Protein AF-A0A7R9WDU5-F1 (afdb_monomer)

InterPro domains:
  IPR000891 Pyruvate carboxyltransferase [PF00682] (313-396)
  IPR000891 Pyruvate carboxyltransferase [PS50991] (178-396)
  IPR005482 Biotin carboxylase, C-terminal [PF02785] (1-75)
  IPR005482 Biotin carboxylase, C-terminal [SM00878] (1-75)
  IPR011054 Rudiment single hybrid motif [SSF51246] (2-80)
  IPR011764 Biotin carboxylation domain [PS50979] (1-79)
  IPR013785 Aldolase-type TIM barrel [G3DSA:3.20.20.70] (129-396)
  IPR055268 Pyruvate carboxylase-like [PTHR43778] (4-396)

Radius of gyration: 30.53 Å; Cα contacts (8 Å, |Δi|>4): 543; chains: 1; bounding box: 63×49×85 Å

Sequence (396 aa):
MDGVGYSGYTVTPYYDSMLVKYTARAATFPETVARMRRALQECRIRGVNTNIPFLMNVLTHPEFESGIVTTGFIDKNPELKKVSGAQWSFASESQSSTKNTRKLENLLRYLANLSVNGHPAELGADVTKIDPNRKRVGIKIPKLETPPKEKEGRSHRQILLEDGPEGYAKYVREHKGLLLMDTTWRDAHQSLLATRMRTEELVNCAEYTNEALAKMFSLEMWGGATFDVAMRFLHECPWERLERLREKVPDVPFQMLLRGANAVGYTNYPDNVVYKFCDQAKKSGVDVFRVFDSLNYRDNLKLGVDAAGAAGGFVEGALSYTGDVSDPTKGKYDLEYYVSLARDLADMGVHSLAVKDMAGLLTPKAAELLVSAMRAECPDLPIHVHTHDTAGTGVA

Mean predicted aligned error: 8.42 Å

Secondary structure (DSSP, 8-state):
-EES--TT----TTS----EE-----SSHHHHHHHHHHHHHH----SS--SHHHHHHHHHSHHHHTT---TTHHHH-GGGG-GGG-----SSTTTS-HHHHHHHHHHHHHHHHHHHH-S-GGGT--GGG--TT---PPP-PPP-SSS-----S--HHHHHHHHHHHHHHHHHHH-SS---EE-IIIIIHHHHSTT---HHHHHHHHHHHHHHHTTSSEEEEEETTHHHHHHHTS---HHHHHHHHHHH--SS-EEEEEETTTBTSSS---HHHHHHHHHHHHHHT--EEEEE-TT--HHHHHHHHHHHHHTT-EEEEEEEP-S-TT-TTSTTS-HHHHHHHHHHHHHTT-SEEEEE-TTS---HHHHHHHHHHHHHHSSSS-EEEE--GGGS-TT-

Solvent-accessible surface area (backbone atoms only — not comparable to full-atom values): 22602 Å² total; per-residue (Å²): 112,54,67,75,67,54,95,90,62,80,88,62,92,87,60,80,90,75,42,65,47,84,77,62,81,57,96,44,68,64,56,19,48,52,49,40,52,49,53,61,56,69,58,85,81,80,96,62,90,74,66,60,61,40,52,51,41,47,66,66,32,68,56,51,61,69,72,67,73,58,98,58,47,65,76,77,40,62,68,45,73,54,58,92,75,64,79,50,85,29,98,41,85,75,68,28,35,74,67,46,54,47,48,53,49,51,49,52,51,50,53,50,44,37,72,74,71,45,76,64,68,92,74,68,64,58,72,90,74,61,59,93,81,63,70,78,74,75,80,82,70,80,76,72,93,55,80,75,67,80,73,83,68,77,33,48,25,49,42,33,71,74,53,31,45,64,44,33,25,49,50,62,50,68,49,91,74,86,77,49,66,47,38,69,66,31,60,49,31,41,73,76,49,77,38,64,79,50,59,67,68,51,56,75,46,26,55,60,49,23,64,76,35,21,80,29,66,29,38,30,56,39,40,51,66,45,48,54,38,24,46,75,74,65,72,37,59,45,67,59,43,45,40,59,43,38,72,46,25,74,29,35,26,28,23,28,42,32,37,17,59,33,40,66,59,94,55,87,54,62,67,71,55,40,34,51,48,31,38,49,43,33,74,50,52,43,38,32,40,39,27,28,31,99,80,62,44,63,70,38,33,48,53,23,46,52,22,31,44,73,41,72,31,31,28,26,39,33,46,62,56,66,70,42,57,72,43,90,85,55,63,93,46,37,59,64,52,53,42,54,50,52,50,54,38,51,73,70,67,42,41,25,40,26,45,34,21,83,72,28,62,71,43,56,69,30,45,55,53,50,55,52,50,41,43,69,76,42,70,74,47,31,76,44,82,44,71,35,58,76,71,76,47,68,88,97

pLDDT: mean 89.67, std 13.0, range [40.59, 98.94]

Foldseek 3Di:
DDADDDPPDDDDPPDDPTGDDDAFDDPDLLVRLVVSLLVLLPDDDPDDDDCSLLVNLQSPDPCVSVVNDDPCRCVVCVCSVVSVPDQDPRVDPCRRDPVNVVVVVVVVVVVVCCVVVNADVVLVDDPVPDDPPPDDPPPPQDPPPDDDDPPPDAFLVRQCVVVALQSSQQVLLPDDDDADEACVQPDVCVPVVVLPDALVVCLVRLLVCLVVCSHHQAYEHEAACNQVCCVPPVVHHVLCSLLSSCVNRVRGAYEYEAEQQAGRDDDGDPLVVLLVVLLSCVVSGHAEYAYAHPVLDLVSSLSNLCSNVVSRHQYEYEDEDDWAQLDPVTDDCHLVNLLVSLLSVVVSPHSAYEYHDPPQPQAPSRCVSNVVSSCVSCVSGHYHYDGDCPVVHPVD

Structure (mmCIF, N/CA/C/O backbone):
data_AF-A0A7R9WDU5-F1
#
_entry.id   AF-A0A7R9WDU5-F1
#
loop_
_atom_site.group_PDB
_atom_site.id
_atom_site.type_symbol
_atom_site.label_atom_id
_atom_site.label_alt_id
_atom_site.label_comp_id
_atom_site.label_asym_id
_atom_site.label_entity_id
_atom_site.label_seq_id
_atom_site.pdbx_PDB_ins_code
_atom_site.Cartn_x
_atom_site.Cartn_y
_atom_site.Cartn_z
_atom_site.occupancy
_atom_site.B_iso_or_equiv
_atom_site.auth_seq_id
_atom_site.auth_comp_id
_atom_site.auth_asym_id
_atom_site.auth_atom_id
_atom_site.pdbx_PDB_model_num
ATOM 1 N N . MET A 1 1 ? 38.615 -4.977 -40.615 1.00 75.62 1 MET A N 1
ATOM 2 C CA . MET A 1 1 ? 37.659 -3.854 -40.637 1.00 75.62 1 MET A CA 1
ATOM 3 C C . MET A 1 1 ? 38.267 -2.780 -41.508 1.00 75.62 1 MET A C 1
ATOM 5 O O . MET A 1 1 ? 39.465 -2.567 -41.386 1.00 75.62 1 MET A O 1
ATOM 9 N N . ASP A 1 2 ? 37.482 -2.177 -42.389 1.00 81.75 2 ASP A N 1
ATOM 10 C CA . ASP A 1 2 ? 37.918 -1.110 -43.300 1.00 81.75 2 ASP A CA 1
ATOM 11 C C . ASP A 1 2 ? 36.744 -0.143 -43.513 1.00 81.75 2 ASP A C 1
ATOM 13 O O . ASP A 1 2 ? 35.646 -0.608 -43.820 1.00 81.75 2 ASP A O 1
ATOM 17 N N . GLY A 1 3 ? 36.918 1.158 -43.286 1.00 83.12 3 GLY A N 1
ATOM 18 C CA . GLY A 1 3 ? 35.811 2.118 -43.292 1.00 83.12 3 GLY A CA 1
ATOM 19 C C . GLY A 1 3 ? 36.188 3.537 -42.875 1.00 83.12 3 GLY A C 1
ATOM 20 O O . GLY A 1 3 ? 37.325 3.800 -42.495 1.00 83.12 3 GLY A O 1
ATOM 21 N N . VAL A 1 4 ? 35.204 4.437 -42.927 1.00 85.62 4 VAL A N 1
ATOM 22 C CA . VAL A 1 4 ? 35.339 5.868 -42.589 1.00 85.62 4 VAL A CA 1
ATOM 23 C C . VAL A 1 4 ? 34.803 6.214 -41.196 1.00 85.62 4 VAL A C 1
ATOM 25 O O . VAL A 1 4 ? 35.002 7.324 -40.713 1.00 85.62 4 VAL A O 1
ATOM 28 N N . GLY A 1 5 ? 34.115 5.279 -40.534 1.00 86.50 5 GLY A N 1
ATOM 29 C CA . GLY A 1 5 ? 33.537 5.503 -39.211 1.00 86.50 5 GLY A CA 1
ATOM 30 C C . GLY A 1 5 ? 34.587 5.539 -38.096 1.00 86.50 5 GLY A C 1
ATOM 31 O O . GLY A 1 5 ? 35.252 4.540 -37.831 1.00 86.50 5 GLY A O 1
ATOM 32 N N . TYR A 1 6 ? 34.671 6.663 -37.383 1.00 88.81 6 TYR A N 1
ATOM 33 C CA . TYR A 1 6 ? 35.426 6.818 -36.134 1.00 88.81 6 TYR A CA 1
ATOM 34 C C . TYR A 1 6 ? 34.628 7.651 -35.117 1.00 88.81 6 TYR A C 1
ATOM 36 O O . TYR A 1 6 ? 33.632 8.291 -35.459 1.00 88.81 6 TYR A O 1
ATOM 44 N N . SER A 1 7 ? 35.030 7.635 -33.843 1.00 88.69 7 SER A N 1
ATOM 45 C CA . SER A 1 7 ? 34.328 8.391 -32.795 1.00 88.69 7 SER A CA 1
ATOM 46 C C . SER A 1 7 ? 34.374 9.897 -33.076 1.00 88.69 7 SER A C 1
ATOM 48 O O . SER A 1 7 ? 35.455 10.465 -33.200 1.00 88.69 7 SER A O 1
ATOM 50 N N . GLY A 1 8 ? 33.206 10.540 -33.151 1.00 89.50 8 GLY A N 1
ATOM 51 C CA . GLY A 1 8 ? 33.074 11.960 -33.497 1.00 89.50 8 GLY A CA 1
ATOM 52 C C . GLY A 1 8 ? 32.951 12.251 -34.998 1.00 89.50 8 GLY A C 1
ATOM 53 O O . GLY A 1 8 ? 32.810 13.412 -35.368 1.00 89.50 8 GLY A O 1
ATOM 54 N N . TYR A 1 9 ? 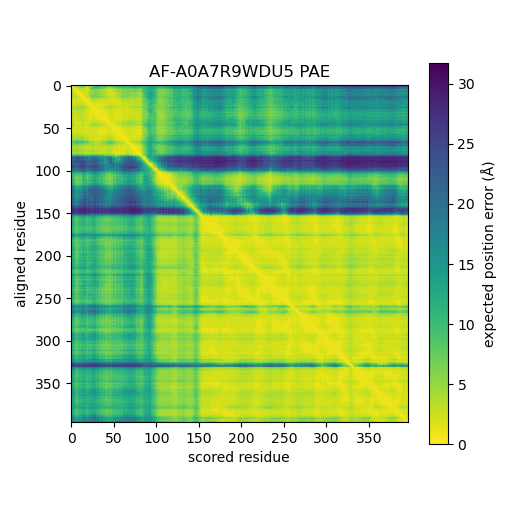32.977 11.231 -35.863 1.00 91.75 9 TYR A N 1
ATOM 55 C CA . TYR A 1 9 ? 32.709 11.402 -37.291 1.00 91.75 9 TYR A CA 1
ATOM 56 C C . TYR A 1 9 ? 31.247 11.801 -37.553 1.00 91.75 9 TYR A C 1
ATOM 58 O O . TYR A 1 9 ? 30.320 11.173 -37.035 1.00 91.75 9 TYR A O 1
ATOM 66 N N . THR A 1 10 ? 31.043 12.805 -38.408 1.00 92.69 10 THR A N 1
ATOM 67 C CA . THR A 1 10 ? 29.714 13.268 -38.829 1.00 92.69 10 THR A CA 1
ATOM 68 C C . THR A 1 10 ? 29.338 12.637 -40.163 1.00 92.69 10 THR A C 1
ATOM 70 O O . THR A 1 10 ? 29.913 12.962 -41.201 1.00 92.69 10 THR A O 1
ATOM 73 N N . VAL A 1 11 ? 28.327 11.769 -40.147 1.00 90.00 11 VAL A N 1
ATOM 74 C CA . VAL A 1 11 ? 27.749 11.193 -41.368 1.00 90.00 11 VAL A CA 1
ATOM 75 C C . VAL A 1 11 ? 26.938 12.268 -42.093 1.00 90.00 11 VAL A C 1
ATOM 77 O O . VAL A 1 11 ? 26.044 12.874 -41.503 1.00 90.00 11 VAL A O 1
ATOM 80 N N . THR A 1 12 ? 27.236 12.501 -43.371 1.00 92.00 12 THR A N 1
ATOM 81 C CA . THR A 1 12 ? 26.512 13.470 -44.214 1.00 92.00 12 THR A CA 1
ATOM 82 C C . THR A 1 12 ? 25.585 12.749 -45.197 1.00 92.00 12 THR A C 1
ATOM 84 O O . THR A 1 12 ? 25.865 11.605 -45.554 1.00 92.00 12 THR A O 1
ATOM 87 N N . PRO A 1 13 ? 24.501 13.388 -45.672 1.00 93.31 13 PRO A N 1
ATOM 88 C CA . PRO A 1 13 ? 23.562 12.756 -46.602 1.00 93.31 13 PRO A CA 1
ATOM 89 C C . PRO A 1 13 ? 24.050 12.734 -48.063 1.00 93.31 13 PRO A C 1
ATOM 91 O O . PRO A 1 13 ? 23.307 12.303 -48.938 1.00 93.31 13 PRO A O 1
ATOM 94 N N . TYR A 1 14 ? 25.254 13.243 -48.350 1.00 93.56 14 TYR A N 1
ATOM 95 C CA . TYR A 1 14 ? 25.738 13.460 -49.720 1.00 93.56 14 TYR A CA 1
ATOM 96 C C . TYR A 1 14 ? 26.434 12.244 -50.345 1.00 93.56 14 TYR A C 1
ATOM 98 O O . TYR A 1 14 ? 26.616 12.209 -51.559 1.00 93.56 14 TYR A O 1
ATOM 106 N N . TYR A 1 15 ? 26.831 11.266 -49.530 1.00 92.81 15 TYR A N 1
ATOM 107 C CA . TYR A 1 15 ? 27.562 10.072 -49.957 1.00 92.81 15 TYR A CA 1
ATOM 108 C C . TYR A 1 15 ? 26.832 8.801 -49.514 1.00 92.81 15 TYR A C 1
ATOM 110 O O . TYR A 1 15 ? 25.764 8.857 -48.900 1.00 92.81 15 TYR A O 1
ATOM 118 N N . ASP A 1 16 ? 27.396 7.641 -49.847 1.00 91.19 16 ASP A N 1
ATOM 119 C CA . ASP A 1 16 ? 26.863 6.367 -49.393 1.00 91.19 16 ASP A CA 1
ATOM 120 C C . ASP A 1 16 ? 26.931 6.237 -47.861 1.00 91.19 16 ASP A C 1
ATOM 122 O O . ASP A 1 16 ? 27.756 6.834 -47.172 1.00 91.19 16 ASP A O 1
ATOM 126 N N . SER A 1 17 ? 26.033 5.432 -47.296 1.00 92.38 17 SER A N 1
ATOM 127 C CA . SER A 1 17 ? 25.900 5.276 -45.844 1.00 92.38 17 SER A CA 1
ATOM 128 C C . SER A 1 17 ? 26.887 4.262 -45.241 1.00 92.38 17 SER A C 1
ATOM 130 O O . SER A 1 17 ? 26.633 3.726 -44.158 1.00 92.38 17 SER A O 1
ATOM 132 N N . MET A 1 18 ? 27.966 3.906 -45.948 1.00 94.00 18 MET A N 1
ATOM 133 C CA . MET A 1 18 ? 28.903 2.871 -45.507 1.00 94.00 18 MET A CA 1
ATOM 134 C C . MET A 1 18 ? 29.795 3.394 -44.374 1.00 94.00 18 MET A C 1
ATOM 136 O O . MET A 1 18 ? 30.654 4.243 -44.576 1.00 94.00 18 MET A O 1
ATOM 140 N N . LEU A 1 19 ? 29.643 2.828 -43.174 1.00 92.56 19 LEU A N 1
ATOM 141 C CA . LEU A 1 19 ? 30.510 3.153 -42.034 1.00 92.56 19 LEU A CA 1
ATOM 142 C C . LEU A 1 19 ? 31.789 2.313 -42.028 1.00 92.56 19 LEU A C 1
ATOM 144 O O . LEU A 1 19 ? 32.891 2.846 -41.908 1.00 92.56 19 LEU A O 1
ATOM 148 N N . VAL A 1 20 ? 31.637 0.990 -42.126 1.00 93.69 20 VAL A N 1
ATOM 149 C CA . VAL A 1 20 ? 32.734 0.023 -42.038 1.00 93.69 20 VAL A CA 1
ATOM 150 C C . VAL A 1 20 ? 32.338 -1.314 -42.664 1.00 93.69 20 VAL A C 1
ATOM 152 O O . VAL A 1 20 ? 31.219 -1.795 -42.495 1.00 93.69 20 VAL A O 1
ATOM 155 N N . LYS A 1 21 ? 33.284 -1.938 -43.364 1.00 95.31 21 LYS A N 1
ATOM 156 C CA . LYS A 1 21 ? 33.213 -3.314 -43.855 1.00 95.31 21 LYS A CA 1
ATOM 157 C C . LYS A 1 21 ? 33.816 -4.255 -42.818 1.00 95.31 21 LYS A C 1
ATOM 159 O O . LYS A 1 21 ? 34.977 -4.111 -42.412 1.00 95.31 21 LYS A O 1
ATOM 164 N N . TYR A 1 22 ? 33.035 -5.250 -42.421 1.00 93.88 22 TYR A N 1
ATOM 165 C CA . TYR A 1 22 ? 33.507 -6.370 -41.619 1.00 93.88 22 TYR A CA 1
ATOM 166 C C . TYR A 1 22 ? 33.861 -7.544 -42.528 1.00 93.88 22 TYR A C 1
ATOM 168 O O . TYR A 1 22 ? 33.079 -7.930 -43.391 1.00 93.88 22 TYR A O 1
ATOM 176 N N . THR A 1 23 ? 35.024 -8.143 -42.283 1.00 95.81 23 THR A N 1
ATOM 177 C CA . THR A 1 23 ? 35.470 -9.366 -42.954 1.00 95.81 23 THR A CA 1
ATOM 178 C C . THR A 1 23 ? 35.871 -10.362 -41.878 1.00 95.81 23 THR A C 1
ATOM 180 O O . THR A 1 23 ? 36.683 -10.036 -41.011 1.00 95.81 23 THR A O 1
ATOM 183 N N . ALA A 1 24 ? 35.304 -11.565 -41.931 1.00 95.38 24 ALA A N 1
ATOM 184 C CA . ALA A 1 24 ? 35.659 -12.676 -41.059 1.00 95.38 24 ALA A CA 1
ATOM 185 C C . ALA A 1 24 ? 36.261 -13.809 -41.896 1.00 95.38 24 ALA A C 1
ATOM 187 O O . ALA A 1 24 ? 35.908 -13.986 -43.060 1.00 95.38 24 ALA A O 1
ATOM 188 N N . ARG A 1 25 ? 37.171 -14.577 -41.295 1.00 96.62 25 ARG A N 1
ATOM 189 C CA . ARG A 1 25 ? 37.782 -15.765 -41.901 1.00 96.62 25 ARG A CA 1
ATOM 190 C C . ARG A 1 25 ? 37.938 -16.847 -40.841 1.00 96.62 25 ARG A C 1
ATOM 192 O O . ARG A 1 25 ? 38.357 -16.542 -39.720 1.00 96.62 25 ARG A O 1
ATOM 199 N N . ALA A 1 26 ? 37.637 -18.086 -41.204 1.00 96.19 26 ALA A N 1
ATOM 200 C CA . ALA A 1 26 ? 37.896 -19.286 -40.416 1.00 96.19 26 ALA A CA 1
ATOM 201 C C . ALA A 1 26 ? 38.198 -20.481 -41.340 1.00 96.19 26 ALA A C 1
ATOM 203 O O . ALA A 1 26 ? 38.289 -20.302 -42.556 1.00 96.19 26 ALA A O 1
ATOM 204 N N . ALA A 1 27 ? 38.391 -21.673 -40.766 1.00 97.00 27 ALA A N 1
ATOM 205 C CA . ALA A 1 27 ? 38.656 -22.885 -41.542 1.00 97.00 27 ALA A CA 1
ATOM 206 C C . ALA A 1 27 ? 37.385 -23.419 -42.220 1.00 97.00 27 ALA A C 1
ATOM 208 O O . ALA A 1 27 ? 37.462 -24.003 -43.298 1.00 97.00 27 ALA A O 1
ATOM 209 N N . THR A 1 28 ? 36.218 -23.181 -41.614 1.00 95.56 28 THR A N 1
ATOM 210 C CA . THR A 1 28 ? 34.917 -23.594 -42.152 1.00 95.56 28 THR A CA 1
ATOM 211 C C . THR A 1 28 ? 33.961 -22.409 -42.296 1.00 95.56 28 THR A C 1
ATOM 213 O O . THR A 1 28 ? 34.123 -21.356 -41.665 1.00 95.56 28 THR A O 1
ATOM 216 N N . PHE A 1 29 ? 32.945 -22.565 -43.149 1.00 94.25 29 PHE A N 1
ATOM 217 C CA . PHE A 1 29 ? 31.907 -21.550 -43.322 1.00 94.25 29 PHE A CA 1
ATOM 218 C C . PHE A 1 29 ? 31.084 -21.319 -42.035 1.00 94.25 29 PHE A C 1
ATOM 220 O O . PHE A 1 29 ? 30.983 -20.157 -41.638 1.00 94.25 29 PHE A O 1
ATOM 227 N N . PRO A 1 30 ? 30.626 -22.354 -41.295 1.00 92.81 30 PRO A N 1
ATOM 228 C CA . PRO A 1 30 ? 29.949 -22.156 -40.009 1.00 92.81 30 PRO A CA 1
ATOM 229 C C . PRO A 1 30 ? 30.784 -21.370 -38.987 1.00 92.81 30 PRO A C 1
ATOM 231 O O . PRO A 1 30 ? 30.281 -20.439 -38.359 1.00 92.81 30 PRO A O 1
ATOM 234 N N . GLU A 1 31 ? 32.085 -21.661 -38.863 1.00 94.62 31 GLU A N 1
ATOM 235 C CA . GLU A 1 31 ? 32.974 -20.880 -37.991 1.00 94.62 31 GLU A CA 1
ATOM 236 C C . GLU A 1 31 ? 33.124 -19.427 -38.461 1.00 94.62 31 GLU A C 1
ATOM 238 O O . GLU A 1 31 ? 33.221 -18.507 -37.646 1.00 94.62 31 GLU A O 1
ATOM 243 N N . THR A 1 32 ? 33.155 -19.201 -39.776 1.00 95.69 32 THR A N 1
ATOM 244 C CA . THR A 1 32 ? 33.251 -17.856 -40.357 1.00 95.69 32 THR A CA 1
ATOM 245 C C . THR A 1 32 ? 31.990 -17.044 -40.052 1.00 95.69 32 THR A C 1
ATOM 247 O O . THR A 1 32 ? 32.101 -15.896 -39.613 1.00 95.69 32 THR A O 1
ATOM 250 N N . VAL A 1 33 ? 30.805 -17.647 -40.206 1.00 93.94 33 VAL A N 1
ATOM 251 C CA . VAL A 1 33 ? 29.512 -17.044 -39.844 1.00 93.94 33 VAL A CA 1
ATOM 252 C C . VAL A 1 33 ? 29.461 -16.744 -38.347 1.00 93.94 33 VAL A C 1
ATOM 254 O O . VAL A 1 33 ? 29.124 -15.624 -37.965 1.00 93.94 33 VAL A O 1
ATOM 257 N N . ALA A 1 34 ? 29.886 -17.680 -37.492 1.00 92.06 34 ALA A N 1
ATOM 258 C CA . ALA A 1 34 ? 29.946 -17.469 -36.046 1.00 92.06 34 ALA A CA 1
ATOM 259 C C . ALA A 1 34 ? 30.873 -16.298 -35.662 1.00 92.06 34 ALA A C 1
ATOM 261 O O . ALA A 1 34 ? 30.496 -15.445 -34.855 1.00 92.06 34 ALA A O 1
ATOM 262 N N . ARG A 1 35 ? 32.060 -16.191 -36.282 1.00 94.88 35 ARG A N 1
ATOM 263 C CA . ARG A 1 35 ? 32.981 -15.057 -36.070 1.00 94.88 35 ARG A CA 1
ATOM 264 C C . ARG A 1 35 ? 32.382 -13.730 -36.532 1.00 94.88 35 ARG A C 1
ATOM 266 O O . ARG A 1 35 ? 32.546 -12.730 -35.835 1.00 94.88 35 ARG A O 1
ATOM 273 N N . MET A 1 36 ? 31.691 -13.710 -37.674 1.00 95.12 36 MET A N 1
ATOM 274 C CA . MET A 1 36 ? 31.013 -12.508 -38.167 1.00 95.12 36 MET A CA 1
ATOM 275 C C . MET A 1 36 ? 29.889 -12.074 -37.222 1.00 95.12 36 MET A C 1
ATOM 277 O O . MET A 1 36 ? 29.833 -10.910 -36.833 1.00 95.12 36 MET A O 1
ATOM 281 N N . ARG A 1 37 ? 29.040 -13.017 -36.793 1.00 91.69 37 ARG A N 1
ATOM 282 C CA . ARG A 1 37 ? 27.971 -12.772 -35.814 1.00 91.69 37 ARG A CA 1
ATOM 283 C C . ARG A 1 37 ? 28.531 -12.168 -34.531 1.00 91.69 37 ARG A C 1
ATOM 285 O O . ARG A 1 37 ? 28.042 -11.131 -34.095 1.00 91.69 37 ARG A O 1
ATOM 292 N N . ARG A 1 38 ? 29.601 -12.752 -33.978 1.00 89.69 38 ARG A N 1
ATOM 293 C CA . ARG A 1 38 ? 30.276 -12.216 -32.787 1.00 89.69 38 ARG A CA 1
ATOM 294 C C . ARG A 1 38 ? 30.784 -10.790 -33.017 1.00 89.69 38 ARG A C 1
ATOM 296 O O . ARG A 1 38 ? 30.496 -9.912 -32.215 1.00 89.69 38 ARG A O 1
ATOM 303 N N . ALA A 1 39 ? 31.480 -10.533 -34.127 1.00 91.81 39 ALA A N 1
ATOM 304 C CA . ALA A 1 39 ? 32.015 -9.205 -34.439 1.00 91.81 39 ALA A CA 1
ATOM 305 C C . ALA A 1 39 ? 30.915 -8.132 -34.553 1.00 91.81 39 ALA A C 1
ATOM 307 O O . ALA A 1 39 ? 31.077 -7.019 -34.052 1.00 91.81 39 ALA A O 1
ATOM 308 N N . LEU A 1 40 ? 29.777 -8.469 -35.167 1.00 89.12 40 LEU A N 1
ATOM 309 C CA . LEU A 1 40 ? 28.618 -7.579 -35.266 1.00 89.12 40 LEU A CA 1
ATOM 310 C C . LEU A 1 40 ? 27.920 -7.371 -33.913 1.00 89.12 40 LEU A C 1
ATOM 312 O O . LEU A 1 40 ? 27.504 -6.255 -33.609 1.00 89.12 40 LEU A O 1
ATOM 316 N N . GLN A 1 41 ? 27.839 -8.407 -33.074 1.00 83.69 41 GLN A N 1
ATOM 317 C CA . GLN A 1 41 ? 27.312 -8.311 -31.708 1.00 83.69 41 GLN A CA 1
ATOM 318 C C . GLN A 1 41 ? 28.225 -7.515 -30.766 1.00 83.69 41 GLN A C 1
ATOM 320 O O . GLN A 1 41 ? 27.737 -6.885 -29.828 1.00 83.69 41 GLN A O 1
ATOM 325 N N . GLU A 1 42 ? 29.538 -7.525 -30.986 1.00 83.62 42 GLU A N 1
ATOM 326 C CA . GLU A 1 42 ? 30.527 -6.753 -30.220 1.00 83.62 42 GLU A CA 1
ATOM 327 C C . GLU A 1 42 ? 30.591 -5.283 -30.667 1.00 83.62 42 GLU A C 1
ATOM 329 O O . GLU A 1 42 ? 30.979 -4.416 -29.885 1.00 83.62 42 GLU A O 1
ATOM 334 N N . CYS A 1 43 ? 30.159 -4.974 -31.893 1.00 84.25 43 CYS A N 1
ATOM 335 C CA . CYS A 1 43 ? 30.184 -3.622 -32.444 1.00 84.25 43 CYS A CA 1
ATOM 336 C C . CYS A 1 43 ? 29.313 -2.641 -31.635 1.00 84.25 43 CYS A C 1
ATOM 338 O O . CYS A 1 43 ? 28.158 -2.920 -31.299 1.00 84.25 43 CYS A O 1
ATOM 340 N N . ARG A 1 44 ? 29.854 -1.461 -31.313 1.00 81.75 44 ARG A N 1
ATOM 341 C CA . ARG A 1 44 ? 29.148 -0.390 -30.593 1.00 81.75 44 ARG A CA 1
ATOM 342 C C . ARG A 1 44 ? 29.190 0.891 -31.419 1.00 81.75 44 ARG A C 1
ATOM 344 O O . ARG A 1 44 ? 30.191 1.596 -31.421 1.00 81.75 44 ARG A O 1
ATOM 351 N N . ILE A 1 45 ? 28.083 1.198 -32.089 1.00 79.38 45 ILE A N 1
ATOM 352 C CA . ILE A 1 45 ? 27.877 2.456 -32.816 1.00 79.38 45 ILE A CA 1
ATOM 353 C C . ILE A 1 45 ? 26.683 3.164 -32.176 1.00 79.38 45 ILE A C 1
ATOM 355 O O . ILE A 1 45 ? 25.622 2.565 -32.001 1.00 79.38 45 ILE A O 1
ATOM 359 N N . ARG A 1 46 ? 26.869 4.426 -31.784 1.00 78.00 46 ARG A N 1
ATOM 360 C CA . ARG A 1 46 ? 25.831 5.289 -31.202 1.00 78.00 46 ARG A CA 1
ATOM 361 C C . ARG A 1 46 ? 25.776 6.603 -31.977 1.00 78.00 46 ARG A C 1
ATOM 363 O O . ARG A 1 46 ? 26.800 7.054 -32.475 1.00 78.00 46 ARG A O 1
ATOM 370 N N . GLY A 1 47 ? 24.590 7.204 -32.060 1.00 76.25 47 GLY A N 1
ATOM 371 C CA . GLY A 1 47 ? 24.347 8.476 -32.756 1.00 76.25 47 GLY A CA 1
ATOM 372 C C . GLY A 1 47 ? 23.651 8.333 -34.114 1.00 76.25 47 GLY A C 1
ATOM 373 O O . GLY A 1 47 ? 22.940 9.244 -34.518 1.00 76.25 47 GLY A O 1
ATOM 374 N N . VAL A 1 48 ? 23.770 7.177 -34.775 1.00 80.25 48 VAL A N 1
ATOM 375 C CA . VAL A 1 48 ? 23.069 6.863 -36.032 1.00 80.25 48 VAL A CA 1
ATOM 376 C C . VAL A 1 48 ? 22.509 5.443 -36.005 1.00 80.25 48 VAL A C 1
ATOM 378 O O . VAL A 1 48 ? 23.044 4.565 -35.325 1.00 80.25 48 VAL A O 1
ATOM 381 N N . ASN A 1 49 ? 21.438 5.206 -36.764 1.00 80.69 49 ASN A N 1
ATOM 382 C CA . ASN A 1 49 ? 20.936 3.854 -37.005 1.00 80.69 49 ASN A CA 1
ATOM 383 C C . ASN A 1 49 ? 21.888 3.093 -37.940 1.00 80.69 49 ASN A C 1
ATOM 385 O O . ASN A 1 49 ? 22.508 3.686 -38.819 1.00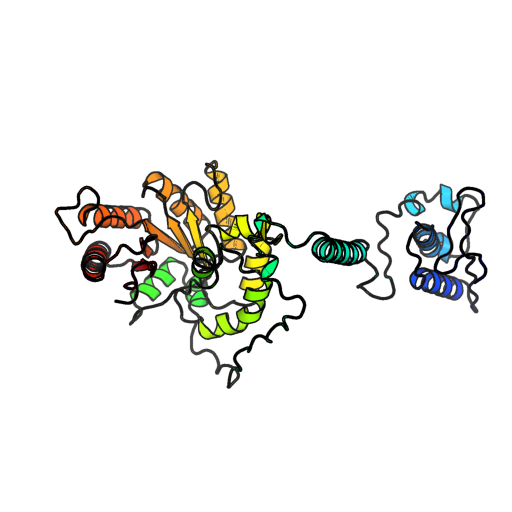 80.69 49 ASN A O 1
ATOM 389 N N . THR A 1 50 ? 21.983 1.772 -37.771 1.00 86.12 50 THR A N 1
ATOM 390 C CA . THR A 1 50 ? 22.818 0.900 -38.615 1.00 86.12 50 THR A CA 1
ATOM 391 C C . THR A 1 50 ? 22.015 -0.295 -39.122 1.00 86.12 50 THR A C 1
ATOM 393 O O . THR A 1 50 ? 20.980 -0.651 -38.557 1.00 86.12 50 THR A O 1
ATOM 396 N N . ASN A 1 51 ? 22.507 -0.951 -40.172 1.00 90.38 51 ASN A N 1
ATOM 397 C CA . ASN A 1 51 ? 21.914 -2.172 -40.720 1.00 90.38 51 ASN A CA 1
ATOM 398 C C . ASN A 1 51 ? 22.347 -3.454 -39.978 1.00 90.38 51 ASN A C 1
ATOM 400 O O . ASN A 1 51 ? 21.983 -4.547 -40.408 1.00 90.38 51 ASN A O 1
ATOM 404 N N . ILE A 1 52 ? 23.083 -3.352 -38.861 1.00 89.00 52 ILE A N 1
ATOM 405 C CA . ILE A 1 52 ? 23.553 -4.505 -38.072 1.00 89.00 52 ILE A CA 1
ATOM 406 C C . ILE A 1 52 ? 22.412 -5.481 -37.717 1.00 89.00 52 ILE A C 1
ATOM 408 O O . ILE A 1 52 ? 22.601 -6.679 -37.927 1.00 89.00 52 ILE A O 1
ATOM 412 N N . PRO A 1 53 ? 21.217 -5.044 -37.257 1.00 84.69 53 PRO A N 1
ATOM 413 C CA . PRO A 1 53 ? 20.123 -5.973 -36.958 1.00 84.69 53 PRO A CA 1
ATOM 414 C C . PRO A 1 53 ? 19.656 -6.790 -38.171 1.00 84.69 53 PRO A C 1
ATOM 416 O O . PRO A 1 53 ? 19.348 -7.970 -38.031 1.00 84.69 53 PRO A O 1
ATOM 419 N N . PHE A 1 54 ? 19.644 -6.182 -39.362 1.00 89.56 54 PHE A N 1
ATOM 420 C CA . PHE A 1 54 ? 19.317 -6.870 -40.612 1.00 89.56 54 PHE A CA 1
ATOM 421 C C . PHE A 1 54 ? 20.402 -7.888 -40.989 1.00 89.56 54 PHE A C 1
ATOM 423 O O . PHE A 1 54 ? 20.089 -9.027 -41.324 1.00 89.56 54 PHE A O 1
ATOM 430 N N . LEU A 1 55 ? 21.680 -7.515 -40.867 1.00 92.69 55 LEU A N 1
ATOM 431 C CA . LEU A 1 55 ? 22.796 -8.435 -41.107 1.00 92.69 55 LEU A CA 1
ATOM 432 C C . LEU A 1 55 ? 22.763 -9.627 -40.142 1.00 92.69 55 LEU A C 1
ATOM 434 O O . LEU A 1 55 ? 23.019 -10.753 -40.554 1.00 92.69 55 LEU A O 1
ATOM 438 N N . MET A 1 56 ? 22.394 -9.405 -38.877 1.00 89.62 56 MET A N 1
ATOM 439 C CA . MET A 1 56 ? 22.217 -10.485 -37.904 1.00 89.62 56 MET A CA 1
ATOM 440 C C . MET A 1 56 ? 21.072 -11.431 -38.286 1.00 89.62 56 MET A C 1
ATOM 442 O O . MET A 1 56 ? 21.268 -12.640 -38.182 1.00 89.62 56 MET A O 1
ATOM 446 N N . ASN A 1 57 ? 19.940 -10.912 -38.791 1.00 88.69 57 ASN A N 1
ATOM 447 C CA . ASN A 1 57 ? 18.828 -11.725 -39.314 1.00 88.69 57 ASN A CA 1
ATOM 448 C C . ASN A 1 57 ? 19.307 -12.629 -40.455 1.00 88.69 57 ASN A C 1
ATOM 450 O O . ASN A 1 57 ? 19.040 -13.825 -40.454 1.00 88.69 57 ASN A O 1
ATOM 454 N N . VAL A 1 58 ? 20.069 -12.072 -41.400 1.00 92.88 58 VAL A N 1
ATOM 455 C CA . VAL A 1 58 ? 20.645 -12.837 -42.515 1.00 92.88 58 VAL A CA 1
ATOM 456 C C . VAL A 1 58 ? 21.587 -13.930 -42.004 1.00 92.88 58 VAL A C 1
ATOM 458 O O . VAL A 1 58 ? 21.428 -15.086 -42.371 1.00 92.88 58 VAL A O 1
ATOM 461 N N . LEU A 1 59 ? 22.530 -13.591 -41.120 1.00 92.19 59 LEU A N 1
ATOM 462 C CA . LEU A 1 59 ? 23.560 -14.516 -40.625 1.00 92.19 59 LEU A CA 1
ATOM 463 C C . LEU A 1 59 ? 23.032 -15.640 -39.720 1.00 92.19 59 LEU A C 1
ATOM 465 O O . LEU A 1 59 ? 23.784 -16.563 -39.421 1.00 92.19 59 LEU A O 1
ATOM 469 N N . THR A 1 60 ? 21.796 -15.539 -39.233 1.00 89.50 60 THR A N 1
ATOM 470 C CA . THR A 1 60 ? 21.142 -16.561 -38.393 1.00 89.50 60 THR A CA 1
ATOM 471 C C . THR A 1 60 ? 20.066 -17.342 -39.133 1.00 89.50 60 THR A C 1
ATOM 473 O O . THR A 1 60 ? 19.491 -18.270 -38.567 1.00 89.50 60 THR A O 1
ATOM 476 N N . HIS A 1 61 ? 19.780 -16.988 -40.386 1.00 91.00 61 HIS A N 1
ATOM 477 C CA . HIS A 1 61 ? 18.806 -17.714 -41.178 1.00 91.00 61 HIS A CA 1
ATOM 478 C C . HIS A 1 61 ? 19.382 -19.077 -41.608 1.00 91.00 61 HIS A C 1
ATOM 480 O O . HIS A 1 61 ? 20.479 -19.103 -42.176 1.00 91.00 61 HIS A O 1
ATOM 486 N N . PRO A 1 62 ? 18.656 -20.200 -41.431 1.00 90.75 62 PRO A N 1
ATOM 487 C CA . PRO A 1 62 ? 19.163 -21.537 -41.757 1.00 90.75 62 PRO A CA 1
ATOM 488 C C . PRO A 1 62 ? 19.656 -21.684 -43.205 1.00 90.75 62 PRO A C 1
ATOM 490 O O . PRO A 1 62 ? 20.678 -22.316 -43.459 1.00 90.75 62 PRO A O 1
ATOM 493 N N . GLU A 1 63 ? 18.967 -21.053 -44.163 1.00 92.06 63 GLU A N 1
ATOM 494 C CA . GLU A 1 63 ? 19.381 -21.051 -45.577 1.00 92.06 63 GLU A CA 1
ATOM 495 C C . GLU A 1 63 ? 20.746 -20.368 -45.768 1.00 92.06 63 GLU A C 1
ATOM 497 O O . GLU A 1 63 ? 21.586 -20.878 -46.506 1.00 92.06 63 GLU A O 1
ATOM 502 N N . PHE A 1 64 ? 21.022 -19.276 -45.043 1.00 93.44 64 PHE A N 1
ATOM 503 C CA . PHE A 1 64 ? 22.327 -18.619 -45.093 1.00 93.44 64 PHE A CA 1
ATOM 504 C C . PHE A 1 64 ? 23.408 -19.470 -44.423 1.00 93.44 64 PHE A C 1
ATOM 506 O O . PHE A 1 64 ? 24.491 -19.603 -44.983 1.00 93.44 64 PHE A O 1
ATOM 513 N N . GLU A 1 65 ? 23.121 -20.086 -43.270 1.00 87.25 65 GLU A N 1
ATOM 514 C CA . GLU A 1 65 ? 24.064 -20.968 -42.561 1.00 87.25 65 GLU A CA 1
ATOM 515 C C . GLU A 1 65 ? 24.439 -22.217 -43.377 1.00 87.25 65 GLU A C 1
ATOM 517 O O . GLU A 1 65 ? 25.564 -22.706 -43.266 1.00 87.25 65 GLU A O 1
ATOM 522 N N . SER A 1 66 ? 23.545 -22.684 -44.255 1.00 88.88 66 SER A N 1
ATOM 523 C CA . SER A 1 66 ? 23.816 -23.795 -45.179 1.00 88.88 66 SER A CA 1
ATOM 524 C C . SER A 1 66 ? 24.875 -23.473 -46.245 1.00 88.88 66 SER A C 1
ATOM 526 O O . SER A 1 66 ? 25.429 -24.382 -46.862 1.00 88.88 66 SER A O 1
ATOM 528 N N . GLY A 1 67 ? 25.154 -22.185 -46.483 1.00 86.44 67 GLY A N 1
ATOM 529 C CA . GLY A 1 67 ? 26.057 -21.712 -47.534 1.00 86.44 67 GLY A CA 1
ATOM 530 C C . GLY A 1 67 ? 25.471 -21.766 -48.950 1.00 86.44 67 GLY A C 1
ATOM 531 O O . GLY A 1 67 ? 26.140 -21.347 -49.894 1.00 86.44 67 GLY A O 1
ATOM 532 N N . ILE A 1 68 ? 24.232 -22.241 -49.114 1.00 87.88 68 ILE A N 1
ATOM 533 C CA . ILE A 1 68 ? 23.536 -22.341 -50.401 1.00 87.88 68 ILE A CA 1
ATOM 534 C C . ILE A 1 68 ? 22.415 -21.298 -50.427 1.00 87.88 68 ILE A C 1
ATOM 536 O O . ILE A 1 68 ? 21.301 -21.555 -49.984 1.00 87.88 68 ILE A O 1
ATOM 540 N N . VAL A 1 69 ? 22.712 -20.111 -50.961 1.00 92.25 69 VAL A N 1
ATOM 541 C CA . VAL A 1 69 ? 21.744 -19.010 -51.108 1.00 92.25 69 VAL A CA 1
ATOM 542 C C . VAL A 1 69 ? 21.632 -18.564 -52.562 1.00 92.25 69 VAL A C 1
ATOM 544 O O . VAL A 1 69 ? 22.594 -18.621 -53.327 1.00 92.25 69 VAL A O 1
ATOM 547 N N . THR A 1 70 ? 20.448 -18.091 -52.948 1.00 94.25 70 THR A N 1
ATOM 548 C CA . THR A 1 70 ? 20.194 -17.533 -54.288 1.00 94.25 70 THR A CA 1
ATOM 549 C C . THR A 1 70 ? 20.107 -16.010 -54.249 1.00 94.25 70 THR A C 1
ATOM 551 O O . THR A 1 70 ? 19.909 -15.414 -53.192 1.00 94.25 70 THR A O 1
ATOM 554 N N . THR A 1 71 ? 20.182 -15.355 -55.409 1.00 93.56 71 THR A N 1
ATOM 555 C CA . THR A 1 71 ? 19.992 -13.896 -55.516 1.00 93.56 71 THR A CA 1
ATOM 556 C C . THR A 1 71 ? 18.614 -13.432 -55.034 1.00 93.56 71 THR A C 1
ATOM 558 O O . THR A 1 71 ? 18.478 -12.295 -54.599 1.00 93.56 71 THR A O 1
ATOM 561 N N . GLY A 1 72 ? 17.609 -14.314 -55.044 1.00 93.94 72 GLY A N 1
ATOM 562 C CA . GLY A 1 72 ? 16.269 -14.037 -54.520 1.00 93.94 72 GLY A CA 1
ATOM 563 C C . GLY A 1 72 ? 16.090 -14.312 -53.022 1.00 93.94 72 GLY A C 1
ATOM 564 O O . GLY A 1 72 ? 14.970 -14.198 -52.537 1.00 93.94 72 GLY A O 1
ATOM 565 N N . PHE A 1 73 ? 17.142 -14.704 -52.292 1.00 95.31 73 PHE A N 1
ATOM 566 C CA . PHE A 1 73 ? 17.060 -15.110 -50.882 1.00 95.31 73 PHE A CA 1
ATOM 567 C C . PHE A 1 73 ? 16.357 -14.068 -49.999 1.00 95.31 73 PHE A C 1
ATOM 569 O O . PHE A 1 73 ? 15.404 -14.395 -49.301 1.00 95.31 73 PHE A O 1
ATOM 576 N N . ILE A 1 74 ? 16.781 -12.804 -50.057 1.00 94.50 74 ILE A N 1
ATOM 577 C CA . ILE A 1 74 ? 16.228 -11.749 -49.191 1.00 94.50 74 ILE A CA 1
ATOM 578 C C . ILE A 1 74 ? 14.761 -11.448 -49.527 1.00 94.50 74 ILE A C 1
ATOM 580 O O . ILE A 1 74 ? 13.967 -11.186 -48.626 1.00 94.50 74 ILE A O 1
ATOM 584 N N . ASP A 1 75 ? 14.384 -11.480 -50.805 1.00 94.12 75 ASP A N 1
ATOM 585 C CA . ASP A 1 75 ? 13.012 -11.173 -51.225 1.00 94.12 75 ASP A CA 1
ATOM 586 C C . ASP A 1 75 ? 12.034 -12.309 -50.909 1.00 94.12 75 ASP A C 1
ATOM 588 O O . ASP A 1 75 ? 10.866 -12.048 -50.623 1.00 94.12 75 ASP A O 1
ATOM 592 N N . LYS A 1 76 ? 12.520 -13.557 -50.887 1.00 94.56 76 LYS A N 1
ATOM 593 C CA . LYS A 1 76 ? 11.755 -14.738 -50.453 1.00 94.56 76 LYS A CA 1
ATOM 594 C C . LYS A 1 76 ? 11.558 -14.813 -48.936 1.00 94.56 76 LYS A C 1
ATOM 596 O O . LYS A 1 76 ? 10.651 -15.509 -48.495 1.00 94.56 76 LYS A O 1
ATOM 601 N N . ASN A 1 77 ? 12.369 -14.081 -48.172 1.00 91.44 77 ASN A N 1
ATOM 602 C CA . ASN A 1 77 ? 12.425 -14.109 -46.710 1.00 91.44 77 ASN A CA 1
ATOM 603 C C . ASN A 1 77 ? 12.163 -12.691 -46.135 1.00 91.44 77 ASN A C 1
ATOM 605 O O . ASN A 1 77 ? 13.057 -12.041 -45.577 1.00 91.44 77 ASN A O 1
ATOM 609 N N . PRO A 1 78 ? 10.949 -12.123 -46.322 1.00 90.75 78 PRO A N 1
ATOM 610 C CA . PRO A 1 78 ? 10.633 -10.737 -45.952 1.00 90.75 78 PRO A CA 1
ATOM 611 C C . PRO A 1 78 ? 10.728 -10.460 -44.443 1.00 90.75 78 PRO A C 1
ATOM 613 O O . PRO A 1 78 ? 10.889 -9.310 -44.025 1.00 90.75 78 PRO A O 1
ATOM 616 N N . GLU A 1 79 ? 10.649 -11.490 -43.603 1.00 85.19 79 GLU A N 1
ATOM 617 C CA . GLU A 1 79 ? 10.863 -11.411 -42.160 1.00 85.19 79 GLU A CA 1
ATOM 618 C C . GLU A 1 79 ? 12.279 -10.965 -41.780 1.00 85.19 79 GLU A C 1
ATOM 620 O O . GLU A 1 79 ? 12.431 -10.316 -40.745 1.00 85.19 79 GLU A O 1
ATOM 625 N N . LEU A 1 80 ? 13.283 -11.153 -42.646 1.00 85.88 80 LEU A N 1
ATOM 626 C CA . LEU A 1 80 ? 14.637 -10.627 -42.428 1.00 85.88 80 LEU A CA 1
ATOM 627 C C . LEU A 1 80 ? 14.652 -9.096 -42.271 1.00 85.88 80 LEU A C 1
ATOM 629 O O . LEU A 1 80 ? 15.514 -8.547 -41.583 1.00 85.88 80 LEU A O 1
ATOM 633 N N . LYS A 1 81 ? 13.677 -8.389 -42.862 1.00 85.50 81 LYS A N 1
ATOM 634 C CA . LYS A 1 81 ? 13.531 -6.923 -42.774 1.00 85.50 81 LYS A CA 1
ATOM 635 C C . LYS A 1 81 ? 12.810 -6.477 -41.487 1.00 85.50 81 LYS A C 1
ATOM 637 O O . LYS A 1 81 ? 12.829 -5.291 -41.152 1.00 85.50 81 LYS A O 1
ATOM 642 N N . LYS A 1 82 ? 12.204 -7.397 -40.722 1.00 81.56 82 LYS A N 1
ATOM 643 C CA . LYS A 1 82 ? 11.485 -7.108 -39.466 1.00 81.56 82 LYS A CA 1
ATOM 644 C C . LYS A 1 82 ? 12.460 -6.987 -38.289 1.00 81.56 82 LYS A C 1
ATOM 646 O O . LYS A 1 82 ? 12.573 -7.865 -37.441 1.00 81.56 82 LYS A O 1
ATOM 651 N N . VAL A 1 83 ? 13.164 -5.860 -38.220 1.00 73.81 83 VAL A N 1
ATOM 652 C CA . VAL A 1 83 ? 14.209 -5.603 -37.207 1.00 73.81 83 VAL A CA 1
ATOM 653 C C . VAL A 1 83 ? 13.678 -5.159 -35.835 1.00 73.81 83 VAL A C 1
ATOM 655 O O . VAL A 1 83 ? 14.431 -5.130 -34.866 1.00 73.81 83 VAL A O 1
ATOM 658 N N . SER A 1 84 ? 12.389 -4.824 -35.723 1.00 58.56 84 SER A N 1
ATOM 659 C CA . SER A 1 84 ? 11.762 -4.332 -34.485 1.00 58.56 84 SER A CA 1
ATOM 660 C C . SER A 1 84 ? 11.508 -5.414 -33.424 1.00 58.56 84 SER A C 1
ATOM 662 O O . SER A 1 84 ? 11.279 -5.069 -32.266 1.00 58.56 84 SER A O 1
ATOM 664 N N . GLY A 1 85 ? 11.560 -6.699 -33.798 1.00 50.84 85 GLY A N 1
ATOM 665 C CA . GLY A 1 85 ? 11.322 -7.850 -32.913 1.00 50.84 85 GLY A CA 1
ATOM 666 C C . GLY A 1 85 ? 12.528 -8.774 -32.716 1.00 50.84 85 GLY A C 1
ATOM 667 O O . GLY A 1 85 ? 12.378 -9.840 -32.127 1.00 50.84 85 GLY A O 1
ATOM 668 N N . ALA A 1 86 ? 13.709 -8.404 -33.217 1.00 47.78 86 ALA A N 1
ATOM 669 C CA . ALA A 1 86 ? 14.865 -9.292 -33.222 1.00 47.78 86 ALA A CA 1
ATOM 670 C C . ALA A 1 86 ? 15.460 -9.461 -31.808 1.00 47.78 86 ALA A C 1
ATOM 672 O O . ALA A 1 86 ? 16.075 -8.545 -31.258 1.00 47.78 86 ALA A O 1
ATOM 673 N N . GLN A 1 87 ? 15.265 -10.643 -31.216 1.00 47.97 87 GLN A N 1
ATOM 674 C CA . GLN A 1 87 ? 15.867 -11.056 -29.947 1.00 47.97 87 GLN A CA 1
ATOM 675 C C . GLN A 1 87 ? 17.255 -11.645 -30.209 1.00 47.97 87 GLN A C 1
ATOM 677 O O . GLN A 1 87 ? 17.427 -12.857 -30.313 1.00 47.97 87 GLN A O 1
ATOM 682 N N . TRP A 1 88 ? 18.271 -10.798 -30.348 1.00 54.94 88 TRP A N 1
ATOM 683 C CA . TRP A 1 88 ? 19.643 -11.297 -30.418 1.00 54.94 88 TRP A CA 1
ATOM 684 C C . TRP A 1 88 ? 20.202 -11.483 -29.019 1.00 54.94 88 TRP A C 1
ATOM 686 O O . TRP A 1 88 ? 20.220 -10.542 -28.236 1.00 54.94 88 TRP A O 1
ATOM 696 N N . SER A 1 89 ? 20.746 -12.661 -28.725 1.00 42.81 89 SER A N 1
ATOM 697 C CA . SER A 1 89 ? 21.632 -12.844 -27.574 1.00 42.81 89 SER A CA 1
ATOM 698 C C . SER A 1 89 ? 22.948 -12.109 -27.839 1.00 42.81 89 SER A C 1
ATOM 700 O O . SER A 1 89 ? 23.906 -12.691 -28.342 1.00 42.81 89 SER A O 1
ATOM 702 N N . PHE A 1 90 ? 22.995 -10.807 -27.562 1.00 49.06 90 PHE A N 1
ATOM 703 C CA . PHE A 1 90 ? 24.261 -10.098 -27.389 1.00 49.06 90 PHE A CA 1
ATOM 704 C C . PHE A 1 90 ? 25.026 -10.731 -26.210 1.00 49.06 90 PHE A C 1
ATOM 706 O O . PHE A 1 90 ? 24.409 -11.299 -25.313 1.00 49.06 90 PHE A O 1
ATOM 713 N N . ALA A 1 91 ? 26.360 -10.646 -26.216 1.00 44.75 91 ALA A N 1
ATOM 714 C CA . ALA A 1 91 ? 27.273 -11.360 -25.309 1.00 44.75 91 ALA A CA 1
ATOM 715 C C . ALA A 1 91 ? 27.061 -11.125 -23.791 1.00 44.75 91 ALA A C 1
ATOM 717 O O . ALA A 1 91 ? 27.727 -11.755 -22.975 1.00 44.75 91 ALA A O 1
ATOM 718 N N . SER A 1 92 ? 26.125 -10.257 -23.397 1.00 44.53 92 SER A N 1
ATOM 719 C CA . SER A 1 92 ? 25.576 -10.210 -22.044 1.00 44.53 92 SER A CA 1
ATOM 720 C C . SER A 1 92 ? 24.068 -9.927 -22.066 1.00 44.53 92 SER A C 1
ATOM 722 O O . SER A 1 92 ? 23.568 -9.156 -22.888 1.00 44.53 92 SER A O 1
ATOM 724 N N . GLU A 1 93 ? 23.339 -10.494 -21.105 1.00 40.59 93 GLU A N 1
ATOM 725 C CA . GLU A 1 93 ? 21.891 -10.302 -20.892 1.00 40.59 93 GLU A CA 1
ATOM 726 C C . GLU A 1 93 ? 21.508 -8.819 -20.657 1.00 40.59 93 GLU A C 1
ATOM 728 O O . GLU A 1 93 ? 20.417 -8.351 -20.993 1.00 40.59 93 GLU A O 1
ATOM 733 N N . SER A 1 94 ? 22.462 -8.016 -20.175 1.00 45.50 94 SER A N 1
ATOM 734 C CA . SER A 1 94 ? 22.338 -6.558 -20.049 1.00 45.50 94 SER A CA 1
ATOM 735 C C . SER A 1 94 ? 22.319 -5.808 -21.390 1.00 45.50 94 SER A C 1
ATOM 737 O O . SER A 1 94 ? 21.879 -4.659 -21.443 1.00 45.50 94 SER A O 1
ATOM 739 N N . GLN A 1 95 ? 22.776 -6.436 -22.475 1.00 47.75 95 GLN A N 1
ATOM 740 C CA . GLN A 1 95 ? 22.970 -5.821 -23.792 1.00 47.75 95 GLN A CA 1
ATOM 741 C C . GLN A 1 95 ? 22.003 -6.352 -24.855 1.00 47.75 95 GLN A C 1
ATOM 743 O O . GLN A 1 95 ? 21.847 -5.715 -25.894 1.00 47.75 95 GLN A O 1
ATOM 748 N N . SER A 1 96 ? 21.351 -7.493 -24.607 1.00 42.81 96 SER A N 1
ATOM 749 C CA . SER A 1 96 ? 20.557 -8.209 -25.610 1.00 42.81 96 SER A CA 1
ATOM 750 C C . SER A 1 96 ? 19.149 -7.678 -25.838 1.00 42.81 96 SER A C 1
ATOM 752 O O . SER A 1 96 ? 18.525 -7.924 -26.869 1.00 42.81 96 SER A O 1
ATOM 754 N N . SER A 1 97 ? 18.647 -6.915 -24.878 1.00 46.25 97 SER A N 1
ATOM 755 C CA . SER A 1 97 ? 17.276 -6.447 -24.882 1.00 46.25 97 SER A CA 1
ATOM 756 C C . SER A 1 97 ? 17.217 -4.971 -25.249 1.00 46.25 97 SER A C 1
ATOM 758 O O . SER A 1 97 ? 17.697 -4.113 -24.505 1.00 46.25 97 SER A O 1
ATOM 760 N N . THR A 1 98 ? 16.527 -4.645 -26.345 1.00 46.47 98 THR A N 1
ATOM 761 C CA . THR A 1 98 ? 16.156 -3.262 -26.684 1.00 46.47 98 THR A CA 1
ATOM 762 C C . THR A 1 98 ? 15.405 -2.590 -25.525 1.00 46.47 98 THR A C 1
ATOM 764 O O . THR A 1 98 ? 15.488 -1.373 -25.369 1.00 46.47 98 THR A O 1
ATOM 767 N N . LYS A 1 99 ? 14.720 -3.361 -24.657 1.00 46.78 99 LYS A N 1
ATOM 768 C CA . LYS A 1 99 ? 14.118 -2.844 -23.415 1.00 46.78 99 LYS A CA 1
ATOM 769 C C . LYS A 1 99 ? 15.175 -2.415 -22.385 1.00 46.78 99 LYS A C 1
ATOM 771 O O . LYS A 1 99 ? 14.977 -1.390 -21.743 1.00 46.78 99 LYS A O 1
ATOM 776 N N . ASN A 1 100 ? 16.301 -3.122 -22.255 1.00 47.25 100 ASN A N 1
ATOM 777 C CA . ASN A 1 100 ? 17.373 -2.790 -21.302 1.00 47.25 100 ASN A CA 1
ATOM 778 C C . ASN A 1 100 ? 18.215 -1.590 -21.761 1.00 47.25 100 ASN A C 1
ATOM 780 O O . ASN A 1 100 ? 18.517 -0.713 -20.951 1.00 47.25 100 ASN A O 1
ATOM 784 N N . THR A 1 101 ? 18.525 -1.482 -23.061 1.00 55.75 101 THR A N 1
ATOM 785 C CA . THR A 1 101 ? 19.186 -0.282 -23.610 1.00 55.75 101 THR A CA 1
ATOM 786 C C . THR A 1 101 ? 18.302 0.954 -23.446 1.00 55.75 101 THR A C 1
ATOM 788 O O . THR A 1 101 ? 18.791 1.993 -23.005 1.00 55.75 101 THR A O 1
ATOM 791 N N . ARG A 1 102 ? 16.988 0.821 -23.695 1.00 63.41 102 ARG A N 1
ATOM 792 C CA . ARG A 1 102 ? 15.999 1.875 -23.417 1.00 63.41 102 ARG A CA 1
ATOM 793 C C . ARG A 1 102 ? 15.890 2.191 -21.930 1.00 63.41 102 ARG A C 1
ATOM 795 O O . ARG A 1 102 ? 15.775 3.355 -21.590 1.00 63.41 102 ARG A O 1
ATOM 802 N N . LYS A 1 103 ? 15.961 1.202 -21.032 1.00 67.50 103 LYS A N 1
ATOM 803 C CA . LYS A 1 103 ? 15.926 1.437 -19.578 1.00 67.50 103 LYS A CA 1
ATOM 804 C C . LYS A 1 103 ? 17.115 2.283 -19.116 1.00 67.50 103 LYS A C 1
ATOM 806 O O . LYS A 1 103 ? 16.908 3.258 -18.403 1.00 67.50 103 LYS A O 1
ATOM 811 N N . LEU A 1 104 ? 18.337 1.946 -19.544 1.00 72.38 104 LEU A N 1
ATOM 812 C CA . LEU A 1 104 ? 19.528 2.735 -19.212 1.00 72.38 104 LEU A CA 1
ATOM 813 C C . LEU A 1 104 ? 19.472 4.130 -19.841 1.00 72.38 104 LEU A C 1
ATOM 815 O O . LEU A 1 104 ? 19.778 5.109 -19.172 1.00 72.38 104 LEU A O 1
ATOM 819 N N . GLU A 1 105 ? 19.065 4.236 -21.107 1.00 74.31 105 GLU A N 1
ATOM 820 C CA . GLU A 1 105 ? 18.898 5.532 -21.765 1.00 74.31 105 GLU A CA 1
ATOM 821 C C . GLU A 1 105 ? 17.837 6.391 -21.065 1.00 74.31 105 GLU A C 1
ATOM 823 O O . GLU A 1 105 ? 18.084 7.562 -20.803 1.00 74.31 105 GLU A O 1
ATOM 828 N N . ASN A 1 106 ? 16.693 5.813 -20.698 1.00 79.31 106 ASN A N 1
ATOM 829 C CA . ASN A 1 106 ? 15.637 6.499 -19.957 1.00 79.31 106 ASN A CA 1
ATOM 830 C C . ASN A 1 106 ? 16.123 6.945 -18.578 1.00 79.31 106 ASN A C 1
ATOM 832 O O . ASN A 1 106 ? 15.824 8.061 -18.170 1.00 79.31 106 ASN A O 1
ATOM 836 N N . LEU A 1 107 ? 16.908 6.116 -17.883 1.00 85.88 107 LEU A N 1
ATOM 837 C CA . LEU A 1 107 ? 17.517 6.494 -16.611 1.00 85.88 107 LEU A CA 1
ATOM 838 C C . LEU A 1 107 ? 18.505 7.652 -16.790 1.00 85.88 107 LEU A C 1
ATOM 840 O O . LEU A 1 107 ? 18.452 8.614 -16.034 1.00 85.88 107 LEU A O 1
ATOM 844 N N . LEU A 1 108 ? 19.371 7.599 -17.805 1.00 86.31 108 LEU A N 1
ATOM 845 C CA . LEU A 1 108 ? 20.297 8.692 -18.109 1.00 86.31 108 LEU A CA 1
ATOM 846 C C . LEU A 1 108 ? 19.554 9.973 -18.491 1.00 86.31 108 LEU A C 1
ATOM 848 O O . LEU A 1 108 ? 19.929 11.039 -18.020 1.00 86.31 108 LEU A O 1
ATOM 852 N N . ARG A 1 109 ? 18.485 9.883 -19.290 1.00 83.81 109 ARG A N 1
ATOM 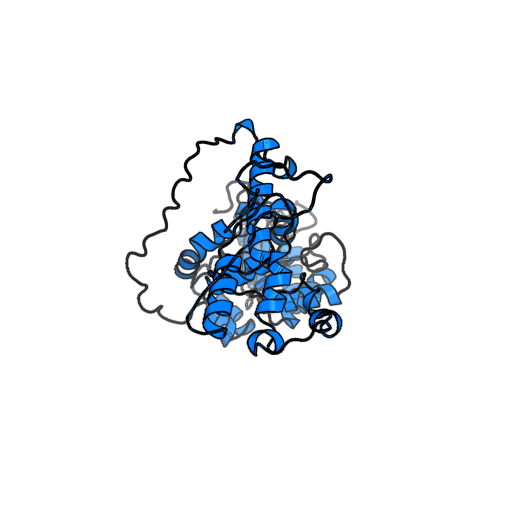853 C CA . ARG A 1 109 ? 17.617 11.022 -19.627 1.00 83.81 109 ARG A CA 1
ATOM 854 C C . ARG A 1 109 ? 16.942 11.593 -18.385 1.00 83.81 109 ARG A C 1
ATOM 856 O O . ARG A 1 109 ? 16.911 12.807 -18.234 1.00 83.81 109 ARG A O 1
ATOM 863 N N . TYR A 1 110 ? 16.446 10.739 -17.493 1.00 85.81 110 TYR A N 1
ATOM 864 C CA . TYR A 1 110 ? 15.844 11.154 -16.228 1.00 85.81 110 TYR A CA 1
ATOM 865 C C . TYR A 1 110 ? 16.858 11.876 -15.333 1.00 85.81 110 TYR A C 1
ATOM 867 O O . TYR A 1 110 ? 16.593 12.985 -14.879 1.00 85.81 110 TYR A O 1
ATOM 875 N N . LEU A 1 111 ? 18.049 11.299 -15.142 1.00 87.75 111 LEU A N 1
ATOM 876 C CA . LEU A 1 111 ? 19.127 11.913 -14.365 1.00 87.75 111 LEU A CA 1
ATOM 877 C C . LEU A 1 111 ? 19.618 13.219 -15.002 1.00 87.75 111 LEU A C 1
ATOM 879 O O . LEU A 1 111 ? 19.790 14.203 -14.297 1.00 87.75 111 LEU A O 1
ATOM 883 N N . ALA A 1 112 ? 19.797 13.260 -16.324 1.00 85.81 112 ALA A N 1
ATOM 884 C CA . ALA A 1 112 ? 20.183 14.473 -17.039 1.00 85.81 112 ALA A CA 1
ATOM 885 C C . ALA A 1 112 ? 19.118 15.568 -16.904 1.00 85.81 112 ALA A C 1
ATOM 887 O O . ALA A 1 112 ? 19.459 16.721 -16.658 1.00 85.81 112 ALA A O 1
ATOM 888 N N . ASN A 1 113 ? 17.835 15.208 -17.003 1.00 85.69 113 ASN A N 1
ATOM 889 C CA . ASN A 1 113 ? 16.733 16.135 -16.778 1.00 85.69 113 ASN A CA 1
ATOM 890 C C . ASN A 1 113 ? 16.755 16.692 -15.350 1.00 85.69 113 ASN A C 1
ATOM 892 O O . ASN A 1 113 ? 16.655 17.899 -15.192 1.00 85.69 113 ASN A O 1
ATOM 896 N N . LEU A 1 114 ? 16.947 15.849 -14.329 1.00 84.75 114 LEU A N 1
ATOM 897 C CA . LEU A 1 114 ? 17.086 16.312 -12.943 1.00 84.75 114 LEU A CA 1
ATOM 898 C C . LEU A 1 114 ? 18.303 17.227 -12.753 1.00 84.75 114 LEU A C 1
ATOM 900 O O . LEU A 1 114 ? 18.203 18.233 -12.060 1.00 84.75 114 LEU A O 1
ATOM 904 N N . SER A 1 115 ? 19.440 16.910 -13.372 1.00 82.00 115 SER A N 1
ATOM 905 C CA . SER A 1 115 ? 20.654 17.726 -13.263 1.00 82.00 115 SER A CA 1
ATOM 906 C C . SER A 1 115 ? 20.521 19.095 -13.933 1.00 82.00 115 SER A C 1
ATOM 908 O O . SER A 1 115 ? 21.113 20.057 -13.456 1.00 82.00 115 SER A O 1
ATOM 910 N N . VAL A 1 116 ? 19.782 19.188 -15.044 1.00 85.00 116 VAL A N 1
ATOM 911 C CA . VAL A 1 116 ? 19.612 20.440 -15.805 1.00 85.00 116 VAL A CA 1
ATOM 912 C C . VAL A 1 116 ? 18.433 21.261 -15.287 1.00 85.00 116 VAL A C 1
ATOM 914 O O . VAL A 1 116 ? 18.557 22.470 -15.120 1.00 85.00 116 VAL A O 1
ATOM 917 N N . ASN A 1 117 ? 17.297 20.611 -15.032 1.00 84.44 117 ASN A N 1
ATOM 918 C CA . ASN A 1 117 ? 16.026 21.267 -14.715 1.00 84.44 117 ASN A CA 1
ATOM 919 C C . ASN A 1 117 ? 15.659 21.198 -13.223 1.00 84.44 117 ASN A C 1
ATOM 921 O O . ASN A 1 117 ? 14.679 21.815 -12.812 1.00 84.44 117 ASN A O 1
ATOM 925 N N . GLY A 1 118 ? 16.426 20.473 -12.405 1.00 79.75 118 GLY A N 1
ATOM 926 C CA . GLY A 1 118 ? 16.126 20.260 -10.991 1.00 79.75 118 GLY A CA 1
ATOM 927 C C . GLY A 1 118 ? 15.023 19.225 -10.747 1.00 79.75 118 GLY A C 1
ATOM 928 O O . GLY A 1 118 ? 14.514 18.574 -11.663 1.00 79.75 118 GLY A O 1
ATOM 929 N N . HIS A 1 119 ? 14.662 19.052 -9.474 1.00 80.88 119 HIS A N 1
ATOM 930 C CA . HIS A 1 119 ? 13.520 18.223 -9.094 1.00 80.88 119 HIS A CA 1
ATOM 931 C C . HIS A 1 119 ? 12.196 18.927 -9.432 1.00 80.88 119 HIS A C 1
ATOM 933 O O . HIS A 1 119 ? 12.104 20.142 -9.249 1.00 80.88 119 HIS A O 1
ATOM 939 N N . PRO A 1 120 ? 11.159 18.184 -9.862 1.00 80.06 120 PRO A N 1
ATOM 940 C CA . PRO A 1 120 ? 9.839 18.759 -10.094 1.00 80.06 120 PRO A CA 1
ATOM 941 C C . PRO A 1 120 ? 9.290 19.454 -8.840 1.00 80.06 120 PRO A C 1
ATOM 943 O O . PRO A 1 120 ? 9.366 18.907 -7.733 1.00 80.06 120 PRO A O 1
ATOM 946 N N . ALA A 1 121 ? 8.736 20.657 -9.008 1.00 80.12 121 ALA A N 1
ATOM 947 C CA . ALA A 1 121 ? 8.265 21.495 -7.903 1.00 80.12 121 ALA A CA 1
ATOM 948 C C . ALA A 1 121 ? 7.139 20.822 -7.097 1.00 80.12 121 ALA A C 1
ATOM 950 O O . ALA A 1 121 ? 7.046 20.985 -5.882 1.00 80.12 121 ALA A O 1
ATOM 951 N N . GLU A 1 122 ? 6.325 19.996 -7.752 1.00 78.62 122 GLU A N 1
ATOM 952 C CA . GLU A 1 122 ? 5.246 19.206 -7.158 1.00 78.62 122 GLU A CA 1
ATOM 953 C C . GLU A 1 122 ? 5.716 18.138 -6.155 1.00 78.62 122 GLU A C 1
ATOM 955 O O . GLU A 1 122 ? 4.917 17.625 -5.364 1.00 78.62 122 GLU A O 1
ATOM 960 N N . LEU A 1 123 ? 7.014 17.816 -6.139 1.00 76.94 123 LEU A N 1
ATOM 961 C CA . LEU A 1 123 ? 7.604 16.970 -5.102 1.00 76.94 123 LEU A CA 1
ATOM 962 C C . LEU A 1 123 ? 7.862 17.736 -3.799 1.00 76.94 123 LEU A C 1
ATOM 964 O O . LEU A 1 123 ? 8.205 17.110 -2.799 1.00 76.94 123 LEU A O 1
ATOM 968 N N . GLY A 1 124 ? 7.696 19.064 -3.795 1.00 74.50 124 GLY A N 1
ATOM 969 C CA . GLY A 1 124 ? 7.939 19.918 -2.631 1.00 74.50 124 GLY A CA 1
ATOM 970 C C . GLY A 1 124 ? 9.412 19.974 -2.221 1.00 74.50 124 GLY A C 1
ATOM 971 O O . GLY A 1 124 ? 9.724 20.344 -1.090 1.00 74.50 124 GLY A O 1
ATOM 972 N N . ALA A 1 125 ? 10.321 19.570 -3.115 1.00 74.31 125 ALA A N 1
ATOM 973 C CA . ALA A 1 125 ? 11.750 19.600 -2.860 1.00 74.31 125 ALA A CA 1
ATOM 974 C C . ALA A 1 125 ? 12.245 21.050 -2.894 1.00 74.31 125 ALA A C 1
ATOM 976 O O . ALA A 1 125 ? 12.214 21.716 -3.927 1.00 74.31 125 ALA A O 1
ATOM 977 N N . ASP A 1 126 ? 12.719 21.534 -1.752 1.00 75.19 126 ASP A N 1
ATOM 978 C CA . ASP A 1 126 ? 13.366 22.835 -1.653 1.00 75.19 126 ASP A CA 1
ATOM 979 C C . ASP A 1 126 ? 14.765 22.745 -2.270 1.00 75.19 126 ASP A C 1
ATOM 981 O O . ASP A 1 126 ? 15.688 22.200 -1.661 1.00 75.19 126 ASP A O 1
ATOM 985 N N . VAL A 1 127 ? 14.915 23.267 -3.491 1.00 71.50 127 VAL A N 1
ATOM 986 C CA . VAL A 1 127 ? 16.171 23.235 -4.257 1.00 71.50 127 VAL A CA 1
ATOM 987 C C . VAL A 1 127 ? 17.348 23.851 -3.500 1.00 71.50 127 VAL A C 1
ATOM 989 O O . VAL A 1 127 ? 18.482 23.435 -3.713 1.00 71.50 127 VAL A O 1
ATOM 992 N N . THR A 1 128 ? 17.095 24.777 -2.568 1.00 77.00 128 THR A N 1
ATOM 993 C CA . THR A 1 128 ? 18.145 25.396 -1.743 1.00 77.00 128 THR A CA 1
ATOM 994 C C . THR A 1 128 ? 18.685 24.456 -0.663 1.00 77.00 128 THR A C 1
ATOM 996 O O . THR A 1 128 ? 19.794 24.647 -0.170 1.00 77.00 128 THR A O 1
ATOM 999 N N . LYS A 1 129 ? 17.922 23.412 -0.316 1.00 75.88 129 LYS A N 1
ATOM 1000 C CA . LYS A 1 129 ? 18.280 22.384 0.674 1.00 75.88 129 LYS A CA 1
ATOM 1001 C C . LYS A 1 129 ? 18.827 21.107 0.037 1.00 75.88 129 LYS A C 1
ATOM 1003 O O . LYS A 1 129 ? 19.193 20.174 0.756 1.00 75.88 129 LYS A O 1
ATOM 1008 N N . ILE A 1 130 ? 18.869 21.038 -1.294 1.00 73.06 130 ILE A N 1
ATOM 1009 C CA . ILE A 1 130 ? 19.465 19.914 -2.013 1.00 73.06 130 ILE A CA 1
ATOM 1010 C C . ILE A 1 130 ? 20.978 20.113 -2.017 1.00 73.06 130 ILE A C 1
ATOM 1012 O O . ILE A 1 130 ? 21.514 20.900 -2.788 1.00 73.06 130 ILE A O 1
ATOM 1016 N N . ASP A 1 131 ? 21.669 19.384 -1.146 1.00 73.94 131 ASP A N 1
ATOM 1017 C CA . ASP A 1 131 ? 23.128 19.332 -1.145 1.00 73.94 131 ASP A CA 1
ATOM 1018 C C . ASP A 1 131 ? 23.608 18.236 -2.122 1.00 73.94 131 ASP A C 1
ATOM 1020 O O . ASP A 1 131 ? 23.428 17.045 -1.838 1.00 73.94 131 ASP A O 1
ATOM 1024 N N . PRO A 1 132 ? 24.227 18.601 -3.266 1.00 69.25 132 PRO A N 1
ATOM 1025 C CA . PRO A 1 132 ? 24.715 17.637 -4.254 1.00 69.25 132 PRO A CA 1
ATOM 1026 C C . PRO A 1 132 ? 25.885 16.792 -3.730 1.00 69.25 132 PRO A C 1
ATOM 1028 O O . PRO A 1 132 ? 26.167 15.728 -4.277 1.00 69.25 132 PRO A O 1
ATOM 1031 N N . ASN A 1 133 ? 26.549 17.235 -2.659 1.00 75.75 133 ASN A N 1
ATOM 1032 C CA . ASN A 1 133 ? 27.643 16.524 -2.005 1.00 75.75 133 ASN A CA 1
ATOM 1033 C C . ASN A 1 133 ? 27.178 15.736 -0.777 1.00 75.75 133 ASN A C 1
ATOM 1035 O O . ASN A 1 133 ? 28.009 15.120 -0.096 1.00 75.75 133 ASN A O 1
ATOM 1039 N N . ARG A 1 134 ? 25.867 15.720 -0.489 1.00 75.62 134 ARG A N 1
ATOM 1040 C CA . ARG A 1 134 ? 25.319 14.994 0.652 1.00 75.62 134 ARG A CA 1
ATOM 1041 C C . ARG A 1 134 ? 25.609 13.515 0.480 1.00 75.62 134 ARG A C 1
ATOM 1043 O O . ARG A 1 134 ? 24.950 12.803 -0.279 1.00 75.62 134 ARG A O 1
ATOM 1050 N N . LYS A 1 135 ? 26.591 13.023 1.233 1.00 70.56 135 LYS A N 1
ATOM 1051 C CA . LYS A 1 135 ? 26.853 11.590 1.314 1.00 70.56 135 LYS A CA 1
ATOM 1052 C C . LYS A 1 135 ? 25.595 10.932 1.863 1.00 70.56 135 LYS A C 1
ATOM 1054 O O . LYS A 1 135 ? 25.132 11.297 2.946 1.00 70.56 135 LYS A O 1
ATOM 1059 N N . ARG A 1 136 ? 25.044 9.959 1.129 1.00 65.50 136 ARG A N 1
ATOM 1060 C CA . ARG A 1 136 ? 24.059 9.041 1.707 1.00 65.50 136 ARG A CA 1
ATOM 1061 C C . ARG A 1 136 ? 24.710 8.447 2.949 1.00 65.50 136 ARG A C 1
ATOM 1063 O O . ARG A 1 136 ? 25.717 7.748 2.844 1.00 65.50 136 ARG A O 1
ATOM 1070 N N . VAL A 1 137 ? 24.169 8.774 4.119 1.00 67.25 137 VAL A N 1
ATOM 1071 C CA . VAL A 1 137 ? 24.537 8.068 5.340 1.00 67.25 137 VAL A CA 1
ATOM 1072 C C . VAL A 1 137 ? 24.121 6.628 5.086 1.00 67.25 137 VAL A C 1
ATOM 1074 O O . VAL A 1 137 ? 22.954 6.378 4.784 1.00 67.25 137 VAL A O 1
ATOM 1077 N N . GLY A 1 138 ? 25.084 5.706 5.093 1.00 64.06 138 GLY A N 1
ATOM 1078 C CA . GLY A 1 138 ? 24.772 4.291 4.945 1.00 64.06 138 GLY A CA 1
ATOM 1079 C C . GLY A 1 138 ? 23.717 3.930 5.981 1.00 64.06 138 GLY A C 1
ATOM 1080 O O . GLY A 1 138 ? 23.881 4.256 7.160 1.00 64.06 138 GLY A O 1
ATOM 1081 N N . ILE A 1 139 ? 22.618 3.323 5.536 1.00 68.56 139 ILE A N 1
ATOM 1082 C CA . ILE A 1 139 ? 21.587 2.840 6.447 1.00 68.56 139 ILE A CA 1
ATOM 1083 C C . ILE A 1 139 ? 22.290 1.862 7.385 1.00 68.56 139 ILE A C 1
ATOM 1085 O O . ILE A 1 139 ? 22.881 0.877 6.936 1.00 68.56 139 ILE A O 1
ATOM 1089 N N . LYS A 1 140 ? 22.291 2.169 8.687 1.00 71.19 140 LYS A N 1
ATOM 1090 C CA . LYS A 1 140 ? 22.758 1.223 9.697 1.00 71.19 140 LYS A CA 1
ATOM 1091 C C . LYS A 1 140 ? 21.699 0.148 9.803 1.00 71.19 140 LYS A C 1
ATOM 1093 O O . LYS A 1 140 ? 20.742 0.273 10.556 1.00 71.19 140 LYS A O 1
ATOM 1098 N N . ILE A 1 141 ? 21.877 -0.873 8.987 1.00 68.25 141 ILE A N 1
ATOM 1099 C CA . ILE A 1 141 ? 21.088 -2.079 9.061 1.00 68.25 141 ILE A CA 1
ATOM 1100 C C . ILE A 1 141 ? 21.368 -2.722 10.431 1.00 68.25 141 ILE A C 1
ATOM 1102 O O . ILE A 1 141 ? 22.543 -2.968 10.735 1.00 68.25 141 ILE A O 1
ATOM 1106 N N . PRO A 1 142 ? 20.346 -2.941 11.280 1.00 70.75 142 PRO A N 1
ATOM 1107 C CA . PRO A 1 142 ? 20.534 -3.620 12.554 1.00 70.75 142 PRO A CA 1
ATOM 1108 C C . PRO A 1 142 ? 21.208 -4.972 12.313 1.00 70.75 142 PRO A C 1
ATOM 1110 O O . PRO A 1 142 ? 20.750 -5.766 11.493 1.00 70.75 142 PRO A O 1
ATOM 1113 N N . LYS A 1 143 ? 22.324 -5.238 12.995 1.00 68.62 143 LYS A N 1
ATOM 1114 C CA . LYS A 1 143 ? 22.895 -6.584 12.988 1.00 68.62 143 LYS A CA 1
ATOM 1115 C C . LYS A 1 143 ? 22.019 -7.442 13.884 1.00 68.62 143 LYS A C 1
ATOM 1117 O O . LYS A 1 143 ? 21.927 -7.168 15.076 1.00 68.62 143 LYS A O 1
ATOM 1122 N N . LEU A 1 144 ? 21.405 -8.469 13.313 1.00 63.12 144 LEU A N 1
ATOM 1123 C CA . LEU A 1 144 ? 20.835 -9.551 14.099 1.00 63.12 144 LEU A CA 1
ATOM 1124 C C . LEU A 1 144 ? 22.008 -10.215 14.824 1.00 63.12 144 LEU A C 1
ATOM 1126 O O . LEU A 1 144 ? 22.910 -10.754 14.182 1.00 63.12 144 LEU A O 1
ATOM 1130 N N . GLU A 1 145 ? 22.064 -10.085 16.149 1.00 60.50 145 GLU A N 1
ATOM 1131 C CA . GLU A 1 145 ? 23.185 -10.587 16.959 1.00 60.50 145 GLU A CA 1
ATOM 1132 C C . GLU A 1 145 ? 23.304 -12.117 16.900 1.00 60.50 145 GLU A C 1
ATOM 1134 O O . GLU A 1 145 ? 24.310 -12.700 17.300 1.00 60.50 145 GLU A O 1
ATOM 1139 N N . THR A 1 146 ? 22.285 -12.794 16.379 1.00 56.59 146 THR A N 1
ATOM 1140 C CA . THR A 1 146 ? 22.246 -14.236 16.164 1.00 56.59 146 THR A CA 1
ATOM 1141 C C . THR A 1 146 ? 21.270 -14.493 15.013 1.00 56.59 146 THR A C 1
ATOM 1143 O O . THR A 1 146 ? 20.260 -13.788 14.952 1.00 56.59 146 THR A O 1
ATOM 1146 N N . PRO A 1 147 ? 21.510 -15.454 14.095 1.00 52.75 147 PRO A N 1
ATOM 1147 C CA . PRO A 1 147 ? 20.414 -15.957 13.271 1.00 52.75 147 PRO A CA 1
ATOM 1148 C C . PRO A 1 147 ? 19.259 -16.310 14.215 1.00 52.75 147 PRO A C 1
ATOM 1150 O O . PRO A 1 147 ? 19.536 -16.872 15.285 1.00 52.75 147 PRO A O 1
ATOM 1153 N N . PRO A 1 148 ? 18.011 -15.936 13.888 1.00 53.66 148 PRO A N 1
ATOM 1154 C CA . PRO A 1 148 ? 16.892 -16.179 14.777 1.00 53.66 148 PRO A CA 1
ATOM 1155 C C . PRO A 1 148 ? 16.928 -17.646 15.194 1.00 53.66 148 PRO A C 1
ATOM 1157 O O . PRO A 1 148 ? 16.983 -18.538 14.341 1.00 53.66 148 PRO A O 1
ATOM 1160 N N . LYS A 1 149 ? 16.932 -17.899 16.513 1.00 53.94 149 LYS A N 1
ATOM 1161 C CA . LYS A 1 149 ? 16.522 -19.210 17.032 1.00 53.94 149 LYS A CA 1
ATOM 1162 C C . LYS A 1 149 ? 15.239 -19.572 16.287 1.00 53.94 149 LYS A C 1
ATOM 1164 O O . LYS A 1 149 ? 14.437 -18.662 16.060 1.00 53.94 149 LYS A O 1
ATOM 1169 N N . GLU A 1 150 ? 15.082 -20.833 15.871 1.00 56.78 150 GLU A N 1
ATOM 1170 C CA . GLU A 1 150 ? 13.852 -21.306 15.219 1.00 56.78 150 GLU A CA 1
ATOM 1171 C C . GLU A 1 150 ? 12.655 -20.604 15.860 1.00 56.78 150 GLU A C 1
ATOM 1173 O O . GLU A 1 150 ? 12.502 -20.657 17.082 1.00 56.78 150 GLU A O 1
ATOM 1178 N N . LYS A 1 151 ? 11.913 -19.820 15.062 1.00 60.25 151 LYS A N 1
ATOM 1179 C CA . LYS A 1 151 ? 10.848 -18.962 15.588 1.00 60.25 151 LYS A CA 1
ATOM 1180 C C . LYS A 1 151 ? 9.895 -19.862 16.370 1.00 60.25 151 LYS A C 1
ATOM 1182 O O . LYS A 1 151 ? 9.227 -20.701 15.773 1.00 60.25 151 LYS A O 1
ATOM 1187 N N . GLU A 1 152 ? 9.863 -19.730 17.695 1.00 69.81 152 GLU A N 1
ATOM 1188 C CA . GLU A 1 152 ? 8.987 -20.569 18.507 1.00 69.81 152 GLU A CA 1
ATOM 1189 C C . GLU A 1 152 ? 7.520 -20.236 18.173 1.00 69.81 152 GLU A C 1
ATOM 1191 O O . GLU A 1 152 ? 7.034 -19.104 18.323 1.00 69.81 152 GLU A O 1
ATOM 1196 N N . GLY A 1 153 ? 6.811 -21.250 17.675 1.00 83.31 153 GLY A N 1
ATOM 1197 C CA . GLY A 1 153 ? 5.402 -21.180 17.300 1.00 83.31 153 GLY A CA 1
ATOM 1198 C C . GLY A 1 153 ? 5.098 -20.381 16.026 1.00 83.31 153 GLY A C 1
ATOM 1199 O O . GLY A 1 153 ? 5.946 -19.709 15.443 1.00 83.31 153 GLY A O 1
ATOM 1200 N N . ARG A 1 154 ? 3.826 -20.425 15.616 1.00 92.19 154 ARG A N 1
ATOM 1201 C CA . ARG A 1 154 ? 3.320 -19.777 14.394 1.00 92.19 154 ARG A CA 1
ATOM 1202 C C . ARG A 1 154 ? 3.478 -18.254 14.440 1.00 92.19 154 ARG A C 1
ATOM 1204 O O . ARG A 1 154 ? 3.253 -17.636 15.486 1.00 92.19 154 ARG A O 1
ATOM 1211 N N . SER A 1 155 ? 3.849 -17.629 13.327 1.00 95.00 155 SER A N 1
ATOM 1212 C CA . SER A 1 155 ? 3.723 -16.178 13.163 1.00 95.00 155 SER A CA 1
ATOM 1213 C C . SER A 1 155 ? 2.250 -15.768 13.136 1.00 95.00 155 SER A C 1
ATOM 1215 O O . SER A 1 155 ? 1.367 -16.584 12.866 1.00 95.00 155 SER A O 1
ATOM 1217 N N . HIS A 1 156 ? 1.949 -14.502 13.421 1.00 96.25 156 HIS A N 1
ATOM 1218 C CA . HIS A 1 156 ? 0.554 -14.051 13.429 1.00 96.25 156 HIS A CA 1
ATOM 1219 C C . HIS A 1 156 ? -0.097 -14.143 12.045 1.00 96.25 156 HIS A C 1
ATOM 1221 O O . HIS A 1 156 ? -1.286 -14.443 11.950 1.00 96.25 156 HIS A O 1
ATOM 1227 N N . ARG A 1 157 ? 0.679 -13.986 10.964 1.00 97.69 157 ARG A N 1
ATOM 1228 C CA . ARG A 1 157 ? 0.164 -14.235 9.616 1.00 97.69 157 ARG A CA 1
ATOM 1229 C C . ARG A 1 157 ? -0.095 -15.712 9.347 1.00 97.69 157 ARG A C 1
ATOM 1231 O O . ARG A 1 157 ? -1.085 -16.014 8.695 1.00 97.69 157 ARG A O 1
ATOM 1238 N N . GLN A 1 158 ? 0.739 -16.625 9.848 1.00 97.25 158 GLN A N 1
ATOM 1239 C CA . GLN A 1 158 ? 0.465 -18.064 9.733 1.00 97.25 158 GLN A CA 1
ATOM 1240 C C . GLN A 1 158 ? -0.855 -18.434 10.412 1.00 97.25 158 GLN A C 1
ATOM 1242 O O . GLN A 1 158 ? -1.668 -19.108 9.794 1.00 97.25 158 GLN A O 1
ATOM 1247 N N . ILE A 1 159 ? -1.114 -17.917 11.619 1.00 97.88 159 ILE A N 1
ATOM 1248 C CA . ILE A 1 159 ? -2.403 -18.109 12.309 1.00 97.88 159 ILE A CA 1
ATOM 1249 C C . ILE A 1 159 ? -3.556 -17.616 11.428 1.00 97.88 159 ILE A C 1
ATOM 1251 O O . ILE A 1 159 ? -4.514 -18.347 11.217 1.00 97.88 159 ILE A O 1
ATOM 1255 N N . LEU A 1 160 ? -3.447 -16.414 10.854 1.00 98.44 160 LEU A N 1
ATOM 1256 C CA . LEU A 1 160 ? -4.481 -15.871 9.970 1.00 98.44 160 LEU A CA 1
ATOM 1257 C C . LEU A 1 160 ? -4.710 -16.699 8.697 1.00 98.44 160 LEU A C 1
ATOM 1259 O O . LEU A 1 160 ? -5.845 -16.824 8.246 1.00 98.44 160 LEU A O 1
ATOM 1263 N N . LEU A 1 161 ? -3.652 -17.236 8.093 1.00 98.06 161 LEU A N 1
ATOM 1264 C CA . LEU A 1 161 ? -3.764 -18.030 6.867 1.00 98.06 161 LEU A CA 1
ATOM 1265 C C . LEU A 1 161 ? -4.295 -19.444 7.124 1.00 98.06 161 LEU A C 1
ATOM 1267 O O . LEU A 1 161 ? -5.017 -19.972 6.284 1.00 98.06 161 LEU A O 1
ATOM 1271 N N . GLU A 1 162 ? -3.920 -20.055 8.246 1.00 98.06 162 GLU A N 1
ATOM 1272 C CA . GLU A 1 162 ? -4.301 -21.426 8.598 1.00 98.06 162 GLU A CA 1
ATOM 1273 C C . GLU A 1 162 ? -5.677 -21.491 9.266 1.00 98.06 162 GLU A C 1
ATOM 1275 O O . GLU A 1 162 ? -6.491 -22.341 8.911 1.00 98.06 162 GLU A O 1
ATOM 1280 N N . ASP A 1 163 ? -5.946 -20.581 10.206 1.00 98.38 163 ASP A N 1
ATOM 1281 C CA . ASP A 1 163 ? -7.164 -20.586 11.025 1.00 98.38 163 ASP A CA 1
ATOM 1282 C C . ASP A 1 163 ? -8.252 -19.652 10.448 1.00 98.38 163 ASP A C 1
ATOM 1284 O O . ASP A 1 163 ? -9.381 -19.627 10.941 1.00 98.38 163 ASP A O 1
ATOM 1288 N N . GLY A 1 164 ? -7.922 -18.889 9.401 1.00 98.50 164 GLY A N 1
ATOM 1289 C CA . GLY A 1 164 ? -8.813 -17.930 8.749 1.00 98.50 164 GLY A CA 1
ATOM 1290 C C . GLY A 1 164 ? -9.020 -16.624 9.536 1.00 98.50 164 GLY A C 1
ATOM 1291 O O . GLY A 1 164 ? -8.528 -16.472 10.661 1.00 98.50 164 GLY A O 1
ATOM 1292 N N . PRO A 1 165 ? -9.745 -15.649 8.954 1.00 98.56 165 PRO A N 1
ATOM 1293 C CA . PRO A 1 165 ? -10.057 -14.374 9.602 1.00 98.56 165 PRO A CA 1
ATOM 1294 C C . PRO A 1 165 ? -10.725 -14.502 10.977 1.00 98.56 165 PRO A C 1
ATOM 1296 O O . PRO A 1 165 ? -10.330 -13.817 11.921 1.00 98.56 165 PRO A O 1
ATOM 1299 N N . GLU A 1 166 ? -11.690 -15.406 11.123 1.00 98.38 166 GLU A N 1
ATOM 1300 C CA . GLU A 1 166 ? -12.418 -15.654 12.370 1.00 98.38 166 GLU A CA 1
ATOM 1301 C C . GLU A 1 166 ? -11.518 -16.301 13.428 1.00 98.38 166 GLU A C 1
ATOM 1303 O O . GLU A 1 166 ? -11.534 -15.902 14.597 1.00 98.38 166 GLU A O 1
ATOM 1308 N N . GLY A 1 167 ? -10.682 -17.263 13.021 1.00 98.38 167 GLY A N 1
ATOM 1309 C CA . GLY A 1 167 ? -9.686 -17.879 13.896 1.00 98.38 167 GLY A CA 1
ATOM 1310 C C . GLY A 1 167 ? -8.664 -16.861 14.399 1.00 98.38 167 GLY A C 1
ATOM 1311 O O . GLY A 1 167 ? -8.346 -16.830 15.590 1.00 98.38 167 GLY A O 1
ATOM 1312 N N . TYR A 1 168 ? -8.222 -15.954 13.524 1.00 98.62 168 TYR A N 1
ATOM 1313 C CA . TYR A 1 168 ? -7.331 -14.866 13.911 1.00 98.62 168 TYR A CA 1
ATOM 1314 C C . TYR A 1 168 ? -8.002 -13.852 14.843 1.00 98.62 168 TYR A C 1
ATOM 1316 O O . TYR A 1 168 ? -7.387 -13.431 15.822 1.00 98.62 168 TYR A O 1
ATOM 1324 N N . ALA A 1 169 ? -9.270 -13.499 14.606 1.00 98.56 169 ALA A N 1
ATOM 1325 C CA . ALA A 1 169 ? -10.031 -12.607 15.484 1.00 98.56 169 ALA A CA 1
ATOM 1326 C C . ALA A 1 169 ? -10.133 -13.176 16.901 1.00 98.56 169 ALA A C 1
ATOM 1328 O O . ALA A 1 169 ? -9.858 -12.479 17.882 1.00 98.56 169 ALA A O 1
ATOM 1329 N N . LYS A 1 170 ? -10.448 -14.471 17.002 1.00 98.44 170 LYS A N 1
ATOM 1330 C CA . LYS A 1 170 ? -10.485 -15.196 18.272 1.00 98.44 170 LYS A CA 1
ATOM 1331 C C . LYS A 1 170 ? -9.117 -15.211 18.954 1.00 98.44 170 LYS A C 1
ATOM 1333 O O . LYS A 1 170 ? -9.026 -14.874 20.132 1.00 98.44 170 LYS A O 1
ATOM 1338 N N . TYR A 1 171 ? -8.052 -15.522 18.214 1.00 97.94 171 TYR A N 1
ATOM 1339 C CA . TYR A 1 171 ? -6.684 -15.493 18.736 1.00 97.94 171 TYR A CA 1
ATOM 1340 C C . TYR A 1 171 ? -6.314 -14.114 19.309 1.00 97.94 171 TYR A C 1
ATOM 1342 O O . TYR A 1 171 ? -5.826 -14.016 20.435 1.00 97.94 171 TYR A O 1
ATOM 1350 N N . VAL A 1 172 ? -6.597 -13.038 18.567 1.00 98.12 172 VAL A N 1
ATOM 1351 C CA . VAL A 1 172 ? -6.360 -11.654 19.006 1.00 98.12 172 VAL A CA 1
ATOM 1352 C C . VAL A 1 172 ? -7.168 -11.336 20.263 1.00 98.12 172 VAL A C 1
ATOM 1354 O O . VAL A 1 172 ? -6.655 -10.699 21.181 1.00 98.12 172 VAL A O 1
ATOM 1357 N N . ARG A 1 173 ? -8.422 -11.794 20.339 1.00 97.75 173 ARG A N 1
ATOM 1358 C CA . ARG A 1 173 ? -9.290 -11.561 21.496 1.00 97.75 173 ARG A CA 1
ATOM 1359 C C . ARG A 1 173 ? -8.805 -12.276 22.759 1.00 97.75 173 ARG A C 1
ATOM 1361 O O . ARG A 1 173 ? -8.954 -11.725 23.855 1.00 97.75 173 ARG A O 1
ATOM 1368 N N . GLU A 1 174 ? -8.270 -13.485 22.612 1.00 97.38 174 GLU A N 1
ATOM 1369 C CA . GLU A 1 174 ? -7.754 -14.325 23.701 1.00 97.38 174 GLU A CA 1
ATOM 1370 C C . GLU A 1 174 ? -6.340 -13.920 24.152 1.00 97.38 174 GLU A C 1
ATOM 1372 O O . GLU A 1 174 ? -5.938 -14.243 25.278 1.00 97.38 174 GLU A O 1
ATOM 1377 N N . HIS A 1 175 ? -5.604 -13.187 23.309 1.00 96.81 175 HIS A N 1
ATOM 1378 C CA . HIS A 1 175 ? -4.253 -12.718 23.592 1.00 96.81 175 HIS A CA 1
ATOM 1379 C C . HIS A 1 175 ? -4.174 -11.934 24.914 1.00 96.81 175 HIS A C 1
ATOM 1381 O O . HIS A 1 175 ? -4.982 -11.050 25.210 1.00 96.81 175 HIS A O 1
ATOM 1387 N N . LYS A 1 176 ? -3.163 -12.255 25.729 1.00 95.44 176 LYS A N 1
ATOM 1388 C CA . LYS A 1 176 ? -2.895 -11.577 27.001 1.00 95.44 176 LYS A CA 1
ATOM 1389 C C . LYS A 1 176 ? -1.902 -10.440 26.784 1.00 95.44 176 LYS A C 1
ATOM 1391 O O . LYS A 1 176 ? -0.707 -10.684 26.677 1.00 95.44 176 LYS A O 1
ATOM 1396 N N . GLY A 1 177 ? -2.407 -9.211 26.783 1.00 94.88 177 GLY A N 1
ATOM 1397 C CA . GLY A 1 177 ? -1.611 -7.998 26.603 1.00 94.88 177 GLY A CA 1
ATOM 1398 C C . GLY A 1 177 ? -2.152 -7.128 25.474 1.00 94.88 177 GLY A C 1
ATOM 1399 O O . GLY A 1 177 ? -3.166 -7.453 24.857 1.00 94.88 177 GLY A O 1
ATOM 1400 N N . LEU A 1 178 ? -1.480 -6.006 25.224 1.00 95.56 178 LEU A N 1
ATOM 1401 C CA . LEU A 1 178 ? -1.786 -5.128 24.102 1.00 95.56 178 LEU A CA 1
ATOM 1402 C C . LEU A 1 178 ? -0.962 -5.561 22.888 1.00 95.56 178 LEU A C 1
ATOM 1404 O O . LEU A 1 178 ? 0.267 -5.555 22.938 1.00 95.56 178 LEU A O 1
ATOM 1408 N N . LEU A 1 179 ? -1.640 -5.904 21.796 1.00 97.94 179 LEU A N 1
ATOM 1409 C CA . LEU A 1 179 ? -0.990 -6.053 20.499 1.00 97.94 179 LEU A CA 1
ATOM 1410 C C . LEU A 1 179 ? -0.813 -4.682 19.848 1.00 97.94 179 LEU A C 1
ATOM 1412 O O . LEU A 1 179 ? -1.638 -3.789 20.031 1.00 97.94 179 LEU A O 1
ATOM 1416 N N . LEU A 1 180 ? 0.248 -4.536 19.058 1.00 98.25 180 LEU A N 1
ATOM 1417 C CA . LEU A 1 180 ? 0.543 -3.301 18.338 1.00 98.25 180 LEU A CA 1
ATOM 1418 C C . LEU A 1 180 ? 0.410 -3.514 16.832 1.00 98.25 180 LEU A C 1
ATOM 1420 O O . LEU A 1 180 ? 0.678 -4.603 16.319 1.00 98.25 180 LEU A O 1
ATOM 1424 N N . MET A 1 181 ? 0.031 -2.449 16.135 1.00 98.38 181 MET A N 1
ATOM 1425 C CA . MET A 1 181 ? 0.150 -2.320 14.689 1.00 98.38 181 MET A CA 1
ATOM 1426 C C . MET A 1 181 ? 1.179 -1.236 14.386 1.00 98.38 181 MET A C 1
ATOM 1428 O O . MET A 1 181 ? 1.087 -0.129 14.916 1.00 98.38 181 MET A O 1
ATOM 1432 N N . ASP A 1 182 ? 2.128 -1.532 13.503 1.00 98.69 182 ASP A N 1
ATOM 1433 C CA . ASP A 1 182 ? 3.092 -0.536 13.035 1.00 98.69 182 ASP A CA 1
ATOM 1434 C C . ASP A 1 182 ? 2.522 0.234 11.830 1.00 98.69 182 ASP A C 1
ATOM 1436 O O . ASP A 1 182 ? 2.101 -0.374 10.847 1.00 98.69 182 ASP A O 1
ATOM 1440 N N . THR A 1 183 ? 2.510 1.569 11.891 1.00 98.69 183 THR A N 1
ATOM 1441 C CA . THR A 1 183 ? 2.035 2.465 10.816 1.00 98.69 183 THR A CA 1
ATOM 1442 C C . THR A 1 183 ? 3.162 3.149 10.042 1.00 98.69 183 THR A C 1
ATOM 1444 O O . THR A 1 183 ? 2.906 3.989 9.170 1.00 98.69 183 THR A O 1
ATOM 1447 N N . THR A 1 184 ? 4.420 2.790 10.319 1.00 98.44 184 THR A N 1
ATOM 1448 C CA . THR A 1 184 ? 5.618 3.421 9.748 1.00 98.44 184 THR A CA 1
ATOM 1449 C C . THR A 1 184 ? 5.587 3.429 8.221 1.00 98.44 184 THR A C 1
ATOM 1451 O O . THR A 1 184 ? 5.978 4.417 7.601 1.00 98.44 184 THR A O 1
ATOM 1454 N N . TRP A 1 185 ? 5.082 2.359 7.597 1.00 98.31 185 TRP A N 1
ATOM 1455 C CA . TRP A 1 185 ? 5.063 2.190 6.138 1.00 98.31 185 TRP A CA 1
ATOM 1456 C C . TRP A 1 185 ? 3.847 2.830 5.449 1.00 98.31 185 TRP A C 1
ATOM 1458 O O . TRP A 1 185 ? 3.789 2.855 4.214 1.00 98.31 185 TRP A O 1
ATOM 1468 N N . ARG A 1 186 ? 2.905 3.409 6.207 1.00 98.62 186 ARG A N 1
ATOM 1469 C CA . ARG A 1 186 ? 1.694 4.055 5.676 1.00 98.62 186 ARG A CA 1
ATOM 1470 C C . ARG A 1 186 ? 1.394 5.378 6.379 1.00 98.62 186 ARG A C 1
ATOM 1472 O O . ARG A 1 186 ? 1.768 6.421 5.844 1.00 98.62 186 ARG A O 1
ATOM 1479 N N . ASP A 1 187 ? 0.717 5.376 7.531 1.00 98.62 187 ASP A N 1
ATOM 1480 C CA . ASP A 1 187 ? 0.200 6.621 8.123 1.00 98.62 187 ASP A CA 1
ATOM 1481 C C . ASP A 1 187 ? 1.291 7.570 8.623 1.00 98.62 187 ASP A C 1
ATOM 1483 O O . ASP A 1 187 ? 1.142 8.790 8.525 1.00 98.62 187 ASP A O 1
ATOM 1487 N N . ALA A 1 188 ? 2.410 7.036 9.121 1.00 98.44 188 ALA A N 1
ATOM 1488 C CA . ALA A 1 188 ? 3.474 7.859 9.688 1.00 98.44 188 ALA A CA 1
ATOM 1489 C C . ALA A 1 188 ? 4.082 8.797 8.634 1.00 98.44 188 ALA A C 1
ATOM 1491 O O . ALA A 1 188 ? 4.118 10.017 8.808 1.00 98.44 188 ALA A O 1
ATOM 1492 N N . HIS A 1 189 ? 4.515 8.250 7.493 1.00 97.62 189 HIS A N 1
ATOM 1493 C CA . HIS A 1 189 ? 5.082 9.064 6.413 1.00 97.62 189 HIS A CA 1
ATOM 1494 C C . HIS A 1 189 ? 4.007 9.799 5.606 1.00 97.62 189 HIS A C 1
ATOM 1496 O O . HIS A 1 189 ? 4.304 10.853 5.043 1.00 97.62 189 HIS A O 1
ATOM 1502 N N . GLN A 1 190 ? 2.756 9.325 5.595 1.00 97.44 190 GLN A N 1
AT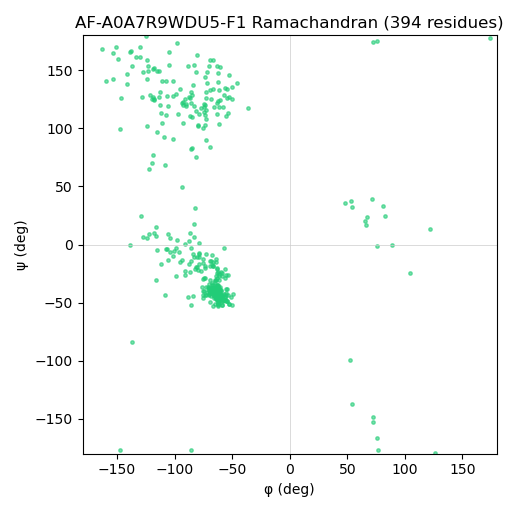OM 1503 C CA . GLN A 1 190 ? 1.630 10.112 5.086 1.00 97.44 190 GLN A CA 1
ATOM 1504 C C . GLN A 1 190 ? 1.455 11.412 5.885 1.00 97.44 190 GLN A C 1
ATOM 1506 O O . GLN A 1 190 ? 1.291 12.472 5.283 1.00 97.44 190 GLN A O 1
ATOM 1511 N N . SER A 1 191 ? 1.584 11.339 7.211 1.00 97.06 191 SER A N 1
ATOM 1512 C CA . SER A 1 191 ? 1.449 12.480 8.123 1.00 97.06 191 SER A CA 1
ATOM 1513 C C . SER A 1 191 ? 2.667 13.410 8.106 1.00 97.06 191 SER A C 1
ATOM 1515 O O . SER A 1 191 ? 2.516 14.627 8.073 1.00 97.06 191 SER A O 1
ATOM 1517 N N . LEU A 1 192 ? 3.883 12.852 8.114 1.00 96.44 192 LEU A N 1
ATOM 1518 C CA . LEU A 1 192 ? 5.119 13.624 8.320 1.00 96.44 192 LEU A CA 1
ATOM 1519 C C . LEU A 1 192 ? 5.863 13.979 7.029 1.00 96.44 192 LEU A C 1
ATOM 1521 O O . LEU A 1 192 ? 6.600 14.959 6.986 1.00 96.44 192 LEU A O 1
ATOM 1525 N N . LEU A 1 193 ? 5.713 13.166 5.982 1.00 94.44 193 LEU A N 1
ATOM 1526 C CA . LEU A 1 193 ? 6.528 13.229 4.765 1.00 94.44 193 LEU A CA 1
ATOM 1527 C C . LEU A 1 193 ? 5.667 13.272 3.500 1.00 94.44 193 LEU A C 1
ATOM 1529 O O . LEU A 1 193 ? 6.117 12.844 2.437 1.00 94.44 193 LEU A O 1
ATOM 1533 N N . ALA A 1 194 ? 4.418 13.738 3.608 1.00 94.62 194 ALA A N 1
ATOM 1534 C CA . ALA A 1 194 ? 3.467 13.832 2.499 1.00 94.62 194 ALA A CA 1
ATOM 1535 C C . ALA A 1 194 ? 3.375 12.537 1.668 1.00 94.62 194 ALA A C 1
ATOM 1537 O O . ALA A 1 194 ? 3.219 12.556 0.447 1.00 94.62 194 ALA A O 1
ATOM 1538 N N . THR A 1 195 ? 3.482 11.381 2.321 1.00 96.31 195 THR A N 1
ATOM 1539 C CA . THR A 1 195 ? 3.413 10.055 1.691 1.00 96.31 195 THR A CA 1
ATOM 1540 C C . THR A 1 195 ? 4.574 9.752 0.721 1.00 96.31 195 THR A C 1
ATOM 1542 O O . THR A 1 195 ? 4.456 8.904 -0.162 1.00 96.31 195 THR A O 1
ATOM 1545 N N . ARG A 1 196 ? 5.707 10.464 0.820 1.00 94.25 196 ARG A N 1
ATOM 1546 C CA . ARG A 1 196 ? 6.817 10.382 -0.153 1.00 94.25 196 ARG A CA 1
ATOM 1547 C C . ARG A 1 196 ? 7.839 9.276 0.130 1.00 94.25 196 ARG A C 1
ATOM 1549 O O . ARG A 1 196 ? 8.885 9.237 -0.519 1.00 94.25 196 ARG A O 1
ATOM 1556 N N . MET A 1 197 ? 7.565 8.362 1.064 1.00 95.25 197 MET A N 1
ATOM 1557 C CA . MET A 1 197 ? 8.449 7.218 1.292 1.00 95.25 197 MET A CA 1
ATOM 1558 C C . MET A 1 197 ? 8.408 6.256 0.093 1.00 95.25 197 MET A C 1
ATOM 1560 O O . MET A 1 197 ? 7.342 5.822 -0.363 1.00 95.25 197 MET A O 1
ATOM 1564 N N . ARG A 1 198 ? 9.593 5.967 -0.453 1.00 95.56 198 ARG A N 1
ATOM 1565 C CA . ARG A 1 198 ? 9.791 5.190 -1.684 1.00 95.56 198 ARG A CA 1
ATOM 1566 C C . ARG A 1 198 ? 9.887 3.698 -1.412 1.00 95.56 198 ARG A C 1
ATOM 1568 O O . ARG A 1 198 ? 10.349 3.291 -0.351 1.00 95.56 198 ARG A O 1
ATOM 1575 N N . THR A 1 199 ? 9.534 2.897 -2.415 1.00 97.38 199 THR A N 1
ATOM 1576 C CA . THR A 1 199 ? 9.546 1.428 -2.334 1.00 97.38 199 THR A CA 1
ATOM 1577 C C . THR A 1 199 ? 10.915 0.894 -1.931 1.00 97.38 199 THR A C 1
ATOM 1579 O O . THR A 1 199 ? 10.997 0.040 -1.058 1.00 97.38 199 THR A O 1
ATOM 1582 N N . GLU A 1 200 ? 11.992 1.432 -2.508 1.00 94.19 200 GLU A N 1
ATOM 1583 C CA . GLU A 1 200 ? 13.354 0.975 -2.203 1.00 94.19 200 GLU A CA 1
ATOM 1584 C C . GLU A 1 200 ? 13.730 1.167 -0.731 1.00 94.19 200 GLU A C 1
ATOM 1586 O O . GLU A 1 200 ? 14.368 0.297 -0.150 1.00 94.19 200 GLU A O 1
ATOM 1591 N N . GLU A 1 201 ? 13.298 2.261 -0.095 1.00 91.94 201 GLU A N 1
ATOM 1592 C CA . GLU A 1 201 ? 13.628 2.499 1.315 1.00 91.94 201 GLU A CA 1
ATOM 1593 C C . GLU A 1 201 ? 12.887 1.522 2.241 1.00 91.94 201 GLU A C 1
ATOM 1595 O O . GLU A 1 201 ? 13.464 1.060 3.221 1.00 91.94 201 GLU A O 1
ATOM 1600 N N . LEU A 1 202 ? 11.653 1.138 1.888 1.00 95.56 202 LEU A N 1
ATOM 1601 C CA . LEU A 1 202 ? 10.886 0.109 2.602 1.00 95.56 202 LEU A CA 1
ATOM 1602 C C . LEU A 1 202 ? 11.481 -1.292 2.384 1.00 95.56 202 LEU A C 1
ATOM 1604 O O . LEU A 1 202 ? 11.649 -2.067 3.321 1.00 95.56 202 LEU A O 1
ATOM 1608 N N . VAL A 1 203 ? 11.853 -1.615 1.142 1.00 95.00 203 VAL A N 1
ATOM 1609 C CA . VAL A 1 203 ? 12.461 -2.905 0.781 1.00 95.00 203 VAL A CA 1
ATOM 1610 C C . VAL A 1 203 ? 13.796 -3.115 1.499 1.00 95.00 203 VAL A C 1
ATOM 1612 O O . VAL A 1 203 ? 14.077 -4.230 1.936 1.00 95.00 203 VAL A O 1
ATOM 1615 N N . ASN A 1 204 ? 14.592 -2.055 1.669 1.00 90.75 204 ASN A N 1
ATOM 1616 C CA . ASN A 1 204 ? 15.890 -2.116 2.344 1.00 90.75 204 ASN A CA 1
ATOM 1617 C C . ASN A 1 204 ? 15.798 -2.517 3.827 1.00 90.75 204 ASN A C 1
ATOM 1619 O O . ASN A 1 204 ? 16.776 -3.036 4.363 1.00 90.75 204 ASN A O 1
ATOM 1623 N N . CYS A 1 205 ? 14.661 -2.289 4.497 1.00 90.31 205 CYS A N 1
ATOM 1624 C CA . CYS A 1 205 ? 14.451 -2.689 5.894 1.00 90.31 205 CYS A CA 1
ATOM 1625 C C . CYS A 1 205 ? 13.486 -3.873 6.075 1.00 90.31 205 CYS A C 1
ATOM 1627 O O . CYS A 1 205 ? 13.342 -4.364 7.192 1.00 90.31 205 CYS A O 1
ATOM 1629 N N . ALA A 1 206 ? 12.872 -4.371 4.998 1.00 93.88 206 ALA A N 1
ATOM 1630 C CA . ALA A 1 206 ? 11.756 -5.311 5.062 1.00 93.88 206 ALA A CA 1
ATOM 1631 C C . ALA A 1 206 ? 12.051 -6.618 5.815 1.00 93.88 206 ALA A C 1
ATOM 1633 O O . ALA A 1 206 ? 11.243 -7.037 6.636 1.00 93.88 206 ALA A O 1
ATOM 1634 N N . GLU A 1 207 ? 13.207 -7.245 5.594 1.00 90.88 207 GLU A N 1
ATOM 1635 C CA . GLU A 1 207 ? 13.556 -8.509 6.268 1.00 90.88 207 GLU A CA 1
ATOM 1636 C C . GLU A 1 207 ? 13.689 -8.327 7.791 1.00 90.88 207 GLU A C 1
ATOM 1638 O O . GLU A 1 207 ? 13.198 -9.149 8.564 1.00 90.88 207 GLU A O 1
ATOM 1643 N N . TYR A 1 208 ? 14.249 -7.194 8.228 1.00 89.19 208 TYR A N 1
ATOM 1644 C CA . TYR A 1 208 ? 14.349 -6.827 9.645 1.00 89.19 208 TYR A CA 1
ATOM 1645 C C . TYR A 1 208 ? 12.978 -6.535 10.248 1.00 89.19 208 TYR A C 1
ATOM 1647 O O . TYR A 1 208 ? 12.681 -6.969 11.358 1.00 89.19 208 TYR A O 1
ATOM 1655 N N . THR A 1 209 ? 12.126 -5.830 9.502 1.00 92.94 209 THR A N 1
ATOM 1656 C CA . THR A 1 209 ? 10.738 -5.577 9.894 1.00 92.94 209 THR A CA 1
ATOM 1657 C C . THR A 1 209 ? 9.962 -6.886 10.041 1.00 92.94 209 THR A C 1
ATOM 1659 O O . THR A 1 209 ? 9.233 -7.052 11.014 1.00 92.94 209 THR A O 1
ATOM 1662 N N . ASN A 1 210 ? 10.147 -7.848 9.133 1.00 93.75 210 ASN A N 1
ATOM 1663 C CA . ASN A 1 210 ? 9.507 -9.158 9.232 1.00 93.75 210 ASN A CA 1
ATOM 1664 C C . ASN A 1 210 ? 9.884 -9.899 10.510 1.00 93.75 210 ASN A C 1
ATOM 1666 O O . ASN A 1 210 ? 9.035 -10.510 11.153 1.00 93.75 210 ASN A O 1
ATOM 1670 N N . GLU A 1 211 ? 11.164 -9.868 10.863 1.00 87.69 211 GLU A N 1
ATOM 1671 C CA . GLU A 1 211 ? 11.644 -10.523 12.068 1.00 87.69 211 GLU A CA 1
ATOM 1672 C C . GLU A 1 211 ? 11.140 -9.826 13.331 1.00 87.69 211 GLU A C 1
ATOM 1674 O O . GLU A 1 211 ? 10.553 -10.479 14.193 1.00 87.69 211 GLU A O 1
ATOM 1679 N N . ALA A 1 212 ? 11.294 -8.504 13.403 1.00 88.88 212 ALA A N 1
ATOM 1680 C CA . ALA A 1 212 ? 10.909 -7.717 14.567 1.00 88.88 212 ALA A CA 1
ATOM 1681 C C . ALA A 1 212 ? 9.394 -7.730 14.823 1.00 88.88 212 ALA A C 1
ATOM 1683 O O . ALA A 1 212 ? 8.967 -7.704 15.977 1.00 88.88 212 ALA A O 1
ATOM 1684 N N . LEU A 1 213 ? 8.576 -7.769 13.765 1.00 93.00 213 LEU A N 1
ATOM 1685 C CA . LEU A 1 213 ? 7.125 -7.607 13.868 1.00 93.0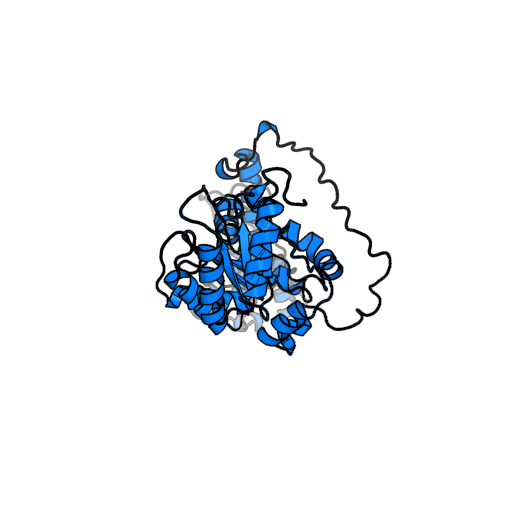0 213 LEU A CA 1
ATOM 1686 C C . LEU A 1 213 ? 6.331 -8.912 13.684 1.00 93.00 213 LEU A C 1
ATOM 1688 O O . LEU A 1 213 ? 5.105 -8.865 13.627 1.00 93.00 213 LEU A O 1
ATOM 1692 N N . ALA A 1 214 ? 6.974 -10.086 13.629 1.00 91.31 214 ALA A N 1
ATOM 1693 C CA . ALA A 1 214 ? 6.306 -11.381 13.382 1.00 91.31 214 ALA A CA 1
ATOM 1694 C C . ALA A 1 214 ? 5.166 -11.728 14.369 1.00 91.31 214 ALA A C 1
ATOM 1696 O O . ALA A 1 214 ? 4.319 -12.578 14.076 1.00 91.31 214 ALA A O 1
ATOM 1697 N N . LYS A 1 215 ? 5.167 -11.097 15.551 1.00 91.69 215 LYS A N 1
ATOM 1698 C CA . LYS A 1 215 ? 4.164 -11.250 16.619 1.00 91.69 215 LYS A CA 1
ATOM 1699 C C . LYS A 1 215 ? 3.380 -9.953 16.891 1.00 91.69 215 LYS A C 1
ATOM 1701 O O . LYS A 1 215 ? 2.729 -9.832 17.923 1.00 91.69 215 LYS A O 1
ATOM 1706 N N . MET A 1 216 ? 3.436 -8.975 15.988 1.00 95.31 216 MET A N 1
ATOM 1707 C CA . MET A 1 216 ? 2.551 -7.803 16.013 1.00 95.31 216 MET A CA 1
ATOM 1708 C C . MET A 1 216 ? 1.184 -8.151 15.418 1.00 95.31 216 MET A C 1
ATOM 1710 O O . MET A 1 216 ? 1.039 -9.178 14.753 1.00 95.31 216 MET A O 1
ATOM 1714 N N . PHE A 1 217 ? 0.162 -7.330 15.667 1.00 98.44 217 PHE A N 1
ATOM 1715 C CA . PHE A 1 217 ? -1.157 -7.520 15.053 1.00 98.44 217 PHE A CA 1
ATOM 1716 C C . PHE A 1 217 ? -1.060 -7.403 13.529 1.00 98.44 217 PHE A C 1
ATOM 1718 O O . PHE A 1 217 ? -1.467 -8.298 12.795 1.00 98.44 217 PHE A O 1
ATOM 1725 N N . SER A 1 218 ? -0.465 -6.318 13.044 1.00 98.62 218 SER A N 1
ATOM 1726 C CA . SER A 1 218 ? -0.282 -6.096 11.615 1.00 98.62 218 SER A CA 1
ATOM 1727 C C . SER A 1 218 ? 0.775 -5.025 11.344 1.00 98.62 218 SER A C 1
ATOM 1729 O O . SER A 1 218 ? 1.215 -4.296 12.237 1.00 98.62 218 SER A O 1
ATOM 1731 N N . LEU A 1 219 ? 1.186 -4.937 10.083 1.00 98.81 219 LEU A N 1
ATOM 1732 C CA . LEU A 1 219 ? 1.974 -3.841 9.537 1.00 98.81 219 LEU A CA 1
ATOM 1733 C C . LEU A 1 219 ? 1.099 -3.077 8.548 1.00 98.81 219 LEU A C 1
ATOM 1735 O O . LEU A 1 219 ? 0.730 -3.602 7.494 1.00 98.81 219 LEU A O 1
ATOM 1739 N N . GLU A 1 220 ? 0.766 -1.837 8.876 1.00 98.88 220 GLU A N 1
ATOM 1740 C CA . GLU A 1 220 ? 0.024 -0.969 7.983 1.00 98.88 220 GLU A CA 1
ATOM 1741 C C . GLU A 1 220 ? 0.960 -0.382 6.927 1.00 98.88 220 GLU A C 1
ATOM 1743 O O . GLU A 1 220 ? 1.858 0.413 7.213 1.00 98.88 220 GLU A O 1
ATOM 1748 N N . MET A 1 221 ? 0.747 -0.797 5.681 1.00 98.62 221 MET A N 1
ATOM 1749 C CA . MET A 1 221 ? 1.710 -0.558 4.604 1.00 98.62 221 MET A CA 1
ATOM 1750 C C . MET A 1 221 ? 1.078 -0.156 3.273 1.00 98.62 221 MET A C 1
ATOM 1752 O O . MET A 1 221 ? 1.801 0.097 2.308 1.00 98.62 221 MET A O 1
ATOM 1756 N N . TRP A 1 222 ? -0.254 -0.068 3.212 1.00 98.62 222 TRP A N 1
ATOM 1757 C CA . TRP A 1 222 ? -0.978 0.171 1.966 1.00 98.62 222 TRP A CA 1
ATOM 1758 C C . TRP A 1 222 ? -2.305 0.916 2.148 1.00 98.62 222 TRP A C 1
ATOM 1760 O O . TRP A 1 222 ? -2.812 1.097 3.255 1.00 98.62 222 TRP A O 1
ATOM 1770 N N . GLY A 1 223 ? -2.898 1.342 1.033 1.00 97.44 223 GLY A N 1
ATOM 1771 C CA . GLY A 1 223 ? -4.130 2.128 1.040 1.00 97.44 223 GLY A CA 1
ATOM 1772 C C . GLY A 1 223 ? -3.909 3.587 1.444 1.00 97.44 223 GLY A C 1
ATOM 1773 O O . GLY A 1 223 ? -2.781 4.097 1.433 1.00 97.44 223 GLY A O 1
ATOM 1774 N N . GLY A 1 224 ? -4.998 4.293 1.748 1.00 94.50 224 GLY A N 1
ATOM 1775 C CA . GLY A 1 224 ? -4.954 5.749 1.912 1.00 94.50 224 GLY A CA 1
ATOM 1776 C C . GLY A 1 224 ? -4.338 6.440 0.685 1.00 94.50 224 GLY A C 1
ATOM 1777 O O . GLY A 1 224 ? -4.607 6.053 -0.450 1.00 94.50 224 GLY A O 1
ATOM 1778 N N . ALA A 1 225 ? -3.472 7.430 0.913 1.00 96.88 225 ALA A N 1
ATOM 1779 C CA . ALA A 1 225 ? -2.819 8.183 -0.164 1.00 96.88 225 ALA A CA 1
ATOM 1780 C C . ALA A 1 225 ? -1.629 7.443 -0.810 1.00 96.88 225 ALA A C 1
ATOM 1782 O O . ALA A 1 225 ? -1.050 7.913 -1.785 1.00 96.88 225 ALA A O 1
ATOM 1783 N N . THR A 1 226 ? -1.202 6.292 -0.277 1.00 98.00 226 THR A N 1
ATOM 1784 C CA . THR A 1 226 ? -0.004 5.613 -0.809 1.00 98.00 226 THR A CA 1
ATOM 1785 C C . THR A 1 226 ? -0.199 5.125 -2.243 1.00 98.00 226 THR A C 1
ATOM 1787 O O . THR A 1 226 ? 0.756 5.129 -3.020 1.00 98.00 226 THR A O 1
ATOM 1790 N N . PHE A 1 227 ? -1.429 4.751 -2.610 1.00 97.81 227 PHE A N 1
ATOM 1791 C CA . PHE A 1 227 ? -1.744 4.195 -3.922 1.00 97.81 227 PHE A CA 1
ATOM 1792 C C . PHE A 1 227 ? -1.553 5.223 -5.043 1.00 97.81 227 PHE A C 1
ATOM 1794 O O . PHE A 1 227 ? -0.828 4.966 -6.005 1.00 97.81 227 PHE A O 1
ATOM 1801 N N . ASP A 1 228 ? -2.162 6.406 -4.919 1.00 96.38 228 ASP A N 1
ATOM 1802 C CA . ASP A 1 228 ? -2.046 7.448 -5.937 1.00 96.38 228 ASP A CA 1
ATOM 1803 C C . ASP A 1 228 ? -0.672 8.127 -5.895 1.00 96.38 228 ASP A C 1
ATOM 1805 O O . ASP A 1 228 ? -0.087 8.366 -6.951 1.00 96.38 228 ASP A O 1
ATOM 1809 N N . VAL A 1 229 ? -0.120 8.382 -4.701 1.00 96.25 229 VAL A N 1
ATOM 1810 C CA . VAL A 1 229 ? 1.163 9.080 -4.552 1.00 96.25 229 VAL A CA 1
ATOM 1811 C C . VAL A 1 229 ? 2.308 8.278 -5.159 1.00 96.25 229 VAL A C 1
ATOM 1813 O O . VAL A 1 229 ? 3.177 8.871 -5.806 1.00 96.25 229 VAL A O 1
ATOM 1816 N N . ALA A 1 230 ? 2.293 6.947 -5.014 1.00 96.69 230 ALA A N 1
ATOM 1817 C CA . ALA A 1 230 ? 3.282 6.080 -5.646 1.00 96.69 230 ALA A CA 1
ATOM 1818 C C . ALA A 1 230 ? 3.339 6.318 -7.162 1.00 96.69 230 ALA A C 1
ATOM 1820 O O . ALA A 1 230 ? 4.411 6.584 -7.702 1.00 96.69 230 ALA A O 1
ATOM 1821 N N . MET A 1 231 ? 2.188 6.334 -7.837 1.00 95.56 231 MET A N 1
ATOM 1822 C CA . MET A 1 231 ? 2.135 6.529 -9.288 1.00 95.56 231 MET A CA 1
ATOM 1823 C C . MET A 1 231 ? 2.387 7.984 -9.692 1.00 95.56 231 MET A C 1
ATOM 1825 O O . MET A 1 231 ? 3.148 8.255 -10.622 1.00 95.56 231 MET A O 1
ATOM 1829 N N . ARG A 1 232 ? 1.739 8.925 -8.998 1.00 93.12 232 ARG A N 1
ATOM 1830 C CA . ARG A 1 232 ? 1.691 10.342 -9.373 1.00 93.12 232 ARG A CA 1
ATOM 1831 C C . ARG A 1 232 ? 3.008 11.061 -9.113 1.00 93.12 232 ARG A C 1
ATOM 1833 O O . ARG A 1 232 ? 3.425 11.851 -9.950 1.00 93.12 232 ARG A O 1
ATOM 1840 N N . PHE A 1 233 ? 3.634 10.808 -7.965 1.00 92.19 233 PHE A N 1
ATOM 1841 C CA . PHE A 1 233 ? 4.792 11.580 -7.503 1.00 92.19 233 PHE A CA 1
ATOM 1842 C C . PHE A 1 233 ? 6.067 10.750 -7.395 1.00 92.19 233 PHE A C 1
ATOM 1844 O O . PHE A 1 233 ? 7.156 11.288 -7.559 1.00 92.19 233 PHE A O 1
ATOM 1851 N N . LEU A 1 234 ? 5.961 9.453 -7.101 1.00 92.50 234 LEU A N 1
ATOM 1852 C CA . LEU A 1 234 ? 7.145 8.595 -6.987 1.00 92.50 234 LEU A CA 1
ATOM 1853 C C . LEU A 1 234 ? 7.473 7.875 -8.299 1.00 92.50 234 LEU A C 1
ATOM 1855 O O . LEU A 1 234 ? 8.578 7.360 -8.439 1.00 92.50 234 LEU A O 1
ATOM 1859 N N . HIS A 1 235 ? 6.542 7.879 -9.260 1.00 92.00 235 HIS A N 1
ATOM 1860 C CA . HIS A 1 235 ? 6.633 7.143 -10.523 1.00 92.00 235 HIS A CA 1
ATOM 1861 C C . HIS A 1 235 ? 6.915 5.645 -10.310 1.00 92.00 235 HIS A C 1
ATOM 1863 O O . HIS A 1 235 ? 7.658 5.014 -11.061 1.00 92.00 235 HIS A O 1
ATOM 1869 N N . GLU A 1 236 ? 6.309 5.086 -9.264 1.00 96.00 236 GLU A N 1
ATOM 1870 C CA . GLU A 1 236 ? 6.411 3.693 -8.836 1.00 96.00 236 GLU A CA 1
ATOM 1871 C C . GLU A 1 236 ? 5.026 3.026 -8.907 1.00 96.00 236 GLU A C 1
ATOM 1873 O O . GLU A 1 236 ? 3.989 3.677 -8.758 1.00 96.00 236 GLU A O 1
ATOM 1878 N N . CYS A 1 237 ? 4.991 1.711 -9.123 1.00 97.94 237 CYS A N 1
ATOM 1879 C CA . CYS A 1 237 ? 3.746 0.951 -9.097 1.00 97.94 237 CYS A CA 1
ATOM 1880 C C . CYS A 1 237 ? 3.417 0.536 -7.650 1.00 97.94 237 CYS A C 1
ATOM 1882 O O . CYS A 1 237 ? 4.222 -0.169 -7.034 1.00 97.94 237 CYS A O 1
ATOM 1884 N N . PRO A 1 238 ? 2.249 0.906 -7.086 1.00 98.25 238 PRO A N 1
ATOM 1885 C CA . PRO A 1 238 ? 1.890 0.491 -5.734 1.00 98.25 238 PRO A CA 1
ATOM 1886 C C . PRO A 1 238 ? 1.748 -1.032 -5.635 1.00 98.25 238 PRO A C 1
ATOM 1888 O O . PRO A 1 238 ? 2.110 -1.597 -4.605 1.00 98.25 238 PRO A O 1
ATOM 1891 N N . TRP A 1 239 ? 1.258 -1.708 -6.687 1.00 98.62 239 TRP A N 1
ATOM 1892 C CA . TRP A 1 239 ? 1.114 -3.173 -6.720 1.00 98.62 239 TRP A CA 1
ATOM 1893 C C . TRP A 1 239 ? 2.468 -3.876 -6.630 1.00 98.62 239 TRP A C 1
ATOM 1895 O O . TRP A 1 239 ? 2.640 -4.767 -5.808 1.00 98.62 239 TRP A O 1
ATOM 1905 N N . GLU A 1 240 ? 3.459 -3.394 -7.384 1.00 98.31 240 GLU A N 1
ATOM 1906 C CA . GLU A 1 240 ? 4.831 -3.906 -7.298 1.00 98.31 240 GLU A CA 1
ATOM 1907 C C . GLU A 1 240 ? 5.415 -3.684 -5.894 1.00 98.31 240 GLU A C 1
ATOM 1909 O O . GLU A 1 240 ? 6.071 -4.569 -5.348 1.00 98.31 240 GLU A O 1
ATOM 1914 N N . ARG A 1 241 ? 5.141 -2.527 -5.270 1.00 98.62 241 ARG A N 1
ATOM 1915 C CA . ARG A 1 241 ? 5.519 -2.273 -3.872 1.00 98.62 241 ARG A CA 1
ATOM 1916 C C . ARG A 1 241 ? 4.914 -3.319 -2.937 1.00 98.62 241 ARG A C 1
ATOM 1918 O O . ARG A 1 241 ? 5.638 -3.850 -2.103 1.00 98.62 241 ARG A O 1
ATOM 1925 N N . LEU A 1 242 ? 3.620 -3.612 -3.070 1.00 98.69 242 LEU A N 1
ATOM 1926 C CA . LEU A 1 242 ? 2.941 -4.619 -2.253 1.00 98.69 242 LEU A CA 1
ATOM 1927 C C . LEU A 1 242 ? 3.583 -5.997 -2.407 1.00 98.69 242 LEU A C 1
ATOM 1929 O O . LEU A 1 242 ? 3.965 -6.600 -1.411 1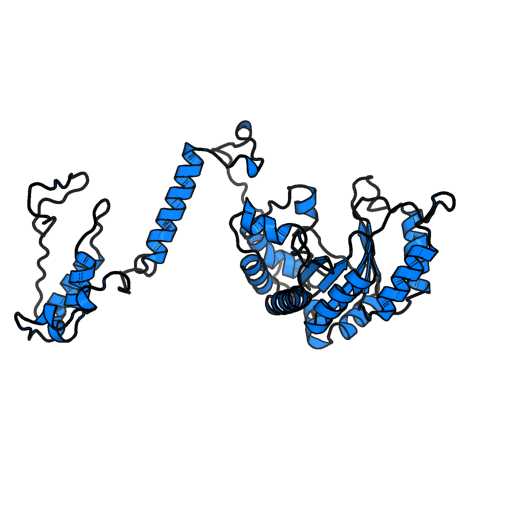.00 98.69 242 LEU A O 1
ATOM 1933 N N . GLU A 1 243 ? 3.754 -6.454 -3.643 1.00 98.62 243 GLU A N 1
ATOM 1934 C CA . GLU A 1 243 ? 4.260 -7.792 -3.957 1.00 98.62 243 GLU A CA 1
ATOM 1935 C C . GLU A 1 243 ? 5.716 -7.976 -3.501 1.00 98.62 243 GLU A C 1
ATOM 1937 O O . GLU A 1 243 ? 6.037 -8.959 -2.832 1.00 98.62 243 GLU A O 1
ATOM 1942 N N . ARG A 1 244 ? 6.585 -6.986 -3.753 1.00 98.44 244 ARG A N 1
ATOM 1943 C CA . ARG A 1 244 ? 7.990 -7.014 -3.306 1.00 98.44 244 ARG A CA 1
ATOM 1944 C C . ARG A 1 244 ? 8.120 -7.016 -1.785 1.00 98.44 244 ARG A C 1
ATOM 1946 O O . ARG A 1 244 ? 8.985 -7.696 -1.236 1.00 98.44 244 ARG A O 1
ATOM 1953 N N . LEU A 1 245 ? 7.290 -6.234 -1.093 1.00 98.44 245 LEU A N 1
ATOM 1954 C CA . LEU A 1 245 ? 7.284 -6.219 0.369 1.00 98.44 245 LEU A CA 1
ATOM 1955 C C . LEU A 1 245 ? 6.699 -7.514 0.926 1.00 98.44 245 LEU A C 1
ATOM 1957 O O . LEU A 1 245 ? 7.207 -8.020 1.921 1.00 98.44 245 LEU A O 1
ATOM 1961 N N . ARG A 1 246 ? 5.682 -8.084 0.276 1.00 98.44 246 ARG A N 1
ATOM 1962 C CA . ARG A 1 246 ? 5.064 -9.338 0.704 1.00 98.44 246 ARG A CA 1
ATOM 1963 C C . ARG A 1 246 ? 6.043 -10.503 0.662 1.00 98.44 246 ARG A C 1
ATOM 1965 O O . ARG A 1 246 ? 6.042 -11.305 1.591 1.00 98.44 246 ARG A O 1
ATOM 1972 N N . GLU A 1 247 ? 6.868 -10.573 -0.382 1.00 97.62 247 GLU A N 1
ATOM 1973 C CA . GLU A 1 247 ? 7.923 -11.582 -0.531 1.00 97.62 247 GLU A CA 1
ATOM 1974 C C . GLU A 1 247 ? 8.945 -11.503 0.612 1.00 97.62 247 GLU A C 1
ATOM 1976 O O . GLU A 1 247 ? 9.325 -12.521 1.184 1.00 97.62 247 GLU A O 1
ATOM 1981 N N . LYS A 1 248 ? 9.356 -10.286 0.989 1.00 96.44 248 LYS A N 1
ATOM 1982 C CA . LYS A 1 248 ? 10.357 -10.053 2.045 1.00 96.44 248 LYS A CA 1
ATOM 1983 C C . LYS A 1 248 ? 9.805 -10.087 3.464 1.00 96.44 248 LYS A C 1
ATOM 1985 O O . LYS A 1 248 ? 10.564 -10.283 4.410 1.00 96.44 248 LYS A O 1
ATOM 1990 N N . VAL A 1 249 ? 8.502 -9.892 3.617 1.00 97.44 249 VAL A N 1
ATOM 1991 C CA . VAL A 1 249 ? 7.810 -9.932 4.900 1.00 97.44 249 VAL A CA 1
ATOM 1992 C C . VAL A 1 249 ? 6.773 -11.041 4.852 1.00 97.44 249 VAL A C 1
ATOM 1994 O O . VAL A 1 249 ? 5.617 -10.735 4.636 1.00 97.44 249 VAL A O 1
ATOM 1997 N N . PRO A 1 250 ? 7.109 -12.332 4.981 1.00 97.06 250 PRO A N 1
ATOM 1998 C CA . PRO A 1 250 ? 6.114 -13.406 4.910 1.00 97.06 250 PRO A CA 1
ATOM 1999 C C . PRO A 1 250 ? 5.281 -13.611 6.191 1.00 97.06 250 PRO A C 1
ATOM 2001 O O . PRO A 1 250 ? 4.223 -14.239 6.111 1.00 97.06 250 PRO A O 1
ATOM 2004 N N . ASP A 1 251 ? 5.708 -13.090 7.347 1.00 96.69 251 ASP A N 1
ATOM 2005 C CA . ASP A 1 251 ? 5.210 -13.508 8.673 1.00 96.69 251 ASP A CA 1
ATOM 2006 C C . ASP A 1 251 ? 4.264 -12.517 9.369 1.00 96.69 251 ASP A C 1
ATOM 2008 O O . ASP A 1 251 ? 3.606 -12.865 10.352 1.00 96.69 251 ASP A O 1
ATOM 2012 N N . VAL A 1 252 ? 4.178 -11.283 8.874 1.00 98.25 252 VAL A N 1
ATOM 2013 C CA . VAL A 1 252 ? 3.403 -10.197 9.501 1.00 98.25 252 VAL A CA 1
ATOM 2014 C C . VAL A 1 252 ? 2.136 -9.926 8.690 1.00 98.25 252 VAL A C 1
ATOM 2016 O O . VAL A 1 252 ? 2.262 -9.702 7.487 1.00 98.25 252 VAL A O 1
ATOM 2019 N N . PRO A 1 253 ? 0.920 -9.910 9.262 1.00 98.75 253 PRO A N 1
ATOM 2020 C CA . PRO A 1 253 ? -0.275 -9.535 8.508 1.00 98.75 253 PRO A CA 1
ATOM 2021 C C . PRO A 1 253 ? -0.126 -8.137 7.898 1.00 98.75 253 PRO A C 1
ATOM 2023 O O . PRO A 1 253 ? 0.226 -7.185 8.594 1.00 98.75 253 PRO A O 1
ATOM 2026 N N . PHE A 1 254 ? -0.371 -7.997 6.596 1.00 98.88 254 PHE A N 1
ATOM 2027 C CA . PHE A 1 254 ? -0.357 -6.682 5.950 1.00 98.88 254 PHE A CA 1
ATOM 2028 C C . PHE A 1 254 ? -1.713 -6.018 6.070 1.00 98.88 254 PHE A C 1
ATOM 2030 O O . PHE A 1 254 ? -2.724 -6.583 5.657 1.00 98.88 254 PHE A O 1
ATOM 2037 N N . GLN A 1 255 ? -1.718 -4.797 6.589 1.00 98.94 255 GLN A N 1
ATOM 2038 C CA . GLN A 1 255 ? -2.920 -4.002 6.746 1.00 98.94 255 GLN A CA 1
ATOM 2039 C C . GLN A 1 255 ? -2.974 -2.857 5.739 1.00 98.94 255 GLN A C 1
ATOM 2041 O O . GLN A 1 255 ? -1.972 -2.184 5.465 1.00 98.94 255 GLN A O 1
ATOM 2046 N N . MET A 1 256 ? -4.179 -2.614 5.222 1.00 98.88 256 MET A N 1
ATOM 2047 C CA . MET A 1 256 ? -4.488 -1.432 4.433 1.00 98.88 256 MET A CA 1
ATOM 2048 C C . MET A 1 256 ? -5.644 -0.620 5.015 1.00 98.88 256 MET A C 1
ATOM 2050 O O . MET A 1 256 ? -6.553 -1.167 5.642 1.00 98.88 256 MET A O 1
ATOM 2054 N N . LEU A 1 257 ? -5.640 0.683 4.728 1.00 98.69 257 LEU A N 1
ATOM 2055 C CA . LEU A 1 257 ? -6.792 1.559 4.939 1.00 98.69 257 LEU A CA 1
ATOM 2056 C C . LEU A 1 257 ? -7.641 1.628 3.661 1.00 98.69 257 LEU A C 1
ATOM 2058 O O . LEU A 1 257 ? -7.159 2.084 2.619 1.00 98.69 257 LEU A O 1
ATOM 2062 N N . LEU A 1 258 ? -8.906 1.214 3.756 1.00 98.12 258 LEU A N 1
ATOM 2063 C CA . LEU A 1 258 ? -9.872 1.165 2.659 1.00 98.12 258 LEU A CA 1
ATOM 2064 C C . LEU A 1 258 ? -11.053 2.099 2.950 1.00 98.12 258 LEU A C 1
ATOM 2066 O O . LEU A 1 258 ? -11.719 1.970 3.976 1.00 98.12 258 LEU A O 1
ATOM 2070 N N . ARG A 1 259 ? -11.360 3.018 2.031 1.00 96.31 259 ARG A N 1
ATOM 2071 C CA . ARG A 1 259 ? -12.605 3.792 2.100 1.00 96.31 259 ARG A CA 1
ATOM 2072 C C . ARG A 1 259 ? -13.731 2.972 1.479 1.00 96.31 259 ARG A C 1
ATOM 2074 O O . ARG A 1 259 ? -13.653 2.677 0.290 1.00 96.31 259 ARG A O 1
ATOM 2081 N N . GLY A 1 260 ? -14.770 2.642 2.246 1.00 87.62 260 GLY A N 1
ATOM 2082 C CA . GLY A 1 260 ? -15.766 1.629 1.868 1.00 87.62 260 GLY A CA 1
ATOM 2083 C C . GLY A 1 260 ? -16.358 1.803 0.465 1.00 87.62 260 GLY A C 1
ATOM 2084 O O . GLY A 1 260 ? -16.262 0.898 -0.356 1.00 87.62 260 GLY A O 1
ATOM 2085 N N . ALA A 1 261 ? -16.859 2.998 0.145 1.00 86.94 261 ALA A N 1
ATOM 2086 C CA . ALA A 1 261 ? -17.489 3.258 -1.152 1.00 86.94 261 ALA A CA 1
ATOM 2087 C C . ALA A 1 261 ? -16.509 3.363 -2.336 1.00 86.94 261 ALA A C 1
ATOM 2089 O O . ALA A 1 261 ? -16.880 3.085 -3.474 1.00 86.94 261 ALA A O 1
ATOM 2090 N N . ASN A 1 262 ? -15.262 3.794 -2.096 1.00 91.56 262 ASN A N 1
ATOM 2091 C CA . ASN A 1 262 ? -14.381 4.269 -3.173 1.00 91.56 262 ASN A CA 1
ATOM 2092 C C . ASN A 1 262 ? -13.007 3.577 -3.206 1.00 91.56 262 ASN A C 1
ATOM 2094 O O . ASN A 1 262 ? -12.124 3.982 -3.965 1.00 91.56 262 ASN A O 1
ATOM 2098 N N . ALA A 1 263 ? -12.804 2.552 -2.379 1.00 94.31 263 ALA A N 1
ATOM 2099 C CA . ALA A 1 263 ? -11.534 1.873 -2.157 1.00 94.31 263 ALA A CA 1
ATOM 2100 C C . ALA A 1 263 ? -10.378 2.836 -1.810 1.00 94.31 263 ALA A C 1
ATOM 2102 O O . ALA A 1 263 ? -10.242 3.268 -0.665 1.00 94.31 263 ALA A O 1
ATOM 2103 N N . VAL A 1 264 ? -9.547 3.173 -2.800 1.00 94.00 264 VAL A N 1
ATOM 2104 C CA . VAL A 1 264 ? -8.396 4.095 -2.698 1.00 94.00 264 VAL A CA 1
ATOM 2105 C C . VAL A 1 264 ? -8.500 5.276 -3.670 1.00 94.00 264 VAL A C 1
ATOM 2107 O O . VAL A 1 264 ? -7.538 6.013 -3.870 1.00 94.00 264 VAL A O 1
ATOM 2110 N N . GLY A 1 265 ? -9.648 5.436 -4.327 1.00 91.44 265 GLY A N 1
ATOM 2111 C CA . GLY A 1 265 ? -9.870 6.477 -5.319 1.00 91.44 265 GLY A CA 1
ATOM 2112 C C . GLY A 1 265 ? -10.588 7.715 -4.780 1.00 91.44 265 GLY A C 1
ATOM 2113 O O . GLY A 1 265 ? -11.058 7.769 -3.643 1.00 91.44 265 GLY A O 1
ATOM 2114 N N . TYR A 1 266 ? -10.672 8.734 -5.635 1.00 87.44 266 TYR A N 1
ATOM 2115 C CA . TYR A 1 266 ? -11.180 10.066 -5.284 1.00 87.44 266 TYR A CA 1
ATOM 2116 C C . TYR A 1 266 ? -12.626 10.328 -5.713 1.00 87.44 266 TYR A C 1
ATOM 2118 O O . TYR A 1 266 ? -13.172 11.381 -5.398 1.00 87.44 266 TYR A O 1
ATOM 2126 N N . THR A 1 267 ? -13.243 9.399 -6.439 1.00 89.31 267 THR A N 1
ATOM 2127 C CA . THR A 1 267 ? -14.624 9.505 -6.923 1.00 89.31 267 THR A CA 1
ATOM 2128 C C . THR A 1 267 ? -15.392 8.238 -6.580 1.00 89.31 267 THR A C 1
ATOM 2130 O O . THR A 1 267 ? -14.793 7.259 -6.142 1.00 89.31 267 THR A O 1
ATOM 2133 N N . ASN A 1 268 ? -16.704 8.264 -6.777 1.00 86.81 268 ASN A N 1
ATOM 2134 C CA . ASN A 1 268 ? -17.544 7.091 -6.598 1.00 86.81 268 ASN A CA 1
ATOM 2135 C C . ASN A 1 268 ? -17.300 6.096 -7.732 1.00 86.81 268 ASN A C 1
ATOM 2137 O O . ASN A 1 268 ? -17.181 6.484 -8.899 1.00 86.81 268 ASN A O 1
ATOM 2141 N N . TYR A 1 269 ? -17.254 4.818 -7.380 1.00 92.69 269 TYR A N 1
ATOM 2142 C CA . TYR A 1 269 ? -17.138 3.723 -8.331 1.00 92.69 269 TYR A CA 1
ATOM 2143 C C . TYR A 1 269 ? -18.360 2.816 -8.207 1.00 92.69 269 TYR A C 1
ATOM 2145 O O . TYR A 1 269 ? -18.934 2.724 -7.125 1.00 92.69 269 TYR A O 1
ATOM 2153 N N . PRO A 1 270 ? -18.771 2.145 -9.292 1.00 95.00 270 PRO A N 1
ATOM 2154 C CA . PRO A 1 270 ? -19.775 1.100 -9.180 1.00 95.00 270 PRO A CA 1
ATOM 2155 C C . PRO A 1 270 ? -19.248 -0.043 -8.299 1.00 95.00 270 PRO A C 1
ATOM 2157 O O . PRO A 1 270 ? -18.052 -0.345 -8.320 1.00 95.00 270 PRO A O 1
ATOM 2160 N N . ASP A 1 271 ? -20.144 -0.698 -7.562 1.00 96.50 271 ASP A N 1
ATOM 2161 C CA . ASP A 1 271 ? -19.816 -1.707 -6.546 1.00 96.50 271 ASP A CA 1
ATOM 2162 C C . ASP A 1 271 ? -18.838 -2.771 -7.063 1.00 96.50 271 ASP A C 1
ATOM 2164 O O . ASP A 1 271 ? -17.852 -3.100 -6.405 1.00 96.50 271 ASP A O 1
ATOM 2168 N N . ASN A 1 272 ? -19.038 -3.257 -8.292 1.00 97.25 272 ASN A N 1
ATOM 2169 C CA . ASN A 1 272 ? -18.186 -4.275 -8.912 1.00 97.25 272 ASN A CA 1
ATOM 2170 C C . ASN A 1 272 ? -16.697 -3.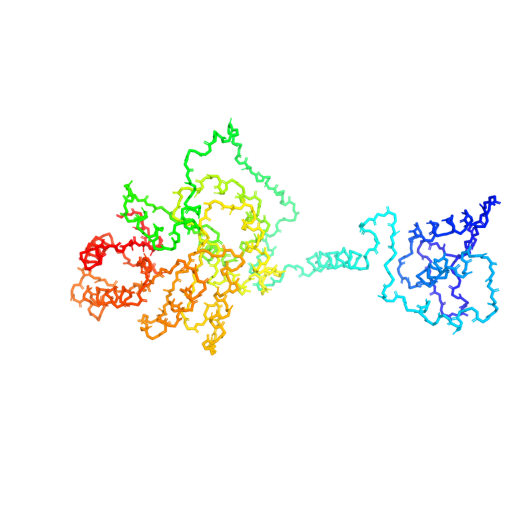880 -8.983 1.00 97.25 272 ASN A C 1
ATOM 2172 O O . ASN A 1 272 ? -15.832 -4.756 -8.946 1.00 97.25 272 ASN A O 1
ATOM 2176 N N . VAL A 1 273 ? -16.380 -2.585 -9.062 1.00 97.81 273 VAL A N 1
ATOM 2177 C CA . VAL A 1 273 ? -14.999 -2.086 -9.020 1.00 97.81 273 VAL A CA 1
ATOM 2178 C C . VAL A 1 273 ? -14.418 -2.227 -7.616 1.00 97.81 273 VAL A C 1
ATOM 2180 O O . VAL A 1 273 ? -13.271 -2.651 -7.489 1.00 97.81 273 VAL A O 1
ATOM 2183 N N . VAL A 1 274 ? -15.197 -1.938 -6.570 1.00 97.56 274 VAL A N 1
ATOM 2184 C CA . VAL A 1 274 ? -14.770 -2.090 -5.167 1.00 97.56 274 VAL A CA 1
ATOM 2185 C C . VAL A 1 274 ? -14.505 -3.561 -4.847 1.00 97.56 274 VAL A C 1
ATOM 2187 O O . VAL A 1 274 ? -13.435 -3.892 -4.333 1.00 97.56 274 VAL A O 1
ATOM 2190 N N . TYR A 1 275 ? -15.412 -4.457 -5.250 1.00 98.44 275 TYR A N 1
ATOM 2191 C CA . TYR A 1 275 ? -15.217 -5.906 -5.125 1.00 98.44 275 TYR A CA 1
ATOM 2192 C C . TYR A 1 275 ? -13.964 -6.373 -5.868 1.00 98.44 275 TYR A C 1
ATOM 2194 O O . TYR A 1 275 ? -13.138 -7.097 -5.310 1.00 98.44 275 TYR A O 1
ATOM 2202 N N . LYS A 1 276 ? -13.771 -5.928 -7.119 1.00 98.50 276 LYS A N 1
ATOM 2203 C CA . LYS A 1 276 ? -12.606 -6.345 -7.905 1.00 98.50 276 LYS A CA 1
ATOM 2204 C C . LYS A 1 276 ? -11.292 -5.811 -7.336 1.00 98.50 276 LYS A C 1
ATOM 2206 O O . LYS A 1 276 ? -10.277 -6.504 -7.395 1.00 98.50 276 LYS A O 1
ATOM 2211 N N . PHE A 1 277 ? -11.310 -4.601 -6.782 1.00 98.62 277 PHE A N 1
ATOM 2212 C CA . PHE A 1 277 ? -10.162 -4.021 -6.103 1.00 98.62 277 PHE A CA 1
ATOM 2213 C C . PHE A 1 277 ? -9.781 -4.838 -4.863 1.00 98.62 277 PHE A C 1
ATOM 2215 O O . PHE A 1 277 ? -8.609 -5.180 -4.715 1.00 98.62 277 PHE A O 1
ATOM 2222 N N . CYS A 1 278 ? -10.749 -5.198 -4.013 1.00 98.62 278 CYS A N 1
ATOM 2223 C CA . CYS A 1 278 ? -10.492 -5.992 -2.808 1.00 98.62 278 CYS A CA 1
ATOM 2224 C C . CYS A 1 278 ? -9.976 -7.400 -3.149 1.00 98.62 278 CYS A C 1
ATOM 2226 O O . CYS A 1 278 ? -8.985 -7.838 -2.566 1.00 98.62 278 CYS A O 1
ATOM 2228 N N . ASP A 1 279 ? -10.569 -8.061 -4.154 1.00 98.75 279 ASP A N 1
ATOM 2229 C CA . ASP A 1 279 ? -10.096 -9.348 -4.697 1.00 98.75 279 ASP A CA 1
ATOM 2230 C C . ASP A 1 279 ? -8.621 -9.272 -5.121 1.00 98.75 279 ASP A C 1
ATOM 2232 O O . ASP A 1 279 ? -7.802 -10.110 -4.737 1.00 98.75 279 ASP A O 1
ATOM 2236 N N . GLN A 1 280 ? -8.251 -8.236 -5.881 1.00 98.75 280 GLN A N 1
ATOM 2237 C CA . GLN A 1 280 ? -6.871 -8.060 -6.327 1.00 98.75 280 GLN A CA 1
ATOM 2238 C C . GLN A 1 280 ? -5.924 -7.697 -5.171 1.00 98.75 280 GLN A C 1
ATOM 2240 O O . GLN A 1 280 ? -4.820 -8.234 -5.106 1.00 98.75 280 GLN A O 1
ATOM 2245 N N . ALA A 1 281 ? -6.345 -6.835 -4.240 1.00 98.75 281 ALA A N 1
ATOM 2246 C CA . ALA A 1 281 ? -5.570 -6.469 -3.052 1.00 98.75 281 ALA A CA 1
ATOM 2247 C C . ALA A 1 281 ? -5.245 -7.693 -2.186 1.00 98.75 281 ALA A C 1
ATOM 2249 O O . ALA A 1 281 ? -4.089 -7.882 -1.799 1.00 98.75 281 ALA A O 1
ATOM 2250 N N . LYS A 1 282 ? -6.232 -8.569 -1.950 1.00 98.62 282 LYS A N 1
ATOM 2251 C CA . LYS A 1 282 ? -6.025 -9.814 -1.204 1.00 98.62 282 LYS A CA 1
ATOM 2252 C C . LYS A 1 282 ? -5.069 -10.757 -1.936 1.00 98.62 282 LYS A C 1
ATOM 2254 O O . LYS A 1 282 ? -4.124 -11.252 -1.326 1.00 98.62 282 LYS A O 1
ATOM 2259 N N . LYS A 1 283 ? -5.247 -10.947 -3.250 1.00 98.50 283 LYS A N 1
ATOM 2260 C CA . LYS A 1 283 ? -4.358 -11.782 -4.085 1.00 98.50 283 LYS A CA 1
ATOM 2261 C C . LYS A 1 283 ? -2.910 -11.300 -4.097 1.00 98.50 283 LYS A C 1
ATOM 2263 O O . LYS A 1 283 ? -2.005 -12.127 -4.059 1.00 98.50 283 LYS A O 1
ATOM 2268 N N . SER A 1 284 ? -2.690 -9.987 -4.123 1.00 98.50 284 SER A N 1
ATOM 2269 C CA . SER A 1 284 ? -1.343 -9.404 -4.093 1.00 98.50 284 SER A CA 1
ATOM 2270 C C . SER A 1 284 ? -0.724 -9.378 -2.683 1.00 98.50 284 SER A C 1
ATOM 2272 O O . SER A 1 284 ? 0.476 -9.150 -2.559 1.00 98.50 284 SER A O 1
ATOM 2274 N N . GLY A 1 285 ? -1.496 -9.661 -1.623 1.00 98.06 285 GLY A N 1
ATOM 2275 C CA . GLY A 1 285 ? -0.956 -9.961 -0.291 1.00 98.06 285 GLY A CA 1
ATOM 2276 C C . GLY A 1 285 ? -1.417 -9.068 0.862 1.00 98.06 285 GLY A C 1
ATOM 2277 O O . GLY A 1 285 ? -0.798 -9.137 1.927 1.00 98.06 285 GLY A O 1
ATOM 2278 N N . VAL A 1 286 ? -2.463 -8.251 0.680 1.00 98.81 286 VAL A N 1
ATOM 2279 C CA . VAL A 1 286 ? -3.153 -7.575 1.795 1.00 98.81 286 VAL A CA 1
ATOM 2280 C C . VAL A 1 286 ? -3.910 -8.612 2.617 1.00 98.81 286 VAL A C 1
ATOM 2282 O O . VAL A 1 286 ? -4.630 -9.438 2.068 1.00 98.81 286 VAL A O 1
ATOM 2285 N N . ASP A 1 287 ? -3.777 -8.560 3.936 1.00 98.88 287 ASP A N 1
ATOM 2286 C CA . ASP A 1 287 ? -4.415 -9.507 4.845 1.00 98.88 287 ASP A CA 1
ATOM 2287 C C . ASP A 1 287 ? -5.566 -8.876 5.634 1.00 98.88 287 ASP A C 1
ATOM 2289 O O . ASP A 1 287 ? -6.630 -9.486 5.738 1.00 98.88 287 ASP A O 1
ATOM 2293 N N . VAL A 1 288 ? -5.359 -7.654 6.138 1.00 98.88 288 VAL A N 1
ATOM 2294 C CA . VAL A 1 288 ? -6.292 -6.899 6.983 1.00 98.88 288 VAL A CA 1
ATOM 2295 C C . VAL A 1 288 ? -6.790 -5.657 6.241 1.00 98.88 288 VAL A C 1
ATOM 2297 O O . VAL A 1 288 ? -6.004 -4.829 5.774 1.00 98.88 288 VAL A O 1
ATOM 2300 N N . PHE A 1 289 ? -8.107 -5.497 6.169 1.00 98.88 289 PHE A N 1
ATOM 2301 C CA . PHE A 1 289 ? -8.783 -4.360 5.556 1.00 98.88 289 PHE A CA 1
ATOM 2302 C C . PHE A 1 289 ? -9.455 -3.532 6.646 1.00 98.88 289 PHE A C 1
ATOM 2304 O O . PHE A 1 289 ? -10.511 -3.910 7.150 1.00 98.88 289 PHE A O 1
ATOM 2311 N N . ARG A 1 290 ? -8.866 -2.381 6.988 1.00 98.88 290 ARG A N 1
ATOM 2312 C CA . ARG A 1 290 ? -9.534 -1.381 7.827 1.00 98.88 290 ARG A CA 1
ATOM 2313 C C . ARG A 1 290 ? -10.496 -0.581 6.960 1.00 98.88 290 ARG A C 1
ATOM 2315 O O . ARG A 1 290 ? -10.062 0.294 6.207 1.00 98.88 290 ARG A O 1
ATOM 2322 N N . VAL A 1 291 ? -11.783 -0.891 7.060 1.00 98.62 291 VAL A N 1
ATOM 2323 C CA . VAL A 1 291 ? -12.855 -0.267 6.280 1.00 98.62 291 VAL A CA 1
ATOM 2324 C C . VAL A 1 291 ? -13.434 0.902 7.061 1.00 98.62 291 VAL A C 1
ATOM 2326 O O . VAL A 1 291 ? -13.920 0.723 8.172 1.00 98.62 291 VAL A O 1
ATOM 2329 N N . PHE A 1 292 ? -13.408 2.097 6.477 1.00 98.19 292 PHE A N 1
ATOM 2330 C CA . PHE A 1 292 ? -14.022 3.285 7.072 1.00 98.19 292 PHE A CA 1
ATOM 2331 C C . PHE A 1 292 ? -14.863 4.058 6.051 1.00 98.19 292 PHE A C 1
ATOM 2333 O O . PHE A 1 292 ? -14.666 3.948 4.836 1.00 98.19 292 PHE A O 1
ATOM 2340 N N . ASP A 1 293 ? -15.756 4.904 6.556 1.00 97.50 293 ASP A N 1
ATOM 2341 C CA . ASP A 1 293 ? -16.442 5.934 5.784 1.00 97.50 293 ASP A CA 1
ATOM 2342 C C . ASP A 1 293 ? -16.198 7.306 6.424 1.00 97.50 293 ASP A C 1
ATOM 2344 O O . ASP A 1 293 ? -16.153 7.448 7.645 1.00 97.50 293 ASP A O 1
ATOM 2348 N N . SER A 1 294 ? -16.041 8.332 5.587 1.00 94.69 294 SER A N 1
ATOM 2349 C CA . SER A 1 294 ? -15.723 9.698 6.026 1.00 94.69 294 SER A CA 1
ATOM 2350 C C . SER A 1 294 ? -16.804 10.349 6.891 1.00 94.69 294 SER A C 1
ATOM 2352 O O . SER A 1 294 ? -16.518 11.329 7.571 1.00 94.69 294 SER A O 1
ATOM 2354 N N . LEU A 1 295 ? -18.038 9.851 6.825 1.00 96.50 295 LEU A N 1
ATOM 2355 C CA . LEU A 1 295 ? -19.194 10.343 7.570 1.00 96.50 295 LEU A CA 1
ATOM 2356 C C . LEU A 1 295 ? -19.765 9.273 8.510 1.00 96.50 295 LEU A C 1
ATOM 2358 O O . LEU A 1 295 ? -20.851 9.474 9.047 1.00 96.50 295 LEU A O 1
ATOM 2362 N N . ASN A 1 296 ? -19.067 8.142 8.690 1.00 97.56 296 ASN A N 1
ATOM 2363 C CA . ASN A 1 296 ? -19.599 6.946 9.349 1.00 97.56 296 ASN A CA 1
ATOM 2364 C C . ASN A 1 296 ? -20.924 6.459 8.730 1.00 97.56 296 ASN A C 1
ATOM 2366 O O . ASN A 1 296 ? -21.792 5.929 9.424 1.00 97.56 296 ASN A O 1
ATOM 2370 N N . TYR A 1 297 ? -21.105 6.658 7.422 1.00 96.94 297 TYR A N 1
ATOM 2371 C CA . TYR A 1 297 ? -22.336 6.273 6.749 1.00 96.94 297 TYR A CA 1
ATOM 2372 C C . TYR A 1 297 ? -22.413 4.752 6.566 1.00 96.94 297 TYR A C 1
ATOM 2374 O O . TYR A 1 297 ? -21.549 4.137 5.938 1.00 96.94 297 TYR A O 1
ATOM 2382 N N . ARG A 1 298 ? -23.466 4.150 7.129 1.00 96.50 298 ARG A N 1
ATOM 2383 C CA . ARG A 1 298 ? -23.607 2.697 7.313 1.00 96.50 298 ARG A CA 1
ATOM 2384 C C . ARG A 1 298 ? -23.640 1.922 6.000 1.00 96.50 298 ARG A C 1
ATOM 2386 O O . ARG A 1 298 ? -22.950 0.915 5.885 1.00 96.50 298 ARG A O 1
ATOM 2393 N N . ASP A 1 299 ? -24.354 2.424 4.997 1.00 95.00 299 ASP A N 1
ATOM 2394 C CA . ASP A 1 299 ? -24.452 1.754 3.693 1.00 95.00 299 ASP A CA 1
ATOM 2395 C C . ASP A 1 299 ? -23.089 1.707 2.979 1.00 95.00 299 ASP A C 1
ATOM 2397 O O . ASP A 1 299 ? -22.707 0.684 2.411 1.00 95.00 299 ASP A O 1
ATOM 2401 N N . ASN A 1 300 ? -22.305 2.787 3.080 1.00 94.88 300 ASN A N 1
ATOM 2402 C CA . ASN A 1 300 ? -20.951 2.839 2.520 1.00 94.88 300 ASN A CA 1
ATOM 2403 C C . ASN A 1 300 ? -19.986 1.902 3.254 1.00 94.88 300 ASN A C 1
ATOM 2405 O O . ASN A 1 300 ? -19.109 1.307 2.625 1.00 94.88 300 ASN A O 1
ATOM 2409 N N . LEU A 1 301 ? -20.124 1.792 4.580 1.00 97.19 301 LEU A N 1
ATOM 2410 C CA . LEU A 1 301 ? -19.357 0.837 5.379 1.00 97.19 301 LEU A CA 1
ATOM 2411 C C . LEU A 1 301 ? -19.694 -0.593 4.960 1.00 97.19 301 LEU A C 1
ATOM 2413 O O . LEU A 1 301 ? -18.778 -1.363 4.678 1.00 97.19 301 LEU A O 1
ATOM 2417 N N . LYS A 1 302 ? -20.988 -0.912 4.830 1.00 97.75 302 LYS A N 1
ATOM 2418 C CA . LYS A 1 302 ? -21.455 -2.239 4.431 1.00 97.75 302 LYS A CA 1
ATOM 2419 C C . LYS A 1 302 ? -20.872 -2.683 3.090 1.00 97.75 302 LYS A C 1
ATOM 2421 O O . LYS A 1 302 ? -20.351 -3.790 3.013 1.00 97.75 302 LYS A O 1
ATOM 2426 N N . LEU A 1 303 ? -20.872 -1.823 2.067 1.00 97.12 303 LEU A N 1
ATOM 2427 C CA . LEU A 1 303 ? -20.263 -2.153 0.770 1.00 97.12 303 LEU A CA 1
ATOM 2428 C C . LEU A 1 303 ? -18.782 -2.545 0.909 1.00 97.12 303 LEU A C 1
ATOM 2430 O O . LEU A 1 303 ? -18.346 -3.539 0.330 1.00 97.12 303 LEU A O 1
ATOM 2434 N N . GLY A 1 304 ? -18.007 -1.781 1.683 1.00 97.38 304 GLY A N 1
ATOM 2435 C CA . GLY A 1 304 ? -16.592 -2.073 1.906 1.00 97.38 304 GLY A CA 1
ATOM 2436 C C . GLY A 1 304 ? -16.357 -3.349 2.718 1.00 97.38 304 GLY A C 1
ATOM 2437 O O . GLY A 1 304 ? -15.445 -4.111 2.399 1.00 97.38 304 GLY A O 1
ATOM 2438 N N . VAL A 1 305 ? -17.184 -3.586 3.742 1.00 98.44 305 VAL A N 1
ATOM 2439 C CA . VAL A 1 305 ? -17.152 -4.800 4.573 1.00 98.44 305 VAL A CA 1
ATOM 2440 C C . VAL A 1 305 ? -17.456 -6.031 3.723 1.00 98.44 305 VAL A C 1
ATOM 2442 O O . VAL A 1 305 ? -16.654 -6.964 3.705 1.00 98.44 305 VAL A O 1
ATOM 2445 N N . ASP A 1 306 ? -18.542 -5.995 2.949 1.00 98.44 306 ASP A N 1
ATOM 2446 C CA . ASP A 1 306 ? -18.948 -7.099 2.080 1.00 98.44 306 ASP A CA 1
ATOM 2447 C C . ASP A 1 306 ? -17.875 -7.379 1.008 1.00 98.44 306 ASP A C 1
ATOM 2449 O O . ASP A 1 306 ? -17.510 -8.531 0.779 1.00 98.44 306 ASP A O 1
ATOM 2453 N N . ALA A 1 307 ? -17.307 -6.338 0.384 1.00 98.50 307 ALA A N 1
ATOM 2454 C CA . ALA A 1 307 ? -16.271 -6.486 -0.641 1.00 98.50 307 ALA A CA 1
ATOM 2455 C C . ALA A 1 307 ? -14.953 -7.068 -0.095 1.00 98.50 307 ALA A C 1
ATOM 2457 O O . ALA A 1 307 ? -14.350 -7.937 -0.732 1.00 98.50 307 ALA A O 1
ATOM 2458 N N . ALA A 1 308 ? -14.498 -6.608 1.074 1.00 98.50 308 ALA A N 1
ATOM 2459 C CA . ALA A 1 308 ? -13.288 -7.122 1.716 1.00 98.50 308 ALA A CA 1
ATOM 2460 C C . ALA A 1 308 ? -13.484 -8.551 2.254 1.00 98.50 308 ALA A C 1
ATOM 2462 O O . ALA A 1 308 ? -12.597 -9.394 2.096 1.00 98.50 308 ALA A O 1
ATOM 2463 N N . GLY A 1 309 ? -14.659 -8.842 2.823 1.00 98.50 309 GLY A N 1
ATOM 2464 C CA . GLY A 1 309 ? -15.036 -10.177 3.287 1.00 98.50 309 GLY A CA 1
ATOM 2465 C C . GLY A 1 309 ? -15.155 -11.177 2.137 1.00 98.50 309 GLY A C 1
ATOM 2466 O O . GLY A 1 309 ? -14.573 -12.256 2.201 1.00 98.50 309 GLY A O 1
ATOM 2467 N N . ALA A 1 310 ? -15.798 -10.796 1.028 1.00 98.56 310 ALA A N 1
ATOM 2468 C CA . ALA A 1 310 ? -15.910 -11.633 -0.171 1.00 98.56 310 ALA A CA 1
ATOM 2469 C C . ALA A 1 310 ? -14.548 -11.965 -0.807 1.00 98.56 310 ALA A C 1
ATOM 2471 O O . ALA A 1 310 ? -14.400 -13.010 -1.440 1.00 98.56 310 ALA A O 1
ATOM 2472 N N . ALA A 1 311 ? -13.542 -11.101 -0.630 1.00 98.56 311 ALA A N 1
ATOM 2473 C CA . ALA A 1 311 ? -12.170 -11.378 -1.048 1.00 98.56 311 ALA A CA 1
ATOM 2474 C C . ALA A 1 311 ? -11.441 -12.377 -0.123 1.00 98.56 311 ALA A C 1
ATOM 2476 O O . ALA A 1 311 ? -10.374 -12.865 -0.492 1.00 98.56 311 ALA A O 1
ATOM 2477 N N . GLY A 1 312 ? -11.987 -12.687 1.060 1.00 98.38 312 GLY A N 1
ATOM 2478 C CA . GLY A 1 312 ? -11.353 -13.515 2.094 1.00 98.38 312 GLY A CA 1
ATOM 2479 C C . GLY A 1 312 ? -10.381 -12.739 2.990 1.00 98.38 312 GLY A C 1
ATOM 2480 O O . GLY A 1 312 ? -9.415 -13.307 3.505 1.00 98.38 312 GLY A O 1
ATOM 2481 N N . GLY A 1 313 ? -10.559 -11.420 3.111 1.00 98.50 313 GLY A N 1
ATOM 2482 C CA . GLY A 1 313 ? -9.756 -10.567 3.984 1.00 98.50 313 GLY A CA 1
ATOM 2483 C C . GLY A 1 313 ? -10.235 -10.576 5.436 1.00 98.50 313 GLY A C 1
ATOM 2484 O O . GLY A 1 313 ? -11.416 -10.764 5.712 1.00 98.50 313 GLY A O 1
ATOM 2485 N N . PHE A 1 314 ? -9.327 -10.289 6.371 1.00 98.88 314 PHE A N 1
ATOM 2486 C CA . PHE A 1 314 ? -9.712 -9.918 7.729 1.00 98.88 314 PHE A CA 1
ATOM 2487 C C . PHE A 1 314 ? -10.274 -8.495 7.703 1.00 98.88 314 PHE A C 1
ATOM 2489 O O . PHE A 1 314 ? -9.558 -7.531 7.437 1.00 98.88 314 PHE A O 1
ATOM 2496 N N . VAL A 1 315 ? -11.572 -8.368 7.937 1.00 98.88 315 VAL A N 1
ATOM 2497 C CA . VAL A 1 315 ? -12.293 -7.090 7.910 1.00 98.88 315 VAL A CA 1
ATOM 2498 C C . VAL A 1 315 ? -12.303 -6.440 9.289 1.00 98.88 315 VAL A C 1
ATOM 2500 O O . VAL A 1 315 ? -12.880 -6.986 10.225 1.00 98.88 315 VAL A O 1
ATOM 2503 N N . GLU A 1 316 ? -11.721 -5.250 9.383 1.00 98.81 316 GLU A N 1
ATOM 2504 C CA . GLU A 1 316 ? -11.767 -4.380 10.556 1.00 98.81 316 GLU A CA 1
ATOM 2505 C C . GLU A 1 316 ? -12.694 -3.190 10.267 1.00 98.81 316 GLU A C 1
ATOM 2507 O O . GLU A 1 316 ? -12.383 -2.332 9.436 1.00 98.81 316 GLU A O 1
ATOM 2512 N N . GLY A 1 317 ? -13.847 -3.141 10.936 1.00 98.62 317 GLY A N 1
ATOM 2513 C CA . GLY A 1 317 ? -14.829 -2.069 10.781 1.00 98.62 317 GLY A CA 1
ATOM 2514 C C . GLY A 1 317 ? -14.452 -0.849 11.611 1.00 98.62 317 GLY A C 1
ATOM 2515 O O . GLY A 1 317 ? -14.438 -0.922 12.838 1.00 98.62 317 GLY A O 1
ATOM 2516 N N . ALA A 1 318 ? -14.152 0.275 10.963 1.00 98.56 318 ALA A N 1
ATOM 2517 C CA . ALA A 1 318 ? -13.685 1.476 11.640 1.00 98.56 318 ALA A CA 1
ATOM 2518 C C . ALA A 1 318 ? -14.782 2.530 11.815 1.00 98.56 318 ALA A C 1
ATOM 2520 O O . ALA A 1 318 ? -15.393 2.988 10.847 1.00 98.56 318 ALA A O 1
ATOM 2521 N N . LEU A 1 319 ? -14.941 2.988 13.055 1.00 97.94 319 LEU A N 1
ATOM 2522 C CA . LEU A 1 319 ? -15.693 4.185 13.406 1.00 97.94 319 LEU A CA 1
ATOM 2523 C C . LEU A 1 319 ? -14.752 5.392 13.486 1.00 97.94 319 LEU A C 1
ATOM 2525 O O . LEU A 1 319 ? -13.771 5.396 14.227 1.00 97.94 319 LEU A O 1
ATOM 2529 N N . SER A 1 320 ? -15.030 6.417 12.685 1.00 98.06 320 SER A N 1
ATOM 2530 C CA . SER A 1 320 ? -14.266 7.667 12.683 1.00 98.06 320 SER A CA 1
ATOM 2531 C C . SER A 1 320 ? -14.682 8.511 13.884 1.00 98.06 320 SER A C 1
ATOM 2533 O O . SER A 1 320 ? -15.848 8.902 13.982 1.00 98.06 320 SER A O 1
ATOM 2535 N N . TYR A 1 321 ? -13.747 8.776 14.793 1.00 97.94 321 TYR A N 1
ATOM 2536 C CA . TYR A 1 321 ? -14.002 9.502 16.033 1.00 97.94 321 TYR A CA 1
ATOM 2537 C C . TYR A 1 321 ? -13.945 11.022 15.830 1.00 97.94 321 TYR A C 1
ATOM 2539 O O . TYR A 1 321 ? -13.068 11.560 15.156 1.00 97.94 321 TYR A O 1
ATOM 2547 N N . THR A 1 322 ? -14.894 11.723 16.438 1.00 96.81 322 THR A N 1
ATOM 2548 C CA . THR A 1 322 ? -14.967 13.181 16.527 1.00 96.81 322 THR A CA 1
ATOM 2549 C C . THR A 1 322 ? -15.741 13.601 17.781 1.00 96.81 322 THR A C 1
ATOM 2551 O O . THR A 1 322 ? -16.467 12.805 18.377 1.00 96.81 322 THR A O 1
ATOM 2554 N N . GLY A 1 323 ? -15.626 14.868 18.173 1.00 94.44 323 GLY A N 1
ATOM 2555 C CA . GLY A 1 323 ? -16.243 15.365 19.402 1.00 94.44 323 GLY A CA 1
ATOM 2556 C C . GLY A 1 323 ? -15.540 14.851 20.661 1.00 94.44 323 GLY A C 1
ATOM 2557 O O . GLY A 1 323 ? -14.335 14.603 20.650 1.00 94.44 323 GLY A O 1
ATOM 2558 N N . ASP A 1 324 ? -16.290 14.752 21.756 1.00 94.69 324 ASP A N 1
ATOM 2559 C CA . ASP A 1 324 ? -15.777 14.353 23.067 1.00 94.69 324 ASP A CA 1
ATOM 2560 C C . ASP A 1 324 ? -16.851 13.588 23.848 1.00 94.69 324 ASP A C 1
ATOM 2562 O O . ASP A 1 324 ? -17.736 14.190 24.453 1.00 94.69 324 ASP A O 1
ATOM 2566 N N . VAL A 1 325 ? -16.765 12.256 23.856 1.00 95.12 325 VAL A N 1
ATOM 2567 C CA . VAL A 1 325 ? -17.735 11.401 24.570 1.00 95.12 325 VAL A CA 1
ATOM 2568 C C . VAL A 1 325 ? -17.669 11.554 26.091 1.00 95.12 325 VAL A C 1
ATOM 2570 O O . VAL A 1 325 ? -18.576 11.111 26.792 1.00 95.12 325 VAL A O 1
ATOM 2573 N N . SER A 1 326 ? -16.602 12.161 26.621 1.00 93.75 326 SER A N 1
ATOM 2574 C CA . SER A 1 326 ? -16.455 12.405 28.057 1.00 93.75 326 SER A CA 1
ATOM 2575 C C . SER A 1 326 ? -17.156 13.686 28.526 1.00 93.75 326 SER A C 1
ATOM 2577 O O . SER A 1 326 ? -17.264 13.911 29.738 1.00 93.75 326 SER A O 1
ATOM 2579 N N . ASP A 1 327 ? -17.648 14.498 27.583 1.00 90.94 327 ASP A N 1
ATOM 2580 C CA . ASP A 1 327 ? -18.367 15.745 27.818 1.00 90.94 327 ASP A CA 1
ATOM 2581 C C . ASP A 1 327 ? -19.822 15.633 27.313 1.00 90.94 327 ASP A C 1
ATOM 2583 O O . ASP A 1 327 ? -20.101 15.863 26.133 1.00 90.94 327 ASP A O 1
ATOM 2587 N N . PRO A 1 328 ? -20.791 15.331 28.199 1.00 76.94 328 PRO A N 1
ATOM 2588 C CA . PRO A 1 328 ? -22.189 15.127 27.813 1.00 76.94 328 PRO A CA 1
ATOM 2589 C C . PRO A 1 328 ? -22.875 16.409 27.313 1.00 76.94 328 PRO A C 1
ATOM 2591 O O . PRO A 1 328 ? -23.998 16.353 26.817 1.00 76.94 328 PRO A O 1
ATOM 2594 N N . THR A 1 329 ? -22.232 17.575 27.440 1.00 84.00 329 THR A N 1
ATOM 2595 C CA . THR A 1 329 ? -22.766 18.842 26.924 1.00 84.00 329 THR A CA 1
ATOM 2596 C C . THR A 1 329 ? -22.412 19.073 25.452 1.00 84.00 329 THR A C 1
ATOM 2598 O O . THR A 1 329 ? -23.026 19.916 24.795 1.00 84.00 329 THR A O 1
ATOM 2601 N N . LYS A 1 330 ? -21.467 18.300 24.896 1.00 71.31 330 LYS A N 1
ATOM 2602 C CA . LYS A 1 330 ? -20.931 18.466 23.535 1.00 71.31 330 LYS A CA 1
ATOM 2603 C C . LYS A 1 330 ? -21.633 17.620 22.462 1.00 71.31 330 LYS A C 1
ATOM 2605 O O . LYS A 1 330 ? -21.000 17.059 21.571 1.00 71.31 330 LYS A O 1
ATOM 2610 N N . GLY A 1 331 ? -22.964 17.685 22.443 1.00 68.94 331 GLY A N 1
ATOM 2611 C CA . GLY A 1 331 ? -23.761 17.520 21.220 1.00 68.94 331 GLY A CA 1
ATOM 2612 C C . GLY A 1 331 ? -23.867 16.105 20.624 1.00 68.94 331 GLY A C 1
ATOM 2613 O O . GLY A 1 331 ? -23.930 15.116 21.336 1.00 68.94 331 GLY A O 1
ATOM 2614 N N . LYS A 1 332 ? -23.981 16.050 19.284 1.00 89.56 332 LYS A N 1
ATOM 2615 C CA . LYS A 1 332 ? -24.506 14.930 18.463 1.00 89.56 332 LYS A CA 1
ATOM 2616 C C . LYS A 1 332 ? -23.743 13.595 18.558 1.00 89.56 332 LYS A C 1
ATOM 2618 O O . LYS A 1 332 ? -24.330 12.565 18.242 1.00 89.56 332 LYS A O 1
ATOM 2623 N N . TYR A 1 333 ? -22.455 13.615 18.896 1.00 94.62 333 TYR A N 1
ATOM 2624 C CA . TYR A 1 333 ? -21.577 12.435 18.869 1.00 94.62 333 TYR A CA 1
ATOM 2625 C C . TYR A 1 333 ? -21.259 11.980 20.295 1.00 94.62 333 TYR A C 1
ATOM 2627 O O . TYR A 1 333 ? -20.139 12.145 20.778 1.00 94.62 333 TYR A O 1
ATOM 2635 N N . ASP A 1 334 ? -22.279 11.467 20.973 1.00 94.69 334 ASP A N 1
ATOM 2636 C CA . ASP A 1 334 ? -22.189 10.953 22.336 1.00 94.69 334 ASP A CA 1
ATOM 2637 C C . ASP A 1 334 ? -21.738 9.480 22.373 1.00 94.69 334 ASP A C 1
ATOM 2639 O O . ASP A 1 334 ? -21.392 8.873 21.356 1.00 94.69 334 ASP A O 1
ATOM 2643 N N . LEU A 1 335 ? -21.696 8.901 23.574 1.00 95.00 335 LEU A N 1
ATOM 2644 C CA . LEU A 1 335 ? -21.280 7.513 23.761 1.00 95.00 335 LEU A CA 1
ATOM 2645 C C . LEU A 1 335 ? -22.231 6.523 23.065 1.00 95.00 335 LEU A C 1
ATOM 2647 O O . LEU A 1 335 ? -21.760 5.573 22.439 1.00 95.00 335 LEU A O 1
ATOM 2651 N N . GLU A 1 336 ? -23.544 6.763 23.126 1.00 95.19 336 GLU A N 1
ATOM 2652 C CA . GLU A 1 336 ? -24.555 5.891 22.511 1.00 95.19 336 GLU A CA 1
ATOM 2653 C C . GLU A 1 336 ? -24.425 5.874 20.987 1.00 95.19 336 GLU A C 1
ATOM 2655 O O . GLU A 1 336 ? -24.523 4.814 20.370 1.00 95.19 336 GLU A O 1
ATOM 2660 N N . TYR A 1 337 ? -24.115 7.016 20.367 1.00 96.94 337 TYR A N 1
ATOM 2661 C CA . TYR A 1 337 ? -23.826 7.081 18.939 1.00 96.94 337 TYR A CA 1
ATOM 2662 C C . TYR A 1 337 ? -22.742 6.066 18.541 1.00 96.94 337 TYR A C 1
ATOM 2664 O O . TYR A 1 337 ? -22.957 5.264 17.626 1.00 96.94 337 TYR A O 1
ATOM 2672 N N . TYR A 1 338 ? -21.605 6.048 19.243 1.00 97.75 338 TYR A N 1
ATOM 2673 C CA . TYR A 1 338 ? -20.503 5.140 18.915 1.00 97.75 338 TYR A CA 1
ATOM 2674 C C . TYR A 1 338 ? -20.790 3.683 19.281 1.00 97.75 338 TYR A C 1
ATOM 2676 O O . TYR A 1 338 ? -20.405 2.795 18.523 1.00 97.75 338 TYR A O 1
ATOM 2684 N N . VAL A 1 339 ? -21.490 3.426 20.389 1.00 97.31 339 VAL A N 1
ATOM 2685 C CA . VAL A 1 339 ? -21.915 2.069 20.772 1.00 97.31 339 VAL A CA 1
ATOM 2686 C C . VAL A 1 339 ? -22.899 1.502 19.743 1.00 97.31 339 VAL A C 1
ATOM 2688 O O . VAL A 1 339 ? -22.723 0.372 19.290 1.00 97.31 339 VAL A O 1
ATOM 2691 N N . SER A 1 340 ? -23.861 2.300 19.269 1.00 98.06 340 SER A N 1
ATOM 2692 C CA . SER A 1 340 ? -24.769 1.894 18.188 1.00 98.06 340 SER A CA 1
ATOM 2693 C C . SER A 1 340 ? -24.024 1.644 16.872 1.00 98.06 340 SER A C 1
ATOM 2695 O O . SER A 1 340 ? -24.384 0.768 16.093 1.00 98.06 340 SER A O 1
ATOM 2697 N N . LEU A 1 341 ? -22.967 2.408 16.583 1.00 98.06 341 LEU A N 1
ATOM 2698 C CA . LEU A 1 341 ? -22.145 2.195 15.395 1.00 98.06 341 LEU A CA 1
ATOM 2699 C C . LEU A 1 341 ? -21.316 0.913 15.501 1.00 98.06 341 LEU A C 1
ATOM 2701 O O . LEU A 1 341 ? -21.224 0.181 14.520 1.00 98.06 341 LEU A O 1
ATOM 2705 N N . ALA A 1 342 ? -20.774 0.622 16.683 1.00 98.38 342 ALA A N 1
ATOM 2706 C CA . ALA A 1 342 ? -20.075 -0.624 16.966 1.00 98.38 342 ALA A CA 1
ATOM 2707 C C . ALA A 1 342 ? -20.995 -1.847 16.817 1.00 98.38 342 ALA A C 1
ATOM 2709 O O . ALA A 1 342 ? -20.595 -2.812 16.170 1.00 98.38 342 ALA A O 1
ATOM 2710 N N . ARG A 1 343 ? -22.228 -1.776 17.340 1.00 98.31 343 ARG A N 1
ATOM 2711 C CA . ARG A 1 343 ? -23.241 -2.836 17.207 1.00 98.31 343 ARG A CA 1
ATOM 2712 C C . ARG A 1 343 ? -23.556 -3.132 15.744 1.00 98.31 343 ARG A C 1
ATOM 2714 O O . ARG A 1 343 ? -23.408 -4.261 15.302 1.00 98.31 343 ARG A O 1
ATOM 2721 N N . ASP A 1 344 ? -23.879 -2.106 14.966 1.00 98.25 344 ASP A N 1
ATOM 2722 C CA . ASP A 1 344 ? -24.184 -2.283 13.546 1.00 98.25 344 ASP A CA 1
ATOM 2723 C C . ASP A 1 344 ? -22.987 -2.827 12.747 1.00 98.25 344 ASP A C 1
ATOM 2725 O O . ASP A 1 344 ? -23.174 -3.601 11.817 1.00 98.25 344 ASP A O 1
ATOM 2729 N N . LEU A 1 345 ? -21.749 -2.438 13.083 1.00 98.38 345 LEU A N 1
ATOM 2730 C CA . LEU A 1 345 ? -20.552 -3.023 12.466 1.00 98.38 345 LEU A CA 1
ATOM 2731 C C . LEU A 1 345 ? -20.393 -4.503 12.841 1.00 98.38 345 LEU A C 1
ATOM 2733 O O . LEU A 1 345 ? -20.036 -5.308 11.981 1.00 98.38 345 LEU A O 1
ATOM 2737 N N . ALA A 1 346 ? -20.676 -4.874 14.091 1.00 97.94 346 ALA A N 1
ATOM 2738 C CA . ALA A 1 346 ? -20.700 -6.271 14.515 1.00 97.94 346 ALA A CA 1
ATOM 2739 C C . ALA A 1 346 ? -21.769 -7.070 13.747 1.00 97.94 346 ALA A C 1
ATOM 2741 O O . ALA A 1 346 ? -21.466 -8.145 13.231 1.00 97.94 346 ALA A O 1
ATOM 2742 N N . ASP A 1 347 ? -22.966 -6.503 13.569 1.00 98.06 347 ASP A N 1
ATOM 2743 C CA . ASP A 1 347 ? -24.056 -7.098 12.784 1.00 98.06 347 ASP A CA 1
ATOM 2744 C C . ASP A 1 347 ? -23.704 -7.238 11.290 1.00 98.06 347 ASP A C 1
ATOM 2746 O O . ASP A 1 347 ? -24.197 -8.141 10.612 1.00 98.06 347 ASP A O 1
ATOM 2750 N N . MET A 1 348 ? -22.815 -6.385 10.763 1.00 97.88 348 MET A N 1
ATOM 2751 C CA . MET A 1 348 ? -22.253 -6.526 9.411 1.00 97.88 348 MET A CA 1
ATOM 2752 C C . MET A 1 348 ? -21.239 -7.677 9.286 1.00 97.88 348 MET A C 1
ATOM 2754 O O . MET A 1 348 ? -20.819 -7.978 8.170 1.00 97.88 348 MET A O 1
ATOM 2758 N N . GLY A 1 349 ? -20.841 -8.324 10.386 1.00 96.94 349 GLY A N 1
ATOM 2759 C CA . GLY A 1 349 ? -19.926 -9.468 10.370 1.00 96.94 349 GLY A CA 1
ATOM 2760 C C . GLY A 1 349 ? -18.446 -9.091 10.271 1.00 96.94 349 GLY A C 1
ATOM 2761 O O . GLY A 1 349 ? -17.666 -9.809 9.649 1.00 96.94 349 GLY A O 1
ATOM 2762 N N . VAL A 1 350 ? -18.036 -7.957 10.850 1.00 98.62 350 VAL A N 1
ATOM 2763 C CA . VAL A 1 350 ? -16.608 -7.607 10.943 1.00 98.62 350 VAL A CA 1
ATOM 2764 C C . VAL A 1 350 ? -15.870 -8.512 11.936 1.00 98.62 350 VAL A C 1
ATOM 2766 O O . VAL A 1 350 ? -16.444 -9.018 12.896 1.00 98.62 350 VAL A O 1
ATOM 2769 N N . HIS A 1 351 ? -14.565 -8.675 11.735 1.00 98.81 351 HIS A N 1
ATOM 2770 C CA . HIS A 1 351 ? -13.701 -9.516 12.568 1.00 98.81 351 HIS A CA 1
ATOM 2771 C C . HIS A 1 351 ? -13.078 -8.735 13.731 1.00 98.81 351 HIS A C 1
ATOM 2773 O O . HIS A 1 351 ? -12.696 -9.319 14.741 1.00 98.81 351 HIS A O 1
ATOM 2779 N N . SER A 1 352 ? -12.974 -7.412 13.601 1.00 98.75 352 SER A N 1
ATOM 2780 C CA . SER A 1 352 ? -12.617 -6.488 14.679 1.00 98.75 352 SER A CA 1
ATOM 2781 C C . SER A 1 352 ? -13.288 -5.131 14.480 1.00 98.75 352 SER A C 1
ATOM 2783 O O . SER A 1 352 ? -13.689 -4.760 13.373 1.00 98.75 352 SER A O 1
ATOM 2785 N N . LEU A 1 353 ? -13.381 -4.377 15.571 1.00 98.81 353 LEU A N 1
ATOM 2786 C CA . LEU A 1 353 ? -13.812 -2.985 15.578 1.00 98.81 353 LEU A CA 1
ATOM 2787 C C . LEU A 1 353 ? -12.590 -2.076 15.683 1.00 98.81 353 LEU A C 1
ATOM 2789 O O . LEU A 1 353 ? -11.679 -2.361 16.460 1.00 98.81 353 LEU A O 1
ATOM 2793 N N . ALA A 1 354 ? -12.588 -0.953 14.968 1.00 98.69 354 ALA A N 1
ATOM 2794 C CA . ALA A 1 354 ? -11.545 0.056 15.084 1.00 98.69 354 ALA A CA 1
ATOM 2795 C C . ALA A 1 354 ? -12.084 1.428 15.482 1.00 98.69 354 ALA A C 1
ATOM 2797 O O . ALA A 1 354 ? -12.958 1.975 14.817 1.00 98.69 354 ALA A O 1
ATOM 2798 N N . VAL A 1 355 ? -11.494 2.032 16.512 1.00 98.69 355 VAL A N 1
ATOM 2799 C CA . VAL A 1 355 ? -11.659 3.460 16.798 1.00 98.69 355 VAL A CA 1
ATOM 2800 C C . VAL A 1 355 ? -10.634 4.208 15.956 1.00 98.69 355 VAL A C 1
ATOM 2802 O O . VAL A 1 355 ? -9.437 4.112 16.218 1.00 98.69 355 VAL A O 1
ATOM 2805 N N . LYS A 1 356 ? -11.077 4.939 14.932 1.00 98.56 356 LYS A N 1
ATOM 2806 C CA . LYS A 1 356 ? -10.207 5.771 14.097 1.00 98.56 356 LYS A CA 1
ATOM 2807 C C . LYS A 1 356 ? -10.319 7.234 14.511 1.00 98.56 356 LYS A C 1
ATOM 2809 O O . LYS A 1 356 ? -11.115 7.987 13.957 1.00 98.56 356 LYS A O 1
ATOM 2814 N N . ASP A 1 357 ? -9.47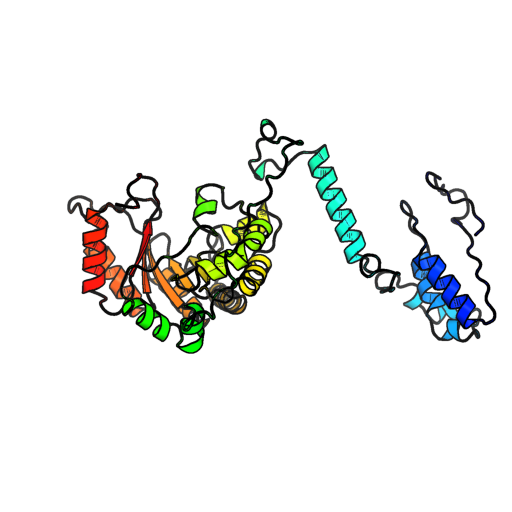0 7.652 15.436 1.00 98.38 357 ASP A N 1
ATOM 2815 C CA . ASP A 1 357 ? -9.279 9.054 15.791 1.00 98.38 357 ASP A CA 1
ATOM 2816 C C . ASP A 1 357 ? -8.263 9.705 14.844 1.00 98.38 357 ASP A C 1
ATOM 2818 O O . ASP A 1 357 ? -7.066 9.781 15.107 1.00 98.38 357 ASP A O 1
ATOM 2822 N N . MET A 1 358 ? -8.746 10.138 13.679 1.00 96.88 358 MET A N 1
ATOM 2823 C CA . MET A 1 358 ? -7.909 10.711 12.620 1.00 96.88 358 MET A CA 1
ATOM 2824 C C . MET A 1 358 ? -7.298 12.076 12.966 1.00 96.88 358 MET A C 1
ATOM 2826 O O . MET A 1 358 ? -6.424 12.535 12.236 1.00 96.88 358 MET A O 1
ATOM 2830 N N . ALA A 1 359 ? -7.790 12.743 14.012 1.00 97.06 359 ALA A N 1
ATOM 2831 C CA . ALA A 1 359 ? -7.403 14.107 14.363 1.00 97.06 359 ALA A CA 1
ATOM 2832 C C . ALA A 1 359 ? -6.683 14.211 15.720 1.00 97.06 359 ALA A C 1
ATOM 2834 O O . ALA A 1 359 ? -6.227 15.301 16.061 1.00 97.06 359 ALA A O 1
ATOM 2835 N N . GLY A 1 360 ? -6.556 13.114 16.474 1.00 97.00 360 GLY A N 1
ATOM 2836 C CA . GLY A 1 360 ? -5.925 13.136 17.797 1.00 97.00 360 GLY A CA 1
ATOM 2837 C C . GLY A 1 360 ? -6.792 13.834 18.847 1.00 97.00 360 GLY A C 1
ATOM 2838 O O . GLY A 1 360 ? -6.285 14.631 19.634 1.00 97.00 360 GLY A O 1
ATOM 2839 N N . LEU A 1 361 ? -8.111 13.619 18.797 1.00 96.38 361 LEU A N 1
ATOM 2840 C CA . LEU A 1 361 ? -9.103 14.233 19.687 1.00 96.38 361 LEU A CA 1
ATOM 2841 C C . LEU A 1 361 ? -9.470 13.351 20.884 1.00 96.38 361 LEU A C 1
ATOM 2843 O O . LEU A 1 361 ? -10.114 13.827 21.822 1.00 96.38 361 LEU A O 1
ATOM 2847 N N . LEU A 1 362 ? -9.133 12.063 20.841 1.00 95.75 362 LEU A N 1
ATOM 2848 C CA . LEU A 1 362 ? -9.514 11.102 21.864 1.00 95.75 362 LEU A CA 1
ATOM 2849 C C . LEU A 1 362 ? -8.648 11.303 23.114 1.00 95.75 362 LEU A C 1
ATOM 2851 O O . LEU A 1 362 ? -7.509 10.856 23.178 1.00 95.75 362 LEU A O 1
ATOM 2855 N N . THR A 1 363 ? -9.197 11.990 24.116 1.00 95.88 363 THR A N 1
ATOM 2856 C CA . THR A 1 363 ? -8.522 12.180 25.409 1.00 95.88 363 THR A CA 1
ATOM 2857 C C . THR A 1 363 ? -8.445 10.862 26.193 1.00 95.88 363 THR A C 1
ATOM 2859 O O . THR A 1 363 ? -9.296 9.996 25.983 1.00 95.88 363 THR A O 1
ATOM 2862 N N . PRO A 1 364 ? -7.525 10.711 27.168 1.00 96.19 364 PRO A N 1
ATOM 2863 C CA . PRO A 1 364 ? -7.406 9.471 27.946 1.00 96.19 364 PRO A CA 1
ATOM 2864 C C . PRO A 1 364 ? -8.717 9.058 28.636 1.00 96.19 364 PRO A C 1
ATOM 2866 O O . PRO A 1 364 ? -9.140 7.905 28.575 1.00 96.19 364 PRO A O 1
ATOM 2869 N N . LYS A 1 365 ? -9.436 10.032 29.213 1.00 95.94 365 LYS A N 1
ATOM 2870 C CA . LYS A 1 365 ? -10.750 9.807 29.837 1.00 95.94 365 LYS A CA 1
ATOM 2871 C C . LYS A 1 365 ? -11.802 9.360 28.816 1.00 95.94 365 LYS A C 1
ATOM 2873 O O . LYS A 1 365 ? -12.608 8.478 29.106 1.00 95.94 365 LYS A O 1
ATOM 2878 N N . ALA A 1 366 ? -11.821 9.976 27.634 1.00 96.44 366 ALA A N 1
ATOM 2879 C CA . ALA A 1 366 ? -12.735 9.594 26.562 1.00 96.44 366 ALA A CA 1
ATOM 2880 C C . ALA A 1 366 ? -12.407 8.198 26.008 1.00 96.44 366 ALA A C 1
ATOM 2882 O O . ALA A 1 366 ? -13.326 7.424 25.752 1.00 96.44 366 ALA A O 1
ATOM 2883 N N . ALA A 1 367 ? -11.121 7.852 25.883 1.00 97.50 367 ALA A N 1
ATOM 2884 C CA . ALA A 1 367 ? -10.663 6.533 25.459 1.00 97.50 367 ALA A CA 1
ATOM 2885 C C . ALA A 1 367 ? -11.120 5.438 26.430 1.00 97.50 367 ALA A C 1
ATOM 2887 O O . ALA A 1 367 ? -11.705 4.447 25.994 1.00 97.50 367 ALA A O 1
ATOM 2888 N N . GLU A 1 368 ? -10.916 5.637 27.737 1.00 97.44 368 GLU A N 1
ATOM 2889 C CA . GLU A 1 368 ? -11.345 4.691 28.773 1.00 97.44 368 GLU A CA 1
ATOM 2890 C C . GLU A 1 368 ? -12.858 4.445 28.709 1.00 97.44 368 GLU A C 1
ATOM 2892 O O . GLU A 1 368 ? -13.296 3.293 28.669 1.00 97.44 368 GLU A O 1
ATOM 2897 N N . LEU A 1 369 ? -13.653 5.518 28.632 1.00 97.38 369 LEU A N 1
ATOM 2898 C CA . LEU A 1 369 ? -15.111 5.436 28.531 1.00 97.38 369 LEU A CA 1
ATOM 2899 C C . LEU A 1 369 ? -15.561 4.714 27.256 1.00 97.38 369 LEU A C 1
ATOM 2901 O O . LEU A 1 369 ? -16.355 3.775 27.325 1.00 97.38 369 LEU A O 1
ATOM 2905 N N . LEU A 1 370 ? -15.043 5.133 26.099 1.00 97.94 370 LEU A N 1
ATOM 2906 C CA . LEU A 1 370 ? -15.450 4.613 24.797 1.00 97.94 370 LEU A CA 1
ATOM 2907 C C . LEU A 1 370 ? -15.092 3.136 24.639 1.00 97.94 370 LEU A C 1
ATOM 2909 O O . LEU A 1 370 ? -15.949 2.322 24.296 1.00 97.94 370 LEU A O 1
ATOM 2913 N N . VAL A 1 371 ? -13.836 2.777 24.911 1.00 98.06 371 VAL A N 1
ATOM 2914 C CA . VAL A 1 371 ? -13.348 1.406 24.730 1.00 98.06 371 VAL A CA 1
ATOM 2915 C C . VAL A 1 371 ? -14.029 0.460 25.717 1.00 98.06 371 VAL A C 1
ATOM 2917 O O . VAL A 1 371 ? -14.383 -0.653 25.329 1.00 98.06 371 VAL A O 1
ATOM 2920 N N . SER A 1 372 ? -14.278 0.894 26.959 1.00 98.19 372 SER A N 1
ATOM 2921 C CA . SER A 1 372 ? -15.008 0.088 27.949 1.00 98.19 372 SER A CA 1
ATOM 2922 C C . SER A 1 372 ? -16.453 -0.168 27.525 1.00 98.19 372 SER A C 1
ATOM 2924 O O . SER A 1 372 ? -16.916 -1.306 27.599 1.00 98.19 372 SER A O 1
ATOM 2926 N N . ALA A 1 373 ? -17.154 0.857 27.030 1.00 98.06 373 ALA A N 1
ATOM 2927 C CA . ALA A 1 373 ? -18.529 0.715 26.555 1.00 98.06 373 ALA A CA 1
ATOM 2928 C C . ALA A 1 373 ? -18.616 -0.188 25.316 1.00 98.06 373 ALA A C 1
ATOM 2930 O O . ALA A 1 373 ? -19.411 -1.124 25.288 1.00 98.06 373 ALA A O 1
ATOM 2931 N N . MET A 1 374 ? -17.739 0.021 24.327 1.00 98.06 374 MET A N 1
ATOM 2932 C CA . MET A 1 374 ? -17.657 -0.842 23.144 1.00 98.06 374 MET A CA 1
ATOM 2933 C C . MET A 1 374 ? -17.320 -2.292 23.511 1.00 98.06 374 MET A C 1
ATOM 2935 O O . MET A 1 374 ? -17.873 -3.218 22.926 1.00 98.06 374 MET A O 1
ATOM 2939 N N . ARG A 1 375 ? -16.432 -2.509 24.492 1.00 97.75 375 ARG A N 1
ATOM 2940 C CA . ARG A 1 375 ? -16.079 -3.848 24.986 1.00 97.75 375 ARG A CA 1
ATOM 2941 C C . ARG A 1 375 ? -17.252 -4.531 25.683 1.00 97.75 375 ARG A C 1
ATOM 2943 O O . ARG A 1 375 ? -17.375 -5.745 25.563 1.00 97.75 375 ARG A O 1
ATOM 2950 N N . ALA A 1 376 ? -18.061 -3.784 26.431 1.00 98.19 376 ALA A N 1
ATOM 2951 C CA . ALA A 1 376 ? -19.250 -4.321 27.085 1.00 98.19 376 ALA A CA 1
ATOM 2952 C C . ALA A 1 376 ? -20.325 -4.715 26.061 1.00 98.19 376 ALA A C 1
ATOM 2954 O O . ALA A 1 376 ? -20.933 -5.772 26.202 1.00 98.19 376 ALA A O 1
ATOM 2955 N N . GLU A 1 377 ? -20.513 -3.897 25.023 1.00 97.94 377 GLU A N 1
ATOM 2956 C CA . GLU A 1 377 ? -21.496 -4.142 23.964 1.00 97.94 377 GLU A CA 1
ATOM 2957 C C . GLU A 1 377 ? -21.084 -5.285 23.025 1.00 97.94 377 GLU A C 1
ATOM 2959 O O . GLU A 1 377 ? -21.896 -6.132 22.668 1.00 97.94 377 GLU A O 1
ATOM 2964 N N . CYS A 1 378 ? -19.814 -5.316 22.616 1.00 97.38 378 CYS A N 1
ATOM 2965 C CA . CYS A 1 378 ? -19.262 -6.276 21.660 1.00 97.38 378 CYS A CA 1
ATOM 2966 C C . CYS A 1 378 ? -18.138 -7.099 22.327 1.00 97.38 378 CYS A C 1
ATOM 2968 O O . CYS A 1 378 ? -16.954 -6.911 22.014 1.00 97.38 378 CYS A O 1
ATOM 2970 N N . PRO A 1 379 ? -18.464 -8.003 23.273 1.00 96.81 379 PRO A N 1
ATOM 2971 C CA . PRO A 1 379 ? -17.471 -8.671 24.118 1.00 96.81 379 PRO A CA 1
ATOM 2972 C C . PRO A 1 379 ? -16.513 -9.580 23.347 1.00 96.81 379 PRO A C 1
ATOM 2974 O O . PRO A 1 379 ? -15.348 -9.699 23.750 1.00 96.81 379 PRO A O 1
ATOM 2977 N N . ASP A 1 380 ? -16.974 -10.164 22.242 1.00 96.06 380 ASP A N 1
ATOM 2978 C CA . ASP A 1 380 ? -16.240 -11.166 21.464 1.00 96.06 380 ASP A CA 1
ATOM 2979 C C . ASP A 1 380 ? -15.302 -10.552 20.414 1.00 96.06 380 ASP A C 1
ATOM 2981 O O . ASP A 1 380 ? -14.296 -11.162 20.054 1.00 96.06 380 ASP A O 1
ATOM 2985 N N . LEU A 1 381 ? -15.562 -9.318 19.970 1.00 97.81 381 LEU A N 1
ATOM 2986 C CA . LEU A 1 381 ? -14.769 -8.675 18.922 1.00 97.81 381 LEU A CA 1
ATOM 2987 C C . LEU A 1 381 ? -13.529 -7.972 19.493 1.00 97.81 381 LEU A C 1
ATOM 2989 O O . LEU A 1 381 ? -13.638 -7.188 20.439 1.00 97.81 381 LEU A O 1
ATOM 2993 N N . PRO A 1 382 ? -12.325 -8.177 18.937 1.00 98.44 382 PRO A N 1
ATOM 2994 C CA . PRO A 1 382 ? -11.185 -7.305 19.195 1.00 98.44 382 PRO A CA 1
ATOM 2995 C C . PRO A 1 382 ? -11.516 -5.830 18.939 1.00 98.44 382 PRO A C 1
ATOM 2997 O O . PRO A 1 382 ? -12.271 -5.504 18.024 1.00 98.44 382 PRO A O 1
ATOM 3000 N N . ILE A 1 383 ? -10.918 -4.942 19.736 1.00 98.62 383 ILE A N 1
ATOM 3001 C CA . ILE A 1 383 ? -11.031 -3.491 19.557 1.00 98.62 383 ILE A CA 1
ATOM 3002 C C . ILE A 1 383 ? -9.628 -2.958 19.290 1.00 98.62 383 ILE A C 1
ATOM 3004 O O . ILE A 1 383 ? -8.723 -3.184 20.092 1.00 98.62 383 ILE A O 1
ATOM 3008 N N . HIS A 1 384 ? -9.466 -2.258 18.177 1.00 98.69 384 HIS A N 1
ATOM 3009 C CA . HIS A 1 384 ? -8.216 -1.668 17.726 1.00 98.69 384 HIS A CA 1
ATOM 3010 C C . HIS A 1 384 ? -8.327 -0.144 17.781 1.00 98.69 384 HIS A C 1
ATOM 3012 O O . HIS A 1 384 ? -9.172 0.455 17.123 1.00 98.69 384 HIS A O 1
ATOM 3018 N N . VAL A 1 385 ? -7.478 0.513 18.564 1.00 98.38 385 VAL A N 1
ATOM 3019 C CA . VAL A 1 385 ? -7.481 1.978 18.661 1.00 98.38 385 VAL A CA 1
ATOM 3020 C C . VAL A 1 385 ? -6.392 2.561 17.765 1.00 98.38 385 VAL A C 1
ATOM 3022 O O . VAL A 1 385 ? -5.240 2.142 17.817 1.00 98.38 385 VAL A O 1
ATOM 3025 N N . HIS A 1 386 ? -6.769 3.534 16.940 1.00 98.62 386 HIS A N 1
ATOM 3026 C CA . HIS A 1 386 ? -5.880 4.353 16.122 1.00 98.62 386 HIS A CA 1
ATO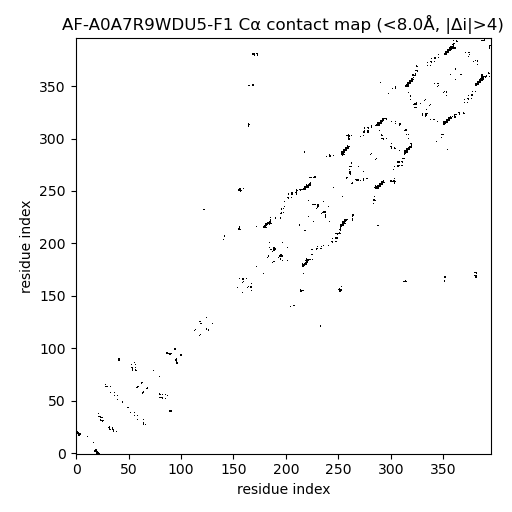M 3027 C C . HIS A 1 386 ? -6.059 5.811 16.522 1.00 98.62 386 HIS A C 1
ATOM 3029 O O . HIS A 1 386 ? -7.173 6.323 16.440 1.00 98.62 386 HIS A O 1
ATOM 3035 N N . THR A 1 387 ? -4.972 6.491 16.877 1.00 98.31 387 THR A N 1
ATOM 3036 C CA . THR A 1 387 ? -4.970 7.934 17.145 1.00 98.31 387 THR A CA 1
ATOM 3037 C C . THR A 1 387 ? -3.732 8.602 16.543 1.00 98.31 387 THR A C 1
ATOM 3039 O O . THR A 1 387 ? -2.788 7.928 16.124 1.00 98.31 387 THR A O 1
ATOM 3042 N N . HIS A 1 388 ? -3.748 9.930 16.477 1.00 98.31 388 HIS A N 1
ATOM 3043 C CA . HIS A 1 388 ? -2.603 10.756 16.111 1.00 98.31 388 HIS A CA 1
ATOM 3044 C C . HIS A 1 388 ? -2.116 11.531 17.333 1.00 98.31 388 HIS A C 1
ATOM 3046 O O . HIS A 1 388 ? -2.908 12.089 18.085 1.00 98.31 388 HIS A O 1
ATOM 3052 N N . ASP A 1 389 ? -0.801 11.666 17.479 1.00 97.62 389 ASP A N 1
ATOM 3053 C CA . ASP A 1 389 ? -0.197 12.387 18.605 1.00 97.62 389 ASP A CA 1
ATOM 3054 C C . ASP A 1 389 ? -0.160 13.917 18.403 1.00 97.62 389 ASP A C 1
ATOM 3056 O O . ASP A 1 389 ? 0.747 14.615 18.846 1.00 97.62 389 ASP A O 1
ATOM 3060 N N . THR A 1 390 ? -1.144 14.476 17.693 1.00 95.75 390 THR A N 1
ATOM 3061 C CA . THR A 1 390 ? -1.196 15.911 17.366 1.00 95.75 390 THR A CA 1
ATOM 3062 C C . THR A 1 390 ? -1.281 16.785 18.617 1.00 95.75 390 THR A C 1
ATOM 3064 O O . THR A 1 390 ? -0.697 17.866 18.654 1.00 95.75 390 THR A O 1
ATOM 3067 N N . ALA A 1 391 ? -1.981 16.308 19.648 1.00 92.31 391 ALA A N 1
ATOM 3068 C CA . ALA A 1 391 ? -2.122 16.991 20.929 1.00 92.31 391 ALA A CA 1
ATOM 3069 C C . ALA A 1 391 ? -1.036 16.609 21.959 1.00 92.31 391 ALA A C 1
ATOM 3071 O O . ALA A 1 391 ? -1.089 17.097 23.086 1.00 92.31 391 ALA A O 1
ATOM 3072 N N . GLY A 1 392 ? -0.081 15.734 21.611 1.00 94.31 392 GLY A N 1
ATOM 3073 C CA . GLY A 1 392 ? 0.950 15.238 22.535 1.00 94.31 392 GLY A CA 1
ATOM 3074 C C . GLY A 1 392 ? 0.410 14.350 23.664 1.00 94.31 392 GLY A C 1
ATOM 3075 O O . GLY A 1 392 ? 1.004 14.291 24.739 1.00 94.31 392 GLY A O 1
ATOM 3076 N N . THR A 1 393 ? -0.752 13.728 23.458 1.00 93.12 393 THR A N 1
ATOM 3077 C CA . THR A 1 393 ? -1.450 12.894 24.452 1.00 93.12 393 THR A CA 1
ATOM 3078 C C . THR A 1 393 ? -1.741 11.483 23.950 1.00 93.12 393 THR A C 1
ATOM 3080 O O . THR A 1 393 ? -2.360 10.720 24.674 1.00 93.12 393 THR A O 1
ATOM 3083 N N . GLY A 1 394 ? -1.267 11.089 22.762 1.00 93.00 394 GLY A N 1
ATOM 3084 C CA . GLY A 1 394 ? -1.616 9.792 22.169 1.00 93.00 394 GLY A CA 1
ATOM 3085 C C . GLY A 1 394 ? -1.083 8.570 22.932 1.00 93.00 394 GLY A C 1
ATOM 3086 O O . GLY A 1 394 ? -1.570 7.464 22.721 1.00 93.00 394 GLY A O 1
ATOM 3087 N N . VAL A 1 395 ? -0.077 8.756 23.795 1.00 94.44 395 VAL A N 1
ATOM 3088 C CA . VAL A 1 395 ? 0.491 7.700 24.660 1.00 94.44 395 VAL A CA 1
ATOM 3089 C C . VAL A 1 395 ? -0.205 7.619 26.026 1.00 94.44 395 VAL A C 1
ATOM 3091 O O . VAL A 1 395 ? -0.149 6.567 26.662 1.00 94.44 395 VAL A O 1
ATOM 3094 N N . ALA A 1 396 ? -0.789 8.726 26.493 1.00 91.19 396 ALA A N 1
ATOM 3095 C CA . ALA A 1 396 ? -1.439 8.829 27.800 1.00 91.19 396 ALA A CA 1
ATOM 3096 C C . ALA A 1 396 ? -2.820 8.168 27.776 1.00 91.19 396 ALA A C 1
ATOM 3098 O O . ALA A 1 396 ? -3.209 7.632 28.838 1.00 91.19 396 ALA A O 1
#

Nearest PDB structures (foldseek):
  8hwl-assembly1_E  TM=9.246E-01  e=1.094E-28  Homo sapiens
  5vyz-assembly1_D  TM=9.056E-01  e=1.126E-29  Lactococcus lactis
  3bg3-assembly1_A  TM=9.193E-01  e=1.358E-28  Homo sapiens
  5vyz-assembly1_B  TM=9.017E-01  e=3.509E-29  Lactococcus lactis
  7zz0-assembly1_A  TM=9.488E-01  e=1.208E-24  Lactococcus lactis

Organism: NCBI:txid2749911